Protein 1IUG (pdb70)

Sequence (694 aa):
DWLLTPGPVRLHPKALEALARPQLHHRTEAAREVFLKARGLLREAFRTEGEVLILTGSGTLAMEALVKNLFAPGERVLVPVYGKFSERFYEIALEAGLVVERLDYPYGDTPRPEDVAKEGYAGLLLVHSETSTGALADLPALARAFKEKNPEGLVGADMVTSLLVGEVALEAMGVDAAASGSQGLMCPPGLGFVALSPRALERLKPRGYYLDLARELKAQKEGESAWTPAINLVLAVAAVLEEVLPRLEEHLALKAWQNALLYGVGEEGGLRPVPKRFSPAVAAFYLPEGVPYARVKEAFAQRGAVIAGGQGPLKGKVFRLSLMGAYDRYEALGVAGMFREVLEEILDWLLTPGPVRLHPKALEALARPQLHHRTEAAREVFLKARGLLREAFRTEGEVLILTGSGTLAMEALVKNLFAPGERVLVPVYGKFSERFYEIALEAGLVVERLDYPYGDTPRPEDVAKEGYAGLLLVHSETSTGALADLPALARAFKEKNPEGLVGADMVTSLLVGEVALEAMGVDAAASGSQGLMCPPGLGFVALSPRALERLKPRGYYLDLARELKAQKEGESAWTPAINLVLAVAAVLEEVLPRLEEHLALKAWQNALLYGVGEEGGLRPVPKRFSPAVAAFYLPEGVPYARVKEAFAQRGAVIAGGQGPLKGKVFRLSLMGAYDRYEALGVAGMFREVLEEIL

Solvent-accessible surface area: 24380 Å² total

Organism: Thermus thermophilus (NCBI:txid274)

B-factor: mean 36.06, std 11.05, range [16.43, 89.65]

InterPro domains:
  IPR000192 Aminotransferase class V domain [PF00266] (22-210)
  IPR015421 Pyridoxal phosphate-dependent transferase, major domain [G3DSA:3.40.640.10] (13-249)
  IPR015422 Pyridoxal phosphate-dependent transferase, small domain [G3DSA:3.90.1150.10] (4-330)
  IPR015424 Pyridoxal phosphate-dependent transferase [SSF53383] (3-347)
  IPR024169 Serine-pyruvate aminotransferase/2-aminoethylphosphonate-pyruvate transaminase [PIRSF000524] (3-347)

Structure (mmCIF, N/CA/C/O backbone):
data_1IUG
#
_entry.id   1IUG
#
_cell.length_a   92.849
_cell.length_b   135.330
_cell.length_c   133.500
_cell.angle_alpha   90.00
_cell.angle_beta   90.00
_cell.angle_gamma   90.00
#
_symmetry.space_group_name_H-M   'C 2 2 21'
#
loop_
_entity.id
_entity.type
_entity.pdbx_description
1 polymer 'putative aspartate aminotransferase'
2 non-polymer 'PHOSPHATE ION'
3 water water
#
loop_
_atom_site.group_PDB
_atom_site.id
_atom_site.type_symbol
_atom_site.label_atom_id
_atom_site.label_alt_id
_atom_site.label_comp_id
_atom_site.label_asym_id
_atom_site.label_entity_id
_atom_site.label_seq_id
_atom_site.pdbx_PDB_ins_code
_atom_site.Cartn_x
_atom_site.Cartn_y
_atom_site.Cartn_z
_atom_site.occupancy
_atom_site.B_iso_or_equiv
_atom_site.auth_seq_id
_atom_site.auth_comp_id
_atom_site.auth_asym_id
_atom_site.auth_atom_id
_atom_site.pdbx_PDB_model_num
ATOM 1 N N . ASP A 1 2 ? 14.506 66.395 50.470 1.00 39.94 2 ASP A N 1
ATOM 2 C CA . ASP A 1 2 ? 15.807 65.781 50.718 1.00 40.97 2 ASP A CA 1
ATOM 3 C C . ASP A 1 2 ? 16.856 66.153 49.679 1.00 38.47 2 ASP A C 1
ATOM 4 O O . ASP A 1 2 ? 18.006 66.413 50.021 1.00 38.63 2 ASP A O 1
ATOM 9 N N . TRP A 1 3 ? 16.471 66.127 48.409 1.00 35.46 3 TRP A N 1
ATOM 10 C CA . TRP A 1 3 ? 17.395 66.460 47.335 1.00 33.46 3 TRP A CA 1
ATOM 11 C C . TRP A 1 3 ? 17.246 67.915 46.911 1.00 33.60 3 TRP A C 1
ATOM 12 O O . TRP A 1 3 ? 16.394 68.250 46.086 1.00 33.26 3 TRP A O 1
ATOM 23 N N . LEU A 1 4 ? 18.049 68.785 47.514 1.00 32.31 4 LEU A N 1
ATOM 24 C CA . LEU A 1 4 ? 18.021 70.198 47.172 1.00 31.50 4 LEU A CA 1
ATOM 25 C C . LEU A 1 4 ? 18.899 70.382 45.939 1.00 29.09 4 LEU A C 1
ATOM 26 O O . LEU A 1 4 ? 20.113 70.187 45.994 1.00 28.06 4 LEU A O 1
ATOM 31 N N . LEU A 1 5 ? 18.277 70.736 44.821 1.00 27.46 5 LEU A N 1
ATOM 32 C CA . LEU A 1 5 ? 19.007 70.912 43.569 1.00 27.38 5 LEU A CA 1
ATOM 33 C C . LEU A 1 5 ? 18.953 72.339 43.033 1.00 27.02 5 LEU A C 1
ATOM 34 O O . LEU A 1 5 ? 19.101 72.565 41.833 1.00 29.29 5 LEU A O 1
ATOM 39 N N . THR A 1 6 ? 18.751 73.297 43.930 1.00 27.29 6 THR A N 1
ATOM 40 C CA . THR A 1 6 ? 18.679 74.708 43.562 1.00 28.17 6 THR A CA 1
ATOM 41 C C . THR A 1 6 ? 20.051 75.361 43.685 1.00 27.80 6 THR A C 1
ATOM 42 O O . THR A 1 6 ? 20.858 74.978 44.531 1.00 26.96 6 THR A O 1
ATOM 46 N N . PRO A 1 7 ? 20.335 76.354 42.830 1.00 27.92 7 PRO A N 1
ATOM 47 C CA . PRO A 1 7 ? 21.621 77.058 42.852 1.00 28.02 7 PRO A CA 1
ATOM 48 C C . PRO A 1 7 ? 21.705 78.085 43.985 1.00 27.91 7 PRO A C 1
ATOM 49 O O . PRO A 1 7 ? 22.122 79.225 43.772 1.00 27.35 7 PRO A O 1
ATOM 53 N N . GLY A 1 8 ? 21.324 77.661 45.189 1.00 27.13 8 GLY A N 1
ATOM 54 C CA . GLY A 1 8 ? 21.353 78.547 46.339 1.00 26.30 8 GLY A CA 1
ATOM 55 C C . GLY A 1 8 ? 19.973 78.843 46.902 1.00 27.29 8 GLY A C 1
ATOM 56 O O . GLY A 1 8 ? 19.104 79.334 46.172 1.00 27.77 8 GLY A O 1
ATOM 57 N N . PRO A 1 9 ? 19.708 78.479 48.174 1.00 27.42 9 PRO A N 1
ATOM 58 C CA . PRO A 1 9 ? 20.633 77.802 49.091 1.00 26.04 9 PRO A CA 1
ATOM 59 C C . PRO A 1 9 ? 20.965 76.395 48.601 1.00 26.57 9 PRO A C 1
ATOM 60 O O . PRO A 1 9 ? 20.302 75.860 47.703 1.00 25.29 9 PRO A O 1
ATOM 64 N N . VAL A 1 10 ? 21.987 75.795 49.196 1.00 26.90 10 VAL A N 1
ATOM 65 C CA . VAL A 1 10 ? 22.409 74.460 48.801 1.00 26.05 10 VAL A CA 1
ATOM 66 C C . VAL A 1 10 ? 22.452 73.457 49.944 1.00 26.88 10 VAL A C 1
ATOM 67 O O . VAL A 1 10 ? 22.246 73.794 51.111 1.00 25.04 10 VAL A O 1
ATOM 71 N N . ARG A 1 11 ? 22.726 72.216 49.557 1.00 26.92 11 ARG A N 1
ATOM 72 C CA . ARG A 1 11 ? 22.875 71.071 50.444 1.00 28.67 11 ARG A CA 1
ATOM 73 C C . ARG A 1 11 ? 24.109 71.401 51.285 1.00 26.69 11 ARG A C 1
ATOM 74 O O . ARG A 1 11 ? 25.186 71.658 50.742 1.00 24.28 11 ARG A O 1
ATOM 82 N N . LEU A 1 12 ? 23.940 71.415 52.602 1.00 25.96 12 LEU A N 1
ATOM 83 C CA . LEU A 1 12 ? 25.026 71.763 53.510 1.00 27.50 12 LEU A CA 1
ATOM 84 C C . LEU A 1 12 ? 26.144 70.746 53.692 1.00 28.43 12 LEU A C 1
ATOM 85 O O . LEU A 1 12 ? 25.920 69.537 53.737 1.00 28.15 12 LEU A O 1
ATOM 90 N N . HIS A 1 13 ? 27.360 71.265 53.792 1.00 30.38 13 HIS A N 1
ATOM 91 C CA . HIS A 1 13 ? 28.534 70.437 54.010 1.00 34.04 13 HIS A CA 1
ATOM 92 C C . HIS A 1 13 ? 28.463 69.954 55.464 1.00 34.08 13 HIS A C 1
ATOM 93 O O . HIS A 1 13 ? 28.061 70.709 56.352 1.00 34.19 13 HIS A O 1
ATOM 100 N N . PRO A 1 14 ? 28.804 68.677 55.713 1.00 33.78 14 PRO A N 1
ATOM 101 C CA . PRO A 1 14 ? 28.784 68.082 57.055 1.00 34.45 14 PRO A CA 1
ATOM 102 C C . PRO A 1 14 ? 29.517 68.909 58.125 1.00 33.81 14 PRO A C 1
ATOM 103 O O . PRO A 1 14 ? 29.054 69.003 59.263 1.00 33.76 14 PRO A O 1
ATOM 107 N N . LYS A 1 15 ? 30.639 69.521 57.752 1.00 34.56 15 LYS A N 1
ATOM 108 C CA . LYS A 1 15 ? 31.413 70.352 58.677 1.00 36.11 15 LYS A CA 1
ATOM 109 C C . LYS A 1 15 ? 30.631 71.593 59.125 1.00 35.57 15 LYS A C 1
ATOM 110 O O . LYS A 1 15 ? 30.849 72.111 60.221 1.00 33.78 15 LYS A O 1
ATOM 116 N N . ALA A 1 16 ? 29.725 72.064 58.271 1.00 34.97 16 ALA A N 1
ATOM 117 C CA . ALA A 1 16 ? 28.913 73.241 58.576 1.00 35.73 16 ALA A CA 1
ATOM 118 C C . ALA A 1 16 ? 27.901 72.943 59.682 1.00 35.69 16 ALA A C 1
ATOM 119 O O . ALA A 1 16 ? 27.708 73.754 60.589 1.00 34.11 16 ALA A O 1
ATOM 121 N N . LEU A 1 17 ? 27.273 71.770 59.611 1.00 37.56 17 LEU A N 1
ATOM 122 C CA . LEU A 1 17 ? 26.290 71.354 60.609 1.00 39.48 17 LEU A CA 1
ATOM 123 C C . LEU A 1 17 ? 26.940 71.150 61.977 1.00 39.96 17 LEU A C 1
ATOM 124 O O . LEU A 1 17 ? 26.320 71.409 63.006 1.00 38.87 17 LEU A O 1
ATOM 129 N N . GLU A 1 18 ? 28.191 70.693 61.984 1.00 41.32 18 GLU A N 1
ATOM 130 C CA . GLU A 1 18 ? 28.920 70.493 63.236 1.00 44.07 18 GLU A CA 1
ATOM 131 C C . GLU A 1 18 ? 29.172 71.844 63.892 1.00 42.90 18 GLU A C 1
ATOM 132 O O . GLU A 1 18 ? 28.968 72.014 65.097 1.00 43.34 18 GLU A O 1
ATOM 138 N N . ALA A 1 19 ? 29.625 72.795 63.080 1.00 40.68 19 ALA A N 1
ATOM 139 C CA . ALA A 1 19 ? 29.930 74.144 63.539 1.00 40.44 19 ALA A CA 1
ATOM 140 C C . ALA A 1 19 ? 28.711 74.837 64.138 1.00 39.38 19 ALA A C 1
ATOM 141 O O . ALA A 1 19 ? 28.819 75.515 65.156 1.00 39.59 19 ALA A O 1
ATOM 143 N N . LEU A 1 20 ? 27.551 74.642 63.515 1.00 38.96 20 LEU A N 1
ATOM 144 C CA . LEU A 1 20 ? 26.314 75.252 63.983 1.00 39.76 20 LEU A CA 1
ATOM 145 C C . LEU A 1 20 ? 25.800 74.655 65.295 1.00 40.98 20 LEU A C 1
ATOM 146 O O . LEU A 1 20 ? 24.984 75.273 65.982 1.00 40.51 20 LEU A O 1
ATOM 151 N N . ALA A 1 21 ? 26.275 73.459 65.637 1.00 41.35 21 ALA A N 1
ATOM 152 C CA . ALA A 1 21 ? 25.867 72.788 66.872 1.00 43.38 21 ALA A CA 1
ATOM 153 C C . ALA A 1 21 ? 26.689 73.250 68.081 1.00 43.38 21 ALA A C 1
ATOM 154 O O . ALA A 1 21 ? 26.331 72.974 69.229 1.00 43.47 21 ALA A O 1
ATOM 156 N N . ARG A 1 22 ? 27.786 73.955 67.818 1.00 44.58 22 ARG A N 1
ATOM 157 C CA . ARG A 1 22 ? 28.660 74.456 68.877 1.00 45.09 22 ARG A CA 1
ATOM 158 C C . ARG A 1 22 ? 27.967 75.529 69.710 1.00 44.32 22 ARG A C 1
ATOM 159 O O . ARG A 1 22 ? 27.148 76.295 69.193 1.00 43.06 22 ARG A O 1
ATOM 167 N N . PRO A 1 23 ? 28.268 75.580 71.024 1.00 42.97 23 PRO A N 1
ATOM 168 C CA . PRO A 1 23 ? 27.663 76.578 71.914 1.00 41.35 23 PRO A CA 1
ATOM 169 C C . PRO A 1 23 ? 28.050 77.985 71.456 1.00 39.37 23 PRO A C 1
ATOM 170 O O . PRO A 1 23 ? 29.100 78.179 70.843 1.00 38.73 23 PRO A O 1
ATOM 174 N N . GLN A 1 24 ? 27.189 78.955 71.746 1.00 38.38 24 GLN A N 1
ATOM 175 C CA . GLN A 1 24 ? 27.411 80.344 71.355 1.00 38.54 24 GLN A CA 1
ATOM 176 C C . GLN A 1 24 ? 28.696 80.964 71.915 1.00 39.90 24 GLN A C 1
ATOM 177 O O . GLN A 1 24 ? 28.978 80.871 73.114 1.00 39.11 24 GLN A O 1
ATOM 183 N N . LEU A 1 25 ? 29.465 81.596 71.030 1.00 41.11 25 LEU A N 1
ATOM 184 C CA . LEU A 1 25 ? 30.707 82.267 71.407 1.00 43.20 25 LEU A CA 1
ATOM 185 C C . LEU A 1 25 ? 30.505 83.777 71.376 1.00 43.01 25 LEU A C 1
ATOM 186 O O . LEU A 1 25 ? 29.748 84.292 70.549 1.00 42.25 25 LEU A O 1
ATOM 191 N N . HIS A 1 26 ? 31.164 84.486 72.289 1.00 43.30 26 HIS A N 1
ATOM 192 C CA . HIS A 1 26 ? 31.071 85.940 72.307 1.00 43.51 26 HIS A CA 1
ATOM 193 C C . HIS A 1 26 ? 32.094 86.422 71.283 1.00 43.64 26 HIS A C 1
ATOM 194 O O . HIS A 1 26 ? 33.243 85.979 71.294 1.00 42.80 26 HIS A O 1
ATOM 201 N N . HIS A 1 27 ? 31.669 87.318 70.397 1.00 44.17 27 HIS A N 1
ATOM 202 C CA . HIS A 1 27 ? 32.522 87.840 69.329 1.00 43.82 27 HIS A CA 1
ATOM 203 C C . HIS A 1 27 ? 33.765 88.636 69.744 1.00 44.24 27 HIS A C 1
ATOM 204 O O . HIS A 1 27 ? 34.629 88.907 68.907 1.00 42.75 27 HIS A O 1
ATOM 211 N N . ARG A 1 28 ? 33.853 89.017 71.018 1.00 45.24 28 ARG A N 1
ATOM 212 C CA . ARG A 1 28 ? 35.003 89.776 71.513 1.00 47.75 28 ARG A CA 1
ATOM 213 C C . ARG A 1 28 ? 36.016 88.925 72.284 1.00 47.40 28 ARG A C 1
ATOM 214 O O . ARG A 1 28 ? 37.045 89.432 72.738 1.00 47.48 28 ARG A O 1
ATOM 222 N N . THR A 1 29 ? 35.722 87.640 72.450 1.00 46.99 29 THR A N 1
ATOM 223 C CA . THR A 1 29 ? 36.638 86.751 73.153 1.00 46.55 29 THR A CA 1
ATOM 224 C C . THR A 1 29 ? 37.805 86.450 72.207 1.00 45.83 29 THR A C 1
ATOM 225 O O . THR A 1 29 ? 37.654 86.545 70.988 1.00 45.09 29 THR A O 1
ATOM 229 N N . GLU A 1 30 ? 38.969 86.120 72.763 1.00 44.67 30 GLU A N 1
ATOM 230 C CA . GLU A 1 30 ? 40.147 85.827 71.947 1.00 44.64 30 GLU A CA 1
ATOM 231 C C . GLU A 1 30 ? 39.929 84.655 70.985 1.00 42.87 30 GLU A C 1
ATOM 232 O O . GLU A 1 30 ? 40.505 84.623 69.895 1.00 41.75 30 GLU A O 1
ATOM 238 N N . ALA A 1 31 ? 39.081 83.712 71.386 1.00 40.75 31 ALA A N 1
ATOM 239 C CA . ALA A 1 31 ? 38.767 82.547 70.565 1.00 39.05 31 ALA A CA 1
ATOM 240 C C . ALA A 1 31 ? 38.039 82.973 69.293 1.00 38.70 31 ALA A C 1
ATOM 241 O O . ALA A 1 31 ? 38.315 82.456 68.206 1.00 37.10 31 ALA A O 1
ATOM 243 N N . ALA A 1 32 ? 37.118 83.925 69.442 1.00 37.90 32 ALA A N 1
ATOM 244 C CA . ALA A 1 32 ? 36.333 84.440 68.323 1.00 37.87 32 ALA A CA 1
ATOM 245 C C . ALA A 1 32 ? 37.201 85.231 67.355 1.00 37.44 32 ALA A C 1
ATOM 246 O O . ALA A 1 32 ? 37.068 85.079 66.140 1.00 36.87 32 ALA A O 1
ATOM 248 N N . ARG A 1 33 ? 38.082 86.069 67.906 1.00 38.32 33 ARG A N 1
ATOM 249 C CA . ARG A 1 33 ? 39.004 86.897 67.121 1.00 39.51 33 ARG A CA 1
ATOM 250 C C . ARG A 1 33 ? 39.794 86.010 66.171 1.00 37.51 33 ARG A C 1
ATOM 251 O O . ARG A 1 33 ? 39.857 86.268 64.969 1.00 37.53 33 ARG A O 1
ATOM 259 N N . GLU A 1 34 ? 40.423 84.984 66.740 1.00 36.46 34 GLU A N 1
ATOM 260 C CA . GLU A 1 34 ? 41.247 84.054 65.979 1.00 36.89 34 GLU A CA 1
ATOM 261 C C . GLU A 1 34 ? 40.487 83.326 64.888 1.00 34.25 34 GLU A C 1
ATOM 262 O O . GLU A 1 34 ? 41.000 83.179 63.784 1.00 34.93 34 GLU A O 1
ATOM 268 N N . VAL A 1 35 ? 39.258 82.906 65.182 1.00 32.75 35 VAL A N 1
ATOM 269 C CA . VAL A 1 35 ? 38.435 82.224 64.183 1.00 30.43 35 VAL A CA 1
ATOM 270 C C . VAL A 1 35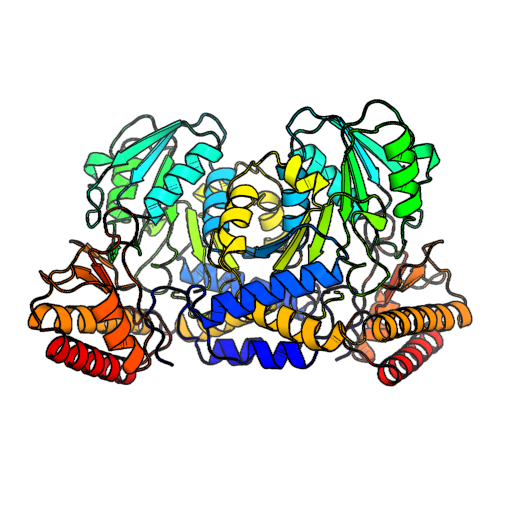 ? 38.107 83.209 63.064 1.00 27.96 35 VAL A C 1
ATOM 271 O O . VAL A 1 35 ? 38.197 82.873 61.886 1.00 28.24 35 VAL A O 1
ATOM 275 N N . PHE A 1 36 ? 37.769 84.438 63.446 1.00 28.11 36 PHE A N 1
ATOM 276 C CA . PHE A 1 36 ? 37.437 85.481 62.481 1.00 27.59 36 PHE A CA 1
ATOM 277 C C . PHE A 1 36 ? 38.647 85.759 61.591 1.00 26.24 36 PHE A C 1
ATOM 278 O O . PHE A 1 36 ? 38.528 85.780 60.369 1.00 26.62 36 PHE A O 1
ATOM 286 N N . LEU A 1 37 ? 39.807 85.958 62.211 1.00 26.28 37 LEU A N 1
ATOM 287 C CA . LEU A 1 37 ? 41.048 86.200 61.473 1.00 27.76 37 LEU A CA 1
ATOM 288 C C . LEU A 1 37 ? 41.386 85.001 60.591 1.00 27.85 37 LEU A C 1
ATOM 289 O O . LEU A 1 37 ? 41.902 85.158 59.485 1.00 29.15 37 LEU A O 1
ATOM 294 N N . LYS A 1 38 ? 41.090 83.807 61.095 1.00 27.95 38 LYS A N 1
ATOM 295 C CA . LYS A 1 38 ? 41.330 82.566 60.369 1.00 29.58 38 LYS A CA 1
ATOM 296 C C . LYS A 1 38 ? 40.489 82.592 59.088 1.00 27.71 38 LYS A C 1
ATOM 297 O O . LYS A 1 38 ? 40.990 82.336 57.996 1.00 27.05 38 LYS A O 1
ATOM 303 N N . ALA A 1 39 ? 39.207 82.918 59.229 1.00 27.09 39 ALA A N 1
ATOM 304 C CA . ALA A 1 39 ? 38.304 82.982 58.081 1.00 25.06 39 ALA A CA 1
ATOM 305 C C . ALA A 1 39 ? 38.773 84.037 57.083 1.00 23.04 39 ALA A C 1
ATOM 306 O O . ALA A 1 39 ? 38.776 83.787 55.882 1.00 23.46 39 ALA A O 1
ATOM 308 N N . ARG A 1 40 ? 39.176 85.203 57.597 1.00 22.73 40 ARG A N 1
ATOM 309 C CA . ARG A 1 40 ? 39.683 86.320 56.786 1.00 25.35 40 ARG A CA 1
ATOM 310 C C . ARG A 1 40 ? 40.785 85.765 55.864 1.00 25.56 40 ARG A C 1
ATOM 311 O O . ARG A 1 40 ? 40.741 85.928 54.641 1.00 25.34 40 ARG A O 1
ATOM 319 N N . GLY A 1 41 ? 41.766 85.108 56.487 1.00 24.45 41 GLY A N 1
ATOM 320 C CA . GLY A 1 41 ? 42.899 84.535 55.782 1.00 23.63 41 GLY A CA 1
ATOM 321 C C . GLY A 1 41 ? 42.569 83.468 54.761 1.00 24.46 41 GLY A C 1
ATOM 322 O O . GLY A 1 41 ? 43.185 83.420 53.695 1.00 24.97 41 GLY A O 1
ATOM 323 N N . LEU A 1 42 ? 41.614 82.603 55.084 1.00 23.79 42 LEU A N 1
ATOM 324 C CA . LEU A 1 42 ? 41.212 81.544 54.166 1.00 25.24 42 LEU A CA 1
ATOM 325 C C . LEU A 1 42 ? 40.467 82.097 52.940 1.00 24.25 42 LEU A C 1
ATOM 326 O O . LEU A 1 42 ? 40.677 81.638 51.819 1.00 23.10 42 LEU A O 1
ATOM 331 N N . LEU A 1 43 ? 39.610 83.088 53.157 1.00 23.50 43 LEU A N 1
ATOM 332 C CA . LEU A 1 43 ? 38.857 83.707 52.065 1.00 24.88 43 LEU A CA 1
ATOM 333 C C . LEU A 1 43 ? 39.829 84.449 51.156 1.00 26.71 43 LEU A C 1
ATOM 334 O O . LEU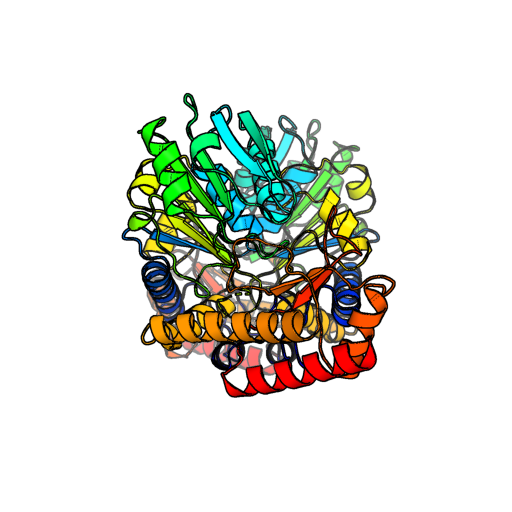 A 1 43 ? 39.602 84.601 49.956 1.00 26.07 43 LEU A O 1
ATOM 339 N N . ARG A 1 44 ? 40.920 84.895 51.768 1.00 29.76 44 ARG A N 1
ATOM 340 C CA . ARG A 1 44 ? 42.014 85.607 51.121 1.00 31.91 44 ARG A CA 1
ATOM 341 C C . ARG A 1 44 ? 42.623 84.675 50.073 1.00 31.97 44 ARG A C 1
ATOM 342 O O . ARG A 1 44 ? 42.823 85.064 48.922 1.00 32.16 44 ARG A O 1
ATOM 350 N N . GLU A 1 45 ? 42.889 83.436 50.481 1.00 31.29 45 GLU A N 1
ATOM 351 C CA . GLU A 1 45 ? 43.446 82.417 49.595 1.00 31.36 45 GLU A CA 1
ATOM 352 C C . GLU A 1 45 ? 42.418 82.008 48.546 1.00 29.03 45 GLU A C 1
ATOM 353 O O . GLU A 1 45 ? 42.753 81.820 47.384 1.00 28.38 45 GLU A O 1
ATOM 359 N N . ALA A 1 46 ? 41.173 81.837 48.979 1.00 28.19 46 ALA A N 1
ATOM 360 C CA . ALA A 1 46 ? 40.087 81.441 48.090 1.00 28.45 46 ALA A CA 1
ATOM 361 C C . ALA A 1 46 ? 39.892 82.433 46.947 1.00 28.19 46 ALA A C 1
ATOM 362 O O . ALA A 1 46 ? 39.652 82.029 45.811 1.00 29.03 46 ALA A O 1
ATOM 364 N N . PHE A 1 47 ? 40.011 83.724 47.248 1.00 27.10 47 PHE A N 1
ATOM 365 C CA . PHE A 1 47 ? 39.847 84.772 46.243 1.00 28.18 47 PHE A CA 1
ATOM 366 C C . PHE A 1 47 ? 41.096 85.020 45.392 1.00 30.03 47 PHE A C 1
ATOM 367 O O . PHE A 1 47 ? 41.016 85.687 44.356 1.00 28.69 47 PHE A O 1
ATOM 375 N N . ARG A 1 48 ? 42.244 84.507 45.839 1.00 30.52 48 ARG A N 1
ATOM 376 C CA . ARG A 1 48 ? 43.505 84.677 45.114 1.00 32.04 48 ARG A CA 1
ATOM 377 C C . ARG A 1 48 ? 43.834 86.163 45.043 1.00 30.40 48 ARG A C 1
ATOM 378 O O . ARG A 1 48 ? 43.851 86.753 43.963 1.00 29.36 48 ARG A O 1
ATOM 386 N N . THR A 1 49 ? 44.040 86.777 46.200 1.00 28.55 49 THR A N 1
ATOM 387 C CA . THR A 1 49 ? 44.361 88.194 46.244 1.00 27.83 49 THR A CA 1
ATOM 388 C C . THR A 1 49 ? 45.385 88.503 47.322 1.00 27.23 49 THR A C 1
ATOM 389 O O . THR A 1 49 ? 45.547 87.752 48.277 1.00 26.50 49 THR A O 1
ATOM 393 N N . GLU A 1 50 ? 46.109 89.595 47.125 1.00 28.33 50 GLU A N 1
ATOM 394 C CA . GLU A 1 50 ? 47.102 90.040 48.087 1.00 31.34 50 GLU A CA 1
ATOM 395 C C . GLU A 1 50 ? 46.412 91.097 48.948 1.00 29.49 50 GLU A C 1
ATOM 396 O O . GLU A 1 50 ? 46.994 91.622 49.895 1.00 28.79 50 GLU A O 1
ATOM 402 N N . GLY A 1 51 ? 45.155 91.386 48.606 1.00 27.88 51 GLY A N 1
ATOM 403 C CA . GLY A 1 51 ? 44.372 92.376 49.323 1.00 28.04 51 GLY A CA 1
ATOM 404 C C . GLY A 1 51 ? 43.670 91.869 50.567 1.00 27.52 51 GLY A C 1
ATOM 405 O O . GLY A 1 51 ? 44.166 90.979 51.254 1.00 28.28 51 GLY A O 1
ATOM 406 N N . GLU A 1 52 ? 42.499 92.434 50.851 1.00 28.45 52 GLU A N 1
ATOM 407 C CA . GLU A 1 52 ? 41.727 92.062 52.034 1.00 27.87 52 GLU A CA 1
ATOM 408 C C . GLU A 1 52 ? 40.316 91.612 51.689 1.00 26.44 52 GLU A C 1
ATOM 409 O O . GLU A 1 52 ? 39.722 92.072 50.717 1.00 27.74 52 GLU A O 1
ATOM 415 N N . VAL A 1 53 ? 39.790 90.698 52.491 1.00 25.11 53 VAL A N 1
ATOM 416 C CA . VAL A 1 53 ? 38.432 90.215 52.301 1.00 25.31 53 VAL A CA 1
ATOM 417 C C . VAL A 1 53 ? 37.653 90.591 53.556 1.00 25.26 53 VAL A C 1
ATOM 418 O O . VAL A 1 53 ? 38.091 90.317 54.677 1.00 25.49 53 VAL A O 1
ATOM 422 N N . LEU A 1 54 ? 36.542 91.293 53.364 1.00 23.07 54 LEU A N 1
ATOM 423 C CA . LEU A 1 54 ? 35.703 91.711 54.480 1.00 22.87 54 LEU A CA 1
ATOM 424 C C . LEU A 1 54 ? 34.465 90.820 54.598 1.00 23.56 54 LEU A C 1
ATOM 425 O O . LEU A 1 54 ? 33.837 90.476 53.593 1.00 23.07 54 LEU A O 1
ATOM 430 N N . ILE A 1 55 ? 34.158 90.415 55.828 1.00 21.96 55 ILE A N 1
ATOM 431 C CA . ILE A 1 55 ? 33.002 89.576 56.115 1.00 21.90 55 ILE A CA 1
ATOM 432 C C . ILE A 1 55 ? 31.851 90.458 56.594 1.00 23.82 55 ILE A C 1
ATOM 433 O O . ILE A 1 55 ? 31.968 91.154 57.607 1.00 23.95 55 ILE A O 1
ATOM 438 N N . LEU A 1 56 ? 30.747 90.434 55.853 1.00 23.73 56 LEU A N 1
ATOM 439 C CA . LEU A 1 56 ? 29.571 91.235 56.191 1.00 23.17 56 LEU A CA 1
ATOM 440 C C . LEU A 1 56 ? 28.404 90.338 56.566 1.00 22.76 56 LEU A C 1
ATOM 441 O O . LEU A 1 56 ? 28.201 89.280 55.967 1.00 22.91 56 LEU A O 1
ATOM 446 N N . THR A 1 57 ? 27.641 90.761 57.564 1.00 22.96 57 THR A N 1
ATOM 447 C CA . THR A 1 57 ? 26.487 89.996 58.001 1.00 22.15 57 THR A CA 1
ATOM 448 C C . THR A 1 57 ? 25.282 90.454 57.187 1.00 22.96 57 THR A C 1
ATOM 449 O O . THR A 1 57 ? 24.763 91.554 57.377 1.00 23.41 57 THR A O 1
ATOM 453 N N . GLY A 1 58 ? 24.902 89.618 56.230 1.00 23.57 58 GLY A N 1
ATOM 454 C CA . GLY A 1 58 ? 23.786 89.909 55.346 1.00 24.53 58 GLY A CA 1
ATOM 455 C C . GLY A 1 58 ? 23.898 89.013 54.124 1.00 24.47 58 GLY A C 1
ATOM 456 O O . GLY A 1 58 ? 24.813 88.195 54.049 1.00 25.41 58 GLY A O 1
ATOM 457 N N . SER A 1 59 ? 22.988 89.154 53.163 1.00 24.42 59 SER A N 1
ATOM 458 C CA . SER A 1 59 ? 23.037 88.318 51.968 1.00 23.84 59 SER A CA 1
ATOM 459 C C . SER A 1 59 ? 24.057 88.825 50.948 1.00 24.96 59 SER A C 1
ATOM 460 O O . SER A 1 59 ? 24.697 89.860 51.151 1.00 23.00 59 SER A O 1
ATOM 463 N N . GLY A 1 60 ? 24.203 88.075 49.856 1.00 25.25 60 GLY A N 1
ATOM 464 C CA . GLY A 1 60 ? 25.138 88.443 48.809 1.00 26.90 60 GLY A CA 1
ATOM 465 C C . GLY A 1 60 ? 24.874 89.815 48.216 1.00 26.25 60 GLY A C 1
ATOM 466 O O . GLY A 1 60 ? 25.816 90.547 47.909 1.00 25.72 60 GLY A O 1
ATOM 467 N N . THR A 1 61 ? 23.596 90.168 48.077 1.00 25.68 61 THR A N 1
ATOM 468 C CA . THR A 1 61 ? 23.199 91.462 47.525 1.00 25.35 61 THR A CA 1
ATOM 469 C C . THR A 1 61 ? 23.808 92.614 48.328 1.00 25.99 61 THR A C 1
ATOM 470 O O . THR A 1 61 ? 24.242 93.619 47.752 1.00 27.02 61 THR A O 1
ATOM 474 N N . LEU A 1 62 ? 23.873 92.445 49.649 1.00 25.40 62 LEU A N 1
ATOM 475 C CA . LEU A 1 62 ? 24.445 93.460 50.530 1.00 24.48 62 LEU A CA 1
ATOM 476 C C . LEU A 1 62 ? 25.907 93.718 50.171 1.00 22.05 62 LEU A C 1
ATOM 477 O O . LEU A 1 62 ? 26.360 94.863 50.165 1.00 21.76 62 LEU A O 1
ATOM 482 N N . ALA A 1 63 ? 26.638 92.643 49.888 1.00 21.60 63 ALA A N 1
ATOM 483 C CA . ALA A 1 63 ? 28.050 92.733 49.515 1.00 21.46 63 ALA A CA 1
ATOM 484 C C . ALA A 1 63 ? 28.216 93.465 48.180 1.00 21.06 63 ALA A C 1
ATOM 485 O O . ALA A 1 63 ? 29.185 94.200 47.987 1.00 21.87 63 ALA A O 1
ATOM 487 N N . MET A 1 64 ? 27.269 93.254 47.264 1.00 21.16 64 MET A N 1
ATOM 488 C CA . MET A 1 64 ? 27.295 93.906 45.953 1.00 23.04 64 MET A CA 1
ATOM 489 C C . MET A 1 64 ? 27.113 95.412 46.109 1.00 23.13 64 MET A C 1
ATOM 490 O O . MET A 1 64 ? 27.829 96.195 45.489 1.00 23.57 64 MET A O 1
ATOM 495 N N . GLU A 1 65 ? 26.167 95.802 46.961 1.00 23.68 65 GLU A N 1
ATOM 496 C CA . GLU A 1 65 ? 25.887 97.208 47.229 1.00 24.03 65 GLU A CA 1
ATOM 497 C C . GLU A 1 65 ? 27.062 97.895 47.913 1.00 24.33 65 GLU A C 1
ATOM 498 O O . GLU A 1 65 ? 27.392 99.033 47.584 1.00 25.15 65 GLU A O 1
ATOM 504 N N . ALA A 1 66 ? 27.685 97.205 48.866 1.00 23.00 66 ALA A N 1
ATOM 505 C CA . ALA A 1 66 ? 28.821 97.761 49.596 1.00 23.58 66 ALA A CA 1
ATOM 506 C C . ALA A 1 66 ? 30.017 97.986 48.678 1.00 24.64 66 ALA A C 1
ATOM 507 O O . ALA A 1 66 ? 30.757 98.958 48.840 1.00 25.18 66 ALA A O 1
ATOM 509 N N . LEU A 1 67 ? 30.208 97.070 47.732 1.00 25.47 67 LEU A N 1
ATOM 510 C CA . LEU A 1 67 ? 31.304 97.158 46.774 1.00 25.46 67 LEU A CA 1
ATOM 511 C C . LEU A 1 67 ? 31.136 98.415 45.928 1.00 26.15 67 LEU A C 1
ATOM 512 O O . LEU A 1 67 ? 32.065 99.213 45.803 1.00 26.30 67 LEU A O 1
ATOM 517 N N . VAL A 1 68 ? 29.939 98.580 45.364 1.00 27.37 68 VAL A N 1
ATOM 518 C CA . VAL A 1 68 ? 29.614 99.717 44.506 1.00 29.26 68 VAL A CA 1
ATOM 519 C C . VAL A 1 68 ? 29.697 101.063 45.227 1.00 29.43 68 VAL A C 1
ATOM 520 O O . VAL A 1 68 ? 30.327 101.999 44.731 1.00 28.22 68 VAL A O 1
ATOM 524 N N . LYS A 1 69 ? 29.069 101.138 46.400 1.00 29.17 69 LYS A N 1
ATOM 525 C CA . LYS A 1 69 ? 29.040 102.348 47.226 1.00 29.41 69 LYS A CA 1
ATOM 526 C C . LYS A 1 69 ? 30.421 102.824 47.674 1.00 28.71 69 LYS A C 1
ATOM 527 O O . LYS A 1 69 ? 30.690 104.021 47.712 1.00 27.98 69 LYS A O 1
ATOM 533 N N . ASN A 1 70 ? 31.273 101.884 48.061 1.00 26.77 70 ASN A N 1
ATOM 534 C CA . ASN A 1 70 ? 32.594 102.224 48.564 1.00 27.56 70 ASN A CA 1
ATOM 535 C C . ASN A 1 70 ? 33.721 102.412 47.557 1.00 27.93 70 ASN A C 1
ATOM 536 O O . ASN A 1 70 ? 34.839 102.743 47.947 1.00 26.54 70 ASN A O 1
ATOM 541 N N . LEU A 1 71 ? 33.437 102.198 46.276 1.00 29.11 71 LEU A N 1
ATOM 542 C CA . LEU A 1 71 ? 34.454 102.359 45.237 1.00 31.66 71 LEU A CA 1
ATOM 543 C C . LEU A 1 71 ? 34.089 103.416 44.208 1.00 32.19 71 LEU A C 1
ATOM 544 O O . LEU A 1 71 ? 34.939 103.854 43.439 1.00 33.35 71 LEU A O 1
ATOM 549 N N . PHE A 1 72 ? 32.823 103.817 44.194 1.00 33.41 72 PHE A N 1
ATOM 550 C CA . PHE A 1 72 ? 32.348 104.817 43.252 1.00 33.98 72 PHE A CA 1
ATOM 551 C C . PHE A 1 72 ? 31.560 105.910 43.971 1.00 36.43 72 PHE A C 1
ATOM 552 O O . PHE A 1 72 ? 30.695 105.626 44.807 1.00 36.77 72 PHE A O 1
ATOM 560 N N . ALA A 1 73 ? 31.905 107.161 43.677 1.00 36.47 73 ALA A N 1
ATOM 561 C CA . ALA A 1 73 ? 31.229 108.307 44.273 1.00 37.36 73 ALA A CA 1
ATOM 562 C C . ALA A 1 73 ? 30.085 108.732 43.355 1.00 37.55 73 ALA A C 1
ATOM 563 O O . ALA A 1 73 ? 30.089 108.412 42.162 1.00 37.21 73 ALA A O 1
ATOM 565 N N . PRO A 1 74 ? 29.076 109.435 43.903 1.00 37.91 74 PRO A N 1
ATOM 566 C CA . PRO A 1 74 ? 27.925 109.895 43.117 1.00 38.70 74 PRO A CA 1
ATOM 567 C C . PRO A 1 74 ? 28.341 110.730 41.907 1.00 38.29 74 PRO A C 1
ATOM 568 O O . PRO A 1 74 ? 29.226 111.578 42.005 1.00 37.94 74 PRO A O 1
ATOM 572 N N . GLY A 1 75 ? 27.708 110.465 40.768 1.00 38.30 75 GLY A N 1
ATOM 573 C CA . GLY A 1 75 ? 28.024 111.196 39.554 1.00 40.53 75 GLY A CA 1
ATOM 574 C C . GLY A 1 75 ? 29.014 110.515 38.623 1.00 41.08 75 GLY A C 1
ATOM 575 O O . GLY A 1 75 ? 29.114 110.891 37.453 1.00 42.01 75 GLY A O 1
ATOM 576 N N . GLU A 1 76 ? 29.738 109.515 39.122 1.00 41.67 76 GLU A N 1
ATOM 577 C CA . GLU A 1 76 ? 30.720 108.800 38.305 1.00 40.91 76 GLU A CA 1
ATOM 578 C C . GLU A 1 76 ? 30.111 107.912 37.219 1.00 40.92 76 GLU A C 1
ATOM 579 O O . GLU A 1 76 ? 29.032 107.342 37.387 1.00 40.95 76 GLU A O 1
ATOM 585 N N . ARG A 1 77 ? 30.833 107.822 36.105 1.00 41.11 77 ARG A N 1
ATOM 586 C CA . ARG A 1 77 ? 30.461 107.048 34.917 1.00 42.12 77 ARG A CA 1
ATOM 587 C C . ARG A 1 77 ? 30.801 105.557 35.053 1.00 39.97 77 ARG A C 1
ATOM 588 O O . ARG A 1 77 ? 31.968 105.197 35.225 1.00 38.63 77 ARG A O 1
ATOM 596 N N . VAL A 1 78 ? 29.796 104.692 34.959 1.00 37.07 78 VAL A N 1
ATOM 597 C CA . VAL A 1 78 ? 30.041 103.252 35.043 1.00 36.63 78 VAL A CA 1
ATOM 598 C C . VAL A 1 78 ? 29.316 102.483 33.948 1.00 35.52 78 VAL A C 1
ATOM 599 O O . VAL A 1 78 ? 28.188 102.806 33.573 1.00 35.28 78 VAL A O 1
ATOM 603 N N . LEU A 1 79 ? 29.991 101.465 33.434 1.00 33.94 79 LEU A N 1
ATOM 604 C CA . LEU A 1 79 ? 29.445 100.628 32.382 1.00 34.06 79 LEU A CA 1
ATOM 605 C C . LEU A 1 79 ? 28.955 99.317 33.000 1.00 33.11 79 LEU A C 1
ATOM 606 O O . LEU A 1 79 ? 29.713 98.619 33.675 1.00 33.55 79 LEU A O 1
ATOM 611 N N . VAL A 1 80 ? 27.678 99.006 32.787 1.00 31.55 80 VAL A N 1
ATOM 612 C CA . VAL A 1 80 ? 27.076 97.793 33.331 1.00 30.28 80 VAL A CA 1
ATOM 613 C C . VAL A 1 80 ? 26.349 96.954 32.281 1.00 30.77 80 VAL A C 1
ATOM 614 O O . VAL A 1 80 ? 25.252 97.309 31.838 1.00 29.84 80 VAL A O 1
ATOM 618 N N . PRO A 1 81 ? 26.974 95.851 31.835 1.00 29.12 81 PRO A N 1
ATOM 619 C CA . PRO A 1 81 ? 26.362 94.968 30.841 1.00 28.29 81 PRO A CA 1
ATOM 620 C C . PRO A 1 81 ? 25.270 94.162 31.538 1.00 28.64 81 PRO A C 1
ATOM 621 O O . PRO A 1 81 ? 25.449 93.723 32.677 1.00 27.83 81 PRO A O 1
ATOM 625 N N . VAL A 1 82 ? 24.137 93.983 30.869 1.00 28.05 82 VAL A N 1
ATOM 626 C CA . VAL A 1 82 ? 23.038 93.225 31.442 1.00 27.22 82 VAL A CA 1
ATOM 627 C C . VAL A 1 82 ? 22.695 92.038 30.550 1.00 27.93 82 VAL A C 1
ATOM 628 O O . VAL A 1 82 ? 22.387 92.197 29.369 1.00 27.84 82 VAL A O 1
ATOM 632 N N . TYR A 1 83 ? 22.781 90.844 31.129 1.00 27.05 83 TYR A N 1
ATOM 633 C CA . TYR A 1 83 ? 22.513 89.605 30.414 1.00 26.42 83 TYR A CA 1
ATOM 634 C C . TYR A 1 83 ? 21.862 88.563 31.318 1.00 26.75 83 TYR A C 1
ATOM 635 O O . TYR A 1 83 ? 21.892 87.364 31.031 1.00 27.27 83 TYR A O 1
ATOM 644 N N . GLY A 1 84 ? 21.256 89.033 32.402 1.00 26.80 84 GLY A N 1
ATOM 645 C CA . GLY A 1 84 ? 20.604 88.128 33.320 1.00 27.41 84 GLY A CA 1
ATOM 646 C C . GLY A 1 84 ? 20.037 88.841 34.522 1.00 27.81 84 GLY A C 1
ATOM 647 O O . GLY A 1 84 ? 20.175 90.055 34.661 1.00 27.93 84 GLY A O 1
ATOM 648 N N . LYS A 1 85 ? 19.421 88.060 35.401 1.00 28.50 85 LYS A N 1
ATOM 649 C CA . LYS A 1 85 ? 18.799 88.545 36.630 1.00 29.65 85 LYS A CA 1
ATOM 650 C C . LYS A 1 85 ? 19.790 89.309 37.514 1.00 29.08 85 LYS A C 1
ATOM 651 O O . LYS A 1 85 ? 19.507 90.432 37.947 1.00 27.37 85 LYS A O 1
ATOM 657 N N . PHE A 1 86 ? 20.959 88.718 37.752 1.00 25.05 86 PHE A N 1
ATOM 658 C CA . PHE A 1 86 ? 21.946 89.341 38.623 1.00 25.47 86 PHE A CA 1
ATOM 659 C C . PHE A 1 86 ? 22.738 90.513 38.059 1.00 24.45 86 PHE A C 1
ATOM 660 O O . PHE A 1 86 ? 23.119 91.409 38.809 1.00 23.95 86 PHE A O 1
ATOM 668 N N . SER A 1 87 ? 23.004 90.516 36.755 1.00 23.82 87 SER A N 1
ATOM 669 C CA . SER A 1 87 ? 23.696 91.661 36.160 1.00 24.80 87 SER A CA 1
ATOM 670 C C . SER A 1 87 ? 22.661 92.795 36.147 1.00 27.15 87 SER A C 1
ATOM 671 O O . SER A 1 87 ? 22.998 93.970 36.304 1.00 24.37 87 SER A O 1
ATOM 674 N N . GLU A 1 88 ? 21.452 92.344 35.862 1.00 29.23 88 GLU A N 1
ATOM 675 C CA . GLU A 1 88 ? 20.378 93.257 35.886 1.00 33.29 88 GLU A CA 1
ATOM 676 C C . GLU A 1 88 ? 20.572 93.871 37.224 1.00 34.17 88 GLU A C 1
ATOM 677 O O . GLU A 1 88 ? 20.712 95.068 37.396 1.00 34.12 88 GLU A O 1
ATOM 683 N N . ARG A 1 89 ? 20.580 93.010 38.210 1.00 34.28 89 ARG A N 1
ATOM 684 C CA . ARG A 1 89 ? 20.721 93.379 39.611 1.00 34.34 89 ARG A CA 1
ATOM 685 C C . ARG A 1 89 ? 21.777 94.444 39.916 1.00 32.46 89 ARG A C 1
ATOM 686 O O . ARG A 1 89 ? 21.546 95.384 40.687 1.00 31.11 89 ARG A O 1
ATOM 694 N N . PHE A 1 90 ? 22.943 94.304 39.347 1.00 31.11 90 PHE A N 1
ATOM 695 C CA . PHE A 1 90 ? 24.005 95.247 39.530 1.00 29.82 90 PHE A CA 1
ATOM 696 C C . PHE A 1 90 ? 23.673 96.673 39.020 1.00 29.91 90 PHE A C 1
ATOM 697 O O . PHE A 1 90 ? 24.085 97.690 39.608 1.00 29.53 90 PHE A O 1
ATOM 705 N N . TYR A 1 91 ? 22.952 96.708 37.894 1.00 29.73 91 TYR A N 1
ATOM 706 C CA . TYR A 1 91 ? 22.505 97.924 37.247 1.00 31.45 91 TYR A CA 1
ATOM 707 C C . TYR A 1 91 ? 21.642 98.772 38.191 1.00 31.02 91 TYR A C 1
ATOM 708 O O . TYR A 1 91 ? 21.880 99.970 38.352 1.00 31.63 91 TYR A O 1
ATOM 717 N N . GLU A 1 92 ? 20.655 98.133 38.820 1.00 30.55 92 GLU A N 1
ATOM 718 C CA . GLU A 1 92 ? 19.758 98.810 39.758 1.00 32.31 92 GLU A CA 1
ATOM 719 C C . GLU A 1 92 ? 20.528 99.357 40.957 1.00 30.82 92 GLU A C 1
ATOM 720 O O . GLU A 1 92 ? 20.263 100.464 41.418 1.00 32.83 92 GLU A O 1
ATOM 726 N N . ILE A 1 93 ? 21.485 98.581 41.457 1.00 30.35 93 ILE A N 1
ATOM 727 C CA . ILE A 1 93 ? 22.312 99.009 42.587 1.00 28.97 93 ILE A CA 1
ATOM 728 C C . ILE A 1 93 ? 23.111 100.261 42.210 1.00 28.76 93 ILE A C 1
ATOM 729 O O . ILE A 1 93 ? 23.246 101.187 43.014 1.00 29.19 93 ILE A O 1
ATOM 734 N N . ALA A 1 94 ? 23.630 100.280 40.984 1.00 28.45 94 ALA A N 1
ATOM 735 C CA . ALA A 1 94 ? 24.412 101.411 40.485 1.00 28.84 94 ALA A CA 1
ATOM 736 C C . ALA A 1 94 ? 23.546 102.667 40.394 1.00 29.71 94 ALA A C 1
ATOM 737 O O . ALA A 1 94 ? 23.996 103.764 40.729 1.00 28.63 94 ALA A O 1
ATOM 739 N N . LEU A 1 95 ? 22.303 102.497 39.943 1.00 30.70 95 LEU A N 1
ATOM 740 C CA . LEU A 1 95 ? 21.368 103.611 39.843 1.00 33.48 95 LEU A CA 1
ATOM 741 C C . LEU A 1 95 ? 21.092 104.203 41.223 1.00 32.94 95 LEU A C 1
ATOM 742 O O . LEU A 1 95 ? 21.280 105.404 41.434 1.00 31.04 95 LEU A O 1
ATOM 747 N N . GLU A 1 96 ? 20.694 103.349 42.169 1.00 31.71 96 GLU A N 1
ATOM 748 C CA . GLU A 1 96 ? 20.386 103.797 43.527 1.00 31.20 96 GLU A CA 1
ATOM 749 C C . GLU A 1 96 ? 21.601 104.440 44.203 1.00 30.91 96 GLU A C 1
ATOM 750 O O . GLU A 1 96 ? 21.455 105.326 45.044 1.00 30.46 96 GLU A O 1
ATOM 756 N N . ALA A 1 97 ? 22.799 104.008 43.816 1.00 31.37 97 ALA A N 1
ATOM 757 C CA . ALA A 1 97 ? 24.028 104.562 44.378 1.00 31.60 97 ALA A CA 1
ATOM 758 C C . ALA A 1 97 ? 24.351 105.945 43.787 1.00 32.02 97 ALA A C 1
ATOM 759 O O . ALA A 1 97 ? 25.381 106.544 44.104 1.00 30.92 97 ALA A O 1
ATOM 761 N N . GLY A 1 98 ? 23.472 106.432 42.913 1.00 33.34 98 GLY A N 1
ATOM 762 C CA . GLY A 1 98 ? 23.656 107.738 42.299 1.00 35.39 98 GLY A CA 1
ATOM 763 C C . GLY A 1 98 ? 24.744 107.821 41.242 1.00 36.53 98 GLY A C 1
ATOM 764 O O . GLY A 1 98 ? 25.477 108.812 41.176 1.00 37.16 98 GLY A O 1
ATOM 765 N N . LEU A 1 99 ? 24.836 106.795 40.400 1.00 35.70 99 LEU A N 1
ATOM 766 C CA . LEU A 1 99 ? 25.843 106.759 39.343 1.00 36.13 99 LEU A CA 1
ATOM 767 C C . LEU A 1 99 ? 25.211 106.900 37.961 1.00 35.14 99 LEU A C 1
ATOM 768 O O . LEU A 1 99 ? 24.035 106.571 37.769 1.00 34.33 99 LEU A O 1
ATOM 773 N N . VAL A 1 100 ? 25.994 107.398 37.005 1.00 34.31 100 VAL A N 1
ATOM 774 C CA . VAL A 1 100 ? 25.529 107.537 35.628 1.00 34.22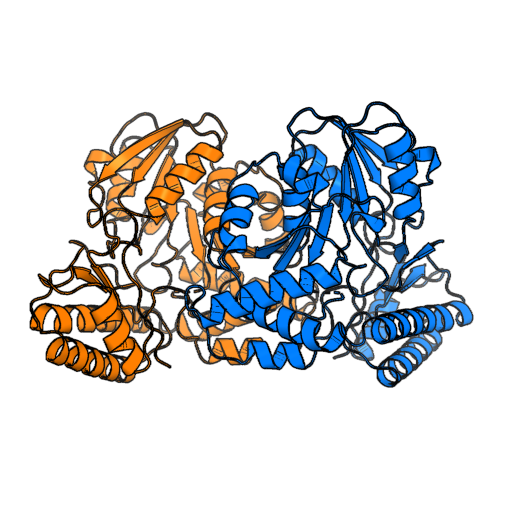 100 VAL A CA 1
ATOM 775 C C . VAL A 1 100 ? 25.835 106.181 34.997 1.00 34.03 100 VAL A C 1
ATOM 776 O O . VAL A 1 100 ? 26.999 105.816 34.807 1.00 33.94 100 VAL A O 1
ATOM 780 N N . VAL A 1 101 ? 24.781 105.446 34.655 1.00 33.31 101 VAL A N 1
ATOM 781 C CA . VAL A 1 101 ? 24.941 104.102 34.129 1.00 33.29 101 VAL A CA 1
ATOM 782 C C . VAL A 1 101 ? 24.609 103.808 32.667 1.00 34.28 101 VAL A C 1
ATOM 783 O O . VAL A 1 101 ? 23.482 104.043 32.209 1.00 34.45 101 VAL A O 1
ATOM 787 N N . GLU A 1 102 ? 25.599 103.274 31.949 1.00 32.86 102 GLU A N 1
ATOM 788 C CA . GLU A 1 102 ? 25.401 102.858 30.565 1.00 34.00 102 GLU A CA 1
ATOM 789 C C . GLU A 1 102 ? 25.031 101.387 30.668 1.00 34.26 102 GLU A C 1
ATOM 790 O O . GLU A 1 102 ? 25.812 100.566 31.141 1.00 33.59 102 GLU A O 1
ATOM 796 N N . ARG A 1 103 ? 23.833 101.075 30.206 1.00 35.56 103 ARG A N 1
ATOM 797 C CA . ARG A 1 103 ? 23.277 99.739 30.266 1.00 37.78 103 ARG A CA 1
ATOM 798 C C . ARG A 1 103 ? 23.267 99.092 28.875 1.00 39.47 103 ARG A C 1
ATOM 799 O O . ARG A 1 103 ? 22.573 99.556 27.969 1.00 39.82 103 ARG A O 1
ATOM 807 N N . LEU A 1 104 ? 24.085 98.055 28.701 1.00 38.66 104 LEU A N 1
ATOM 808 C CA . LEU A 1 104 ? 24.162 97.331 27.433 1.00 39.07 104 LEU A CA 1
ATOM 809 C C . LEU A 1 104 ? 23.449 95.983 27.553 1.00 39.35 104 LEU A C 1
ATOM 810 O O . LEU A 1 104 ? 23.936 95.068 28.224 1.00 39.09 104 LEU A O 1
ATOM 815 N N . ASP A 1 105 ? 22.303 95.861 26.887 1.00 38.35 105 ASP A N 1
ATOM 816 C CA . ASP A 1 105 ? 21.505 94.638 26.935 1.00 39.33 105 ASP A CA 1
ATOM 817 C C . ASP A 1 105 ? 21.933 93.500 26.023 1.00 38.55 105 ASP A C 1
ATOM 818 O O . ASP A 1 105 ? 22.257 93.704 24.854 1.00 38.95 105 ASP A O 1
ATOM 823 N N . TYR A 1 106 ? 21.901 92.292 26.575 1.00 36.22 106 TYR A N 1
ATOM 824 C CA . TYR A 1 106 ? 22.234 91.081 25.844 1.00 35.46 106 TYR A CA 1
ATOM 825 C C . TYR A 1 106 ? 21.119 90.084 26.089 1.00 34.82 106 TYR A C 1
ATOM 826 O O . TYR A 1 106 ? 20.467 90.117 27.133 1.00 36.05 106 TYR A O 1
ATOM 835 N N . PRO A 1 107 ? 20.842 89.219 25.104 1.00 34.42 107 PRO A N 1
ATOM 836 C CA . PRO A 1 107 ? 19.785 88.220 25.283 1.00 34.97 107 PRO A CA 1
ATOM 837 C C . PRO A 1 107 ? 20.176 87.298 26.441 1.00 36.06 107 PRO A C 1
ATOM 838 O O . PRO A 1 107 ? 21.351 86.943 26.582 1.00 36.08 107 PRO A O 1
ATOM 842 N N . TYR A 1 108 ? 19.214 86.957 27.294 1.00 35.86 108 TYR A N 1
ATOM 843 C CA . TYR A 1 108 ? 19.486 86.065 28.416 1.00 36.56 108 TYR A CA 1
ATOM 844 C C . TYR A 1 108 ? 20.105 84.778 27.877 1.00 35.14 108 TYR A C 1
ATOM 845 O O . TYR A 1 108 ? 19.547 84.132 26.990 1.00 35.02 108 TYR A O 1
ATOM 854 N N . GLY A 1 109 ? 21.292 84.449 28.379 1.00 34.83 109 GLY A N 1
ATOM 855 C CA . GLY A 1 109 ? 21.995 83.260 27.931 1.00 34.24 109 GLY A CA 1
ATOM 856 C C . GLY A 1 109 ? 23.310 83.645 27.279 1.00 35.10 109 GLY A C 1
ATOM 857 O O . GLY A 1 109 ? 24.217 82.820 27.144 1.00 33.22 109 GLY A O 1
ATOM 858 N N . ASP A 1 110 ? 23.405 84.909 26.870 1.00 35.64 110 ASP A N 1
ATOM 859 C CA . ASP A 1 110 ? 24.605 85.446 26.230 1.00 37.96 110 ASP A CA 1
ATOM 860 C C . ASP A 1 110 ? 25.506 86.160 27.233 1.00 35.30 110 ASP A C 1
ATOM 861 O O . ASP A 1 110 ? 25.113 86.410 28.372 1.00 34.19 110 ASP A O 1
ATOM 866 N N . THR A 1 111 ? 26.725 86.461 26.799 1.00 33.79 111 THR A N 1
ATOM 867 C CA . THR A 1 111 ? 27.702 87.165 27.625 1.00 35.15 111 THR A CA 1
ATOM 868 C C . THR A 1 111 ? 28.343 88.271 26.790 1.00 35.56 111 THR A C 1
ATOM 869 O O . THR A 1 111 ? 28.370 88.196 25.560 1.00 36.64 111 THR A O 1
ATOM 873 N N . PRO A 1 112 ? 28.859 89.317 27.451 1.00 36.00 112 PRO A N 1
ATOM 874 C CA . PRO A 1 112 ? 29.503 90.453 26.784 1.00 36.63 112 PRO A CA 1
ATOM 875 C C . PRO A 1 112 ? 30.765 90.078 26.012 1.00 36.36 112 PRO A C 1
ATOM 876 O O . PRO A 1 112 ? 31.483 89.155 26.392 1.00 35.10 112 PRO A O 1
ATOM 880 N N . ARG A 1 113 ? 31.012 90.794 24.919 1.00 37.93 113 ARG A N 1
ATOM 881 C CA . ARG A 1 113 ? 32.207 90.590 24.098 1.00 39.49 113 ARG A CA 1
ATOM 882 C C . ARG A 1 113 ? 33.220 91.622 24.600 1.00 37.53 113 ARG A C 1
ATOM 883 O O . ARG A 1 113 ? 32.841 92.731 24.983 1.00 34.09 113 ARG A O 1
ATOM 891 N N . PRO A 1 114 ? 34.517 91.272 24.618 1.00 37.38 114 PRO A N 1
ATOM 892 C CA . PRO A 1 114 ? 35.558 92.204 25.077 1.00 37.92 114 PRO A CA 1
ATOM 893 C C . PRO A 1 114 ? 35.546 93.522 24.289 1.00 39.09 114 PRO A C 1
ATOM 894 O O . PRO A 1 114 ? 35.877 94.585 24.822 1.00 37.50 114 PRO A O 1
ATOM 898 N N . GLU A 1 115 ? 35.132 93.443 23.027 1.00 40.86 115 GLU A N 1
ATOM 899 C CA . GLU A 1 115 ? 35.070 94.611 22.154 1.00 41.88 115 GLU A CA 1
ATOM 900 C C . GLU A 1 115 ? 33.932 95.554 22.541 1.00 40.17 115 GLU A C 1
ATOM 901 O O . GLU A 1 115 ? 33.985 96.750 22.253 1.00 40.95 115 GLU A O 1
ATOM 907 N N . ASP A 1 116 ? 32.910 95.017 23.200 1.00 37.60 116 ASP A N 1
ATOM 908 C CA . ASP A 1 116 ? 31.766 95.824 23.610 1.00 36.39 116 ASP A CA 1
ATOM 909 C C . ASP A 1 116 ? 32.054 96.735 24.797 1.00 35.14 116 ASP A C 1
ATOM 910 O O . ASP A 1 116 ? 31.427 97.786 24.942 1.00 33.82 116 ASP A O 1
ATOM 915 N N . VAL A 1 117 ? 32.989 96.327 25.652 1.00 34.06 117 VAL A N 1
ATOM 916 C CA . VAL A 1 117 ? 33.337 97.118 26.826 1.00 34.98 117 VAL A CA 1
ATOM 917 C C . VAL A 1 117 ? 34.598 97.955 26.641 1.00 35.62 117 VAL A C 1
ATOM 918 O O . VAL A 1 117 ? 35.017 98.669 27.556 1.00 34.60 117 VAL A O 1
ATOM 922 N N . ALA A 1 118 ? 35.206 97.866 25.460 1.00 37.31 118 ALA A N 1
ATOM 923 C CA . ALA A 1 118 ? 36.410 98.638 25.167 1.00 39.28 118 ALA A CA 1
ATOM 924 C C . ALA A 1 118 ? 36.002 100.074 24.815 1.00 40.23 118 ALA A C 1
ATOM 925 O O . ALA A 1 118 ? 36.158 100.518 23.679 1.00 41.38 118 ALA A O 1
ATOM 927 N N . LYS A 1 119 ? 35.445 100.770 25.804 1.00 41.63 119 LYS A N 1
ATOM 928 C CA . LYS A 1 119 ? 34.974 102.148 25.675 1.00 42.54 119 LYS A CA 1
ATOM 929 C C . LYS A 1 119 ? 35.798 103.057 26.579 1.00 42.75 119 LYS A C 1
ATOM 930 O O . LYS A 1 119 ? 35.991 102.748 27.752 1.00 42.46 119 LYS A O 1
ATOM 936 N N . GLU A 1 120 ? 36.222 104.207 26.069 1.00 43.30 120 GLU A N 1
ATOM 937 C CA . GLU A 1 120 ? 36.975 105.149 26.892 1.00 45.35 120 GLU A CA 1
ATOM 938 C C . GLU A 1 120 ? 35.989 106.124 27.540 1.00 43.31 120 GLU A C 1
ATOM 939 O O . GLU A 1 120 ? 34.924 106.395 26.981 1.00 43.65 120 GLU A O 1
ATOM 945 N N . GLY A 1 121 ? 36.323 106.604 28.734 1.00 41.73 121 GLY A N 1
ATOM 946 C CA . GLY A 1 121 ? 35.461 107.554 29.421 1.00 41.07 121 GLY A CA 1
ATOM 947 C C . GLY A 1 121 ? 34.687 107.057 30.634 1.00 40.17 121 GLY A C 1
ATOM 948 O O . GLY A 1 121 ? 33.865 107.793 31.186 1.00 39.52 121 GLY A O 1
ATOM 949 N N . TYR A 1 122 ? 34.947 105.825 31.066 1.00 39.22 122 TYR A N 1
ATOM 950 C CA . TYR A 1 122 ? 34.240 105.271 32.218 1.00 37.00 122 TYR A CA 1
ATOM 951 C C . TYR A 1 122 ? 35.152 105.042 33.411 1.00 34.88 122 TYR A C 1
ATOM 952 O O . TYR A 1 122 ? 36.306 104.632 33.266 1.00 35.79 122 TYR A O 1
ATOM 961 N N . ALA A 1 123 ? 34.628 105.345 34.592 1.00 33.55 123 ALA A N 1
ATOM 962 C CA . ALA A 1 123 ? 35.365 105.171 35.836 1.00 32.86 123 ALA A CA 1
ATOM 963 C C . ALA A 1 123 ? 35.370 103.701 36.269 1.00 32.05 123 ALA A C 1
ATOM 964 O O . ALA A 1 123 ? 36.275 103.260 36.977 1.00 30.69 123 ALA A O 1
ATOM 966 N N . GLY A 1 124 ? 34.366 102.945 35.828 1.00 31.67 124 GLY A N 1
ATOM 967 C CA . GLY A 1 124 ? 34.291 101.546 36.202 1.00 31.13 124 GLY A CA 1
ATOM 968 C C . GLY A 1 124 ? 33.427 100.643 35.340 1.00 30.58 124 GLY A C 1
ATOM 969 O O . GLY A 1 124 ? 32.633 101.102 34.520 1.00 30.01 124 GLY A O 1
ATOM 970 N N . LEU A 1 125 ? 33.632 99.340 35.524 1.00 30.51 125 LEU A N 1
ATOM 971 C CA . LEU A 1 125 ? 32.901 98.285 34.827 1.00 29.01 125 LEU A CA 1
ATOM 972 C C . LEU A 1 125 ? 32.449 97.277 35.887 1.00 28.99 125 LEU A C 1
ATOM 973 O O . LEU A 1 125 ? 33.226 96.900 36.777 1.00 28.34 125 LEU A O 1
ATOM 978 N N . LEU A 1 126 ? 31.178 96.893 35.832 1.00 27.01 126 LEU A N 1
ATOM 979 C CA . LEU A 1 126 ? 30.641 95.927 36.783 1.00 27.14 126 LEU A CA 1
ATOM 980 C C . LEU A 1 126 ? 30.244 94.692 36.005 1.00 26.01 126 LEU A C 1
ATOM 981 O O . LEU A 1 126 ? 29.479 94.774 35.041 1.00 27.42 126 LEU A O 1
ATOM 986 N N . LEU A 1 127 ? 30.774 93.547 36.415 1.00 25.90 127 LEU A N 1
ATOM 987 C CA . LEU A 1 127 ? 30.494 92.294 35.728 1.00 26.44 127 LEU A CA 1
ATOM 988 C C . LEU A 1 127 ? 30.043 91.177 36.654 1.00 25.34 127 LEU A C 1
ATOM 989 O O . LEU A 1 127 ? 30.438 91.120 37.815 1.00 23.58 127 LEU A O 1
ATOM 994 N N . VAL A 1 128 ? 29.203 90.296 36.123 1.00 25.73 128 VAL A N 1
ATOM 995 C CA . VAL A 1 128 ? 28.734 89.133 36.861 1.00 25.71 128 VAL A CA 1
ATOM 996 C C . VAL A 1 128 ? 29.483 87.953 36.239 1.00 25.39 128 VAL A C 1
ATOM 997 O O . VAL A 1 128 ? 29.306 87.643 35.057 1.00 25.61 128 VAL A O 1
ATOM 1001 N N . HIS A 1 129 ? 30.369 87.350 37.025 1.00 23.83 129 HIS A N 1
ATOM 1002 C CA . HIS A 1 129 ? 31.185 86.229 36.571 1.00 24.14 129 HIS A CA 1
ATOM 1003 C C . HIS A 1 129 ? 30.323 85.038 36.148 1.00 23.85 129 HIS A C 1
ATOM 1004 O O . HIS A 1 129 ? 30.405 84.567 35.011 1.00 23.65 129 HIS A O 1
ATOM 1011 N N . SER A 1 130 ? 29.495 84.563 37.070 1.00 22.81 130 SER A N 1
ATOM 1012 C CA . SER A 1 130 ? 28.600 83.450 36.804 1.00 23.05 130 SER A CA 1
ATOM 1013 C C . SER A 1 130 ? 27.163 83.951 36.960 1.00 23.50 130 SER A C 1
ATOM 1014 O O . SER A 1 130 ? 26.714 84.242 38.072 1.00 24.21 130 SER A O 1
ATOM 1017 N N . GLU A 1 131 ? 26.482 84.133 35.830 1.00 24.77 131 GLU A N 1
ATOM 1018 C CA . GLU A 1 131 ? 25.100 84.607 35.820 1.00 25.42 131 GLU A CA 1
ATOM 1019 C C . GLU A 1 131 ? 24.209 83.402 36.103 1.00 26.21 131 GLU A C 1
ATOM 1020 O O . GLU A 1 131 ? 23.765 82.697 35.191 1.00 26.96 131 GLU A O 1
ATOM 1026 N N . THR A 1 132 ? 23.965 83.171 37.388 1.00 25.42 132 THR A N 1
ATOM 1027 C CA . THR A 1 132 ? 23.174 82.038 37.857 1.00 23.81 132 THR A CA 1
ATOM 1028 C C . THR A 1 132 ? 21.792 81.867 37.223 1.00 24.43 132 THR A C 1
ATOM 1029 O O . THR A 1 132 ? 21.322 80.735 37.044 1.00 24.79 132 THR A O 1
ATOM 1033 N N . SER A 1 133 ? 21.156 82.982 36.873 1.00 23.38 133 SER A N 1
ATOM 1034 C CA . SER A 1 133 ? 19.829 82.953 36.267 1.00 25.18 133 SER A CA 1
ATOM 1035 C C . SER A 1 133 ? 19.818 82.307 34.885 1.00 26.45 133 SER A C 1
ATOM 1036 O O . SER A 1 133 ? 18.814 81.721 34.476 1.00 28.06 133 SER A O 1
ATOM 1039 N N . THR A 1 134 ? 20.941 82.381 34.177 1.00 27.19 134 THR A N 1
ATOM 1040 C CA . THR A 1 134 ? 21.013 81.803 32.838 1.00 27.91 134 THR A CA 1
ATOM 1041 C C . THR A 1 134 ? 21.992 80.638 32.720 1.00 30.17 134 THR A C 1
ATOM 1042 O O . THR A 1 134 ? 21.882 79.819 31.802 1.00 31.39 134 THR A O 1
ATOM 1046 N N . GLY A 1 135 ? 22.930 80.559 33.661 1.00 30.97 135 GLY A N 1
ATOM 1047 C CA . GLY A 1 135 ? 23.935 79.508 33.640 1.00 29.40 135 GLY A CA 1
ATOM 1048 C C . GLY A 1 135 ? 25.127 79.922 32.798 1.00 29.53 135 GLY A C 1
ATOM 1049 O O . GLY A 1 135 ? 25.982 79.099 32.462 1.00 29.02 135 GLY A O 1
ATOM 1050 N N . ALA A 1 136 ? 25.194 81.213 32.478 1.00 28.38 136 ALA A N 1
ATOM 1051 C CA . ALA A 1 136 ? 26.268 81.758 31.658 1.00 28.84 136 ALA A CA 1
ATOM 1052 C C . ALA A 1 136 ? 27.513 82.154 32.444 1.00 29.08 136 ALA A C 1
ATOM 1053 O O . ALA A 1 136 ? 27.426 82.669 33.560 1.00 29.06 136 ALA A O 1
ATOM 1055 N N . LEU A 1 137 ? 28.671 81.926 31.831 1.00 28.63 137 LEU A N 1
ATOM 1056 C CA . LEU A 1 137 ? 29.953 82.262 32.432 1.00 28.49 137 LEU A CA 1
ATOM 1057 C C . LEU A 1 137 ? 30.639 83.311 31.565 1.00 29.76 137 LEU A C 1
ATOM 1058 O O . LEU A 1 137 ? 30.955 83.054 30.404 1.00 30.32 137 LEU A O 1
ATOM 1063 N N . ALA A 1 138 ? 30.860 84.496 32.122 1.00 28.98 138 ALA A N 1
ATOM 1064 C CA . ALA A 1 138 ? 31.518 85.568 31.385 1.00 30.67 138 ALA A CA 1
ATOM 1065 C C . ALA A 1 138 ? 33.032 85.374 31.388 1.00 31.18 138 ALA A C 1
ATOM 1066 O O . ALA A 1 138 ? 33.590 84.809 32.332 1.00 31.80 138 ALA A O 1
ATOM 1068 N N . ASP A 1 139 ? 33.687 85.831 30.322 1.00 32.46 139 ASP A N 1
ATOM 1069 C CA . ASP A 1 139 ? 35.142 85.736 30.195 1.00 31.45 139 ASP A CA 1
ATOM 1070 C C . ASP A 1 139 ? 35.739 86.936 30.921 1.00 30.53 139 ASP A C 1
ATOM 1071 O O . ASP A 1 139 ? 36.169 87.908 30.302 1.00 28.95 139 ASP A O 1
ATOM 1076 N N . LEU A 1 140 ? 35.778 86.835 32.245 1.00 29.80 140 LEU A N 1
ATOM 1077 C CA . LEU A 1 140 ? 36.269 87.891 33.116 1.00 31.05 140 LEU A CA 1
ATOM 1078 C C . LEU A 1 140 ? 37.624 88.521 32.782 1.00 31.00 140 LEU A C 1
ATOM 1079 O O . LEU A 1 140 ? 37.713 89.741 32.649 1.00 31.48 140 LEU A O 1
ATOM 1084 N N . PRO A 1 141 ? 38.690 87.708 32.633 1.00 31.75 141 PRO A N 1
ATOM 1085 C CA . PRO A 1 141 ? 40.013 88.264 32.321 1.00 31.86 141 PRO A CA 1
ATOM 1086 C C . PRO A 1 141 ? 40.042 89.070 31.028 1.00 32.29 141 PRO A C 1
ATOM 1087 O O . PRO A 1 141 ? 40.624 90.152 30.982 1.00 31.69 141 PRO A O 1
ATOM 1091 N N . ALA A 1 142 ? 39.403 88.537 29.989 1.00 32.11 142 ALA A N 1
ATOM 1092 C CA . ALA A 1 142 ? 39.353 89.190 28.683 1.00 32.15 142 ALA A CA 1
ATOM 1093 C C . ALA A 1 142 ? 38.539 90.478 28.711 1.00 32.04 142 ALA A C 1
ATOM 1094 O O . ALA A 1 142 ? 38.905 91.464 28.066 1.00 31.57 142 ALA A O 1
ATOM 1096 N N . LEU A 1 143 ? 37.436 90.470 29.455 1.00 31.89 143 LEU A N 1
ATOM 1097 C CA . LEU A 1 143 ? 36.593 91.656 29.562 1.00 30.61 143 LEU A CA 1
ATOM 1098 C C . LEU A 1 143 ? 37.310 92.739 30.350 1.00 30.03 143 LEU A C 1
ATOM 1099 O O . LEU A 1 143 ? 37.317 93.903 29.955 1.00 30.21 143 LEU A O 1
ATOM 1104 N N . ALA A 1 144 ? 37.953 92.332 31.440 1.00 31.73 144 ALA A N 1
ATOM 1105 C CA . ALA A 1 144 ? 38.681 93.246 32.314 1.00 31.47 144 ALA A CA 1
ATOM 1106 C C . ALA A 1 144 ? 39.828 93.999 31.640 1.00 33.21 144 ALA A C 1
ATOM 1107 O O . ALA A 1 144 ? 39.943 95.217 31.809 1.00 33.01 144 ALA A O 1
ATOM 1109 N N . ARG A 1 145 ? 40.680 93.305 30.884 1.00 33.58 145 ARG A N 1
ATOM 1110 C CA . ARG A 1 145 ? 41.784 94.023 30.257 1.00 37.37 145 ARG A CA 1
ATOM 1111 C C . ARG A 1 145 ? 41.417 94.831 29.016 1.00 35.27 145 ARG A C 1
ATOM 1112 O O . ARG A 1 145 ? 42.095 95.802 28.691 1.00 35.92 145 ARG A O 1
ATOM 1120 N N . ALA A 1 146 ? 40.306 94.477 28.372 1.00 34.38 146 ALA A N 1
ATOM 1121 C CA . ALA A 1 146 ? 39.836 95.221 27.205 1.00 32.08 146 ALA A CA 1
ATOM 1122 C C . ALA A 1 146 ? 39.361 96.585 27.717 1.00 32.50 146 ALA A C 1
ATOM 1123 O O . ALA A 1 146 ? 39.626 97.622 27.104 1.00 31.84 146 ALA A O 1
ATOM 1125 N N . PHE A 1 147 ? 38.699 96.571 28.874 1.00 30.37 147 PHE A N 1
ATOM 1126 C CA . PHE A 1 147 ? 38.201 97.788 29.510 1.00 30.35 147 PHE A CA 1
ATOM 1127 C C . PHE A 1 147 ? 39.368 98.619 30.061 1.00 30.98 147 PHE A C 1
ATOM 1128 O O . PHE A 1 147 ? 39.373 99.843 29.949 1.00 29.83 147 PHE A O 1
ATOM 1136 N N . LYS A 1 148 ? 40.341 97.940 30.666 1.00 32.98 148 LYS A N 1
ATOM 1137 C CA . LYS A 1 148 ? 41.525 98.583 31.240 1.00 36.42 148 LYS A CA 1
ATOM 1138 C C . LYS A 1 148 ? 42.392 99.287 30.185 1.00 37.19 148 LYS A C 1
ATOM 1139 O O . LYS A 1 148 ? 43.052 100.284 30.485 1.00 36.23 148 LYS A O 1
ATOM 1145 N N . GLU A 1 149 ? 42.431 98.733 28.974 1.00 39.22 149 GLU A N 1
ATOM 1146 C CA . GLU A 1 149 ? 43.219 99.316 27.886 1.00 43.05 149 GLU A CA 1
ATOM 1147 C C . GLU A 1 149 ? 42.739 100.714 27.540 1.00 41.71 149 GLU A C 1
ATOM 1148 O O . GLU A 1 149 ? 43.541 101.601 27.254 1.00 42.93 149 GLU A O 1
ATOM 1154 N N . LYS A 1 150 ? 41.423 100.893 27.561 1.00 40.88 150 LYS A N 1
ATOM 1155 C CA . LYS A 1 150 ? 40.805 102.172 27.250 1.00 39.99 150 LYS A CA 1
ATOM 1156 C C . LYS A 1 150 ? 40.568 103.026 28.495 1.00 39.61 150 LYS A C 1
ATOM 1157 O O . LYS A 1 150 ? 40.345 104.235 28.394 1.00 40.08 150 LYS A O 1
ATOM 1163 N N . ASN A 1 151 ? 40.616 102.395 29.667 1.00 38.53 151 ASN A N 1
ATOM 1164 C CA . ASN A 1 151 ? 40.414 103.097 30.935 1.00 38.02 151 ASN A CA 1
ATOM 1165 C C . ASN A 1 151 ? 41.467 102.650 31.951 1.00 39.32 151 ASN A C 1
ATOM 1166 O O . ASN A 1 151 ? 41.165 101.922 32.900 1.00 39.62 151 ASN A O 1
ATOM 1171 N N . PRO A 1 152 ? 42.720 103.104 31.773 1.00 40.27 152 PRO A N 1
ATOM 1172 C CA . PRO A 1 152 ? 43.862 102.782 32.638 1.00 40.00 152 PRO A CA 1
ATOM 1173 C C . PRO A 1 152 ? 43.627 103.059 34.121 1.00 38.72 152 PRO A C 1
ATOM 1174 O O . PRO A 1 152 ? 44.203 102.396 34.979 1.00 37.55 152 PRO A O 1
ATOM 1178 N N . GLU A 1 153 ? 42.795 104.051 34.413 1.00 39.49 153 GLU A N 1
ATOM 1179 C CA . GLU A 1 153 ? 42.494 104.415 35.791 1.00 40.32 153 GLU A CA 1
ATOM 1180 C C . GLU A 1 153 ? 41.157 103.855 36.282 1.00 38.19 153 GLU A C 1
ATOM 1181 O O . GLU A 1 153 ? 40.732 104.140 37.403 1.00 37.28 153 GLU A O 1
ATOM 1187 N N . GLY A 1 154 ? 40.517 103.034 35.453 1.00 35.34 154 GLY A N 1
ATOM 1188 C CA . GLY A 1 154 ? 39.232 102.460 35.814 1.00 33.67 154 GLY A CA 1
ATOM 1189 C C . GLY A 1 154 ? 39.279 101.282 36.771 1.00 32.24 154 GLY A C 1
ATOM 1190 O O . GLY A 1 154 ? 40.327 100.662 36.976 1.00 31.62 154 GLY A O 1
ATOM 1191 N N . LEU A 1 155 ? 38.127 100.979 37.361 1.00 31.03 155 LEU A N 1
ATOM 1192 C CA . LEU A 1 155 ? 38.006 99.868 38.303 1.00 30.90 155 LEU A CA 1
ATOM 1193 C C . LEU A 1 155 ? 37.034 98.826 37.774 1.00 29.01 155 LEU A C 1
ATOM 1194 O O . LEU A 1 155 ? 36.018 99.167 37.166 1.00 29.29 155 LEU A O 1
ATOM 1199 N N . VAL A 1 156 ? 37.362 97.556 37.991 1.00 27.47 156 VAL A N 1
ATOM 1200 C CA . VAL A 1 156 ? 36.508 96.454 37.557 1.00 26.55 156 VAL A CA 1
ATOM 1201 C C . VAL A 1 156 ? 35.994 95.691 38.781 1.00 27.29 156 VAL A C 1
ATOM 1202 O O . VAL A 1 156 ? 36.772 95.061 39.503 1.00 28.64 156 VAL A O 1
ATOM 1206 N N . GLY A 1 157 ? 34.694 95.815 39.040 1.00 26.71 157 GLY A N 1
ATOM 1207 C CA . GLY A 1 157 ? 34.070 95.130 40.160 1.00 25.55 157 GLY A CA 1
ATOM 1208 C C . GLY A 1 157 ? 33.351 93.896 39.644 1.00 27.06 157 GLY A C 1
ATOM 1209 O O . GLY A 1 157 ? 32.727 93.947 38.581 1.00 25.34 157 GLY A O 1
ATOM 1210 N N . ALA A 1 158 ? 33.419 92.790 40.383 1.00 25.01 158 ALA A N 1
ATOM 1211 C CA . ALA A 1 158 ? 32.771 91.566 39.925 1.00 25.47 158 ALA A CA 1
ATOM 1212 C C . ALA A 1 158 ? 31.909 90.827 40.942 1.00 25.16 158 ALA A C 1
ATOM 1213 O O . ALA A 1 158 ? 32.183 90.832 42.142 1.00 25.96 158 ALA A O 1
ATOM 1215 N N . ASP A 1 159 ? 30.845 90.217 40.433 1.00 24.63 159 ASP A N 1
ATOM 1216 C CA . ASP A 1 159 ? 29.934 89.416 41.235 1.00 23.43 159 ASP A CA 1
ATOM 1217 C C . ASP A 1 159 ? 30.450 87.994 41.035 1.00 22.64 159 ASP A C 1
ATOM 1218 O O . ASP A 1 159 ? 30.331 87.439 39.944 1.00 21.37 159 ASP A O 1
ATOM 1223 N N . MET A 1 160 ? 31.061 87.434 42.076 1.00 22.47 160 MET A N 1
ATOM 1224 C CA . MET A 1 160 ? 31.593 86.075 42.026 1.00 22.63 160 MET A CA 1
ATOM 1225 C C . MET A 1 160 ? 30.830 85.179 43.004 1.00 23.31 160 MET A C 1
ATOM 1226 O O . MET A 1 160 ? 31.385 84.214 43.544 1.00 22.21 160 MET A O 1
ATOM 1231 N N . VAL A 1 161 ? 29.550 85.491 43.212 1.00 22.57 161 VAL A N 1
ATOM 1232 C CA . VAL A 1 161 ? 28.720 84.730 44.138 1.00 22.25 161 VAL A CA 1
ATOM 1233 C C . VAL A 1 161 ? 28.617 83.255 43.792 1.00 22.89 161 VAL A C 1
ATOM 1234 O O . VAL A 1 161 ? 28.654 82.418 44.697 1.00 24.21 161 VAL A O 1
ATOM 1238 N N . THR A 1 162 ? 28.477 82.927 42.505 1.00 23.04 162 THR A N 1
ATOM 1239 C CA . THR A 1 162 ? 28.409 81.519 42.105 1.00 22.25 162 THR A CA 1
ATOM 1240 C C . THR A 1 162 ? 29.629 81.031 41.325 1.00 22.27 162 THR A C 1
ATOM 1241 O O . THR A 1 162 ? 29.535 80.081 40.548 1.00 23.23 162 THR A O 1
ATOM 1245 N N . SER A 1 163 ? 30.758 81.718 41.489 1.00 22.78 163 SER A N 1
ATOM 1246 C CA . SER A 1 163 ? 32.000 81.300 40.845 1.00 23.46 163 SER A CA 1
ATOM 1247 C C . SER A 1 163 ? 33.028 80.935 41.925 1.00 24.01 163 SER A C 1
ATOM 1248 O O . SER A 1 163 ? 33.866 80.055 41.717 1.00 25.55 163 SER A O 1
ATOM 1251 N N . LEU A 1 164 ? 32.925 81.572 43.092 1.00 22.01 164 LEU A N 1
ATOM 1252 C CA . LEU A 1 164 ? 33.839 81.292 44.200 1.00 23.35 164 LEU A CA 1
ATOM 1253 C C . LEU A 1 164 ? 33.655 79.852 44.680 1.00 23.20 164 LEU A C 1
ATOM 1254 O O . LEU A 1 164 ? 32.560 79.471 45.089 1.00 22.03 164 LEU A O 1
ATOM 1259 N N . LEU A 1 165 ? 34.732 79.067 44.614 1.00 23.79 165 LEU A N 1
ATOM 1260 C CA . LEU A 1 165 ? 34.741 77.656 45.029 1.00 25.51 165 LEU A CA 1
ATOM 1261 C C . LEU A 1 165 ? 33.925 76.741 44.110 1.00 26.82 165 LEU A C 1
ATOM 1262 O O . LEU A 1 165 ? 33.633 75.592 44.447 1.00 27.18 165 LEU A O 1
ATOM 1267 N N . VAL A 1 166 ? 33.565 77.264 42.946 1.00 26.06 166 VAL A N 1
ATOM 1268 C CA . VAL A 1 166 ? 32.800 76.513 41.962 1.00 27.42 166 VAL A CA 1
ATOM 1269 C C . VAL A 1 166 ? 33.673 76.407 40.715 1.00 27.42 166 VAL A C 1
ATOM 1270 O O . VAL A 1 166 ? 33.789 75.344 40.116 1.00 29.53 166 VAL A O 1
ATOM 1274 N N . GLY A 1 167 ? 34.315 77.519 40.374 1.00 28.04 167 GLY A N 1
ATOM 1275 C CA . GLY A 1 167 ? 35.203 77.584 39.230 1.00 29.31 167 GLY A CA 1
ATOM 1276 C C . GLY A 1 167 ? 36.439 78.382 39.609 1.00 30.15 167 GLY A C 1
ATOM 1277 O O . GLY A 1 167 ? 36.561 78.848 40.746 1.00 28.21 167 GLY A O 1
ATOM 1278 N N . GLU A 1 168 ? 37.367 78.524 38.669 1.00 31.80 168 GLU A N 1
ATOM 1279 C CA . GLU A 1 168 ? 38.597 79.274 38.902 1.00 34.10 168 GLU A CA 1
ATOM 1280 C C . GLU A 1 168 ? 38.315 80.761 39.039 1.00 34.11 168 GLU A C 1
ATOM 1281 O O . GLU A 1 168 ? 37.583 81.340 38.231 1.00 34.29 168 GLU A O 1
ATOM 1287 N N . VAL A 1 169 ? 38.893 81.369 40.071 1.00 31.69 169 VAL A N 1
ATOM 1288 C CA . VAL A 1 169 ? 38.729 82.797 40.322 1.00 31.37 169 VAL A CA 1
ATOM 1289 C C . VAL A 1 169 ? 40.027 83.415 40.845 1.00 31.87 169 VAL A C 1
ATOM 1290 O O . VAL A 1 169 ? 40.894 82.722 41.384 1.00 32.03 169 VAL A O 1
ATOM 1294 N N . ALA A 1 170 ? 40.149 84.723 40.663 1.00 31.75 170 ALA A N 1
ATOM 1295 C CA . ALA A 1 170 ? 41.298 85.493 41.128 1.00 31.63 170 ALA A CA 1
ATOM 1296 C C . ALA A 1 170 ? 40.915 86.955 41.012 1.00 30.99 170 ALA A C 1
ATOM 1297 O O . ALA A 1 170 ? 39.981 87.299 40.288 1.00 31.35 170 ALA A O 1
ATOM 1299 N N . LEU A 1 171 ? 41.588 87.813 41.767 1.00 31.01 171 LEU A N 1
ATOM 1300 C CA . LEU A 1 171 ? 41.301 89.236 41.691 1.00 30.14 171 LEU A CA 1
ATOM 1301 C C . LEU A 1 171 ? 42.258 89.930 40.725 1.00 30.39 171 LEU A C 1
ATOM 1302 O O . LEU A 1 171 ? 42.020 89.930 39.515 1.00 28.69 171 LEU A O 1
ATOM 1307 N N . GLU A 1 172 ? 43.355 90.477 41.246 1.00 31.00 172 GLU A N 1
ATOM 1308 C CA . GLU A 1 172 ? 44.325 91.184 40.412 1.00 32.26 172 GLU A CA 1
ATOM 1309 C C . GLU A 1 172 ? 44.886 90.359 39.254 1.00 32.40 172 GLU A C 1
ATOM 1310 O O . GLU A 1 172 ? 45.132 90.897 38.176 1.00 32.53 172 GLU A O 1
ATOM 1316 N N . ALA A 1 173 ? 45.036 89.052 39.454 1.00 32.22 173 ALA A N 1
ATOM 1317 C CA . ALA A 1 173 ? 45.556 88.178 38.406 1.00 31.76 173 ALA A CA 1
ATOM 1318 C C . ALA A 1 173 ? 44.607 88.097 37.208 1.00 32.22 173 ALA A C 1
ATOM 1319 O O . ALA A 1 173 ? 45.029 87.768 36.105 1.00 33.39 173 ALA A O 1
ATOM 1321 N N . MET A 1 174 ? 43.325 88.380 37.431 1.00 31.45 174 MET A N 1
ATOM 1322 C CA . MET A 1 174 ? 42.338 88.362 36.352 1.00 31.44 174 MET A CA 1
ATOM 1323 C C . MET A 1 174 ? 41.950 89.782 35.939 1.00 30.53 174 MET A C 1
ATOM 1324 O O . MET A 1 174 ? 41.046 89.973 35.126 1.00 30.86 174 MET A O 1
ATOM 1329 N N . GLY A 1 175 ? 42.643 90.772 36.499 1.00 29.89 175 GLY A N 1
ATOM 1330 C CA . GLY A 1 175 ? 42.353 92.162 36.185 1.00 29.33 175 GLY A CA 1
ATOM 1331 C C . GLY A 1 175 ? 41.178 92.728 36.970 1.00 28.57 175 GLY A C 1
ATOM 1332 O O . GLY A 1 175 ? 40.723 93.840 36.706 1.00 27.66 175 GLY A O 1
ATOM 1333 N N . VAL A 1 176 ? 40.681 91.959 37.933 1.00 27.32 176 VAL A N 1
ATOM 1334 C CA . VAL A 1 176 ? 39.552 92.391 38.752 1.00 28.10 176 VAL A CA 1
ATOM 1335 C C . VAL A 1 176 ? 40.035 93.103 40.012 1.00 27.35 176 VAL A C 1
ATOM 1336 O O . VAL A 1 176 ? 40.896 92.597 40.729 1.00 28.26 176 VAL A O 1
ATOM 1340 N N . ASP A 1 177 ? 39.486 94.285 40.270 1.00 25.64 177 ASP A N 1
ATOM 1341 C CA . ASP A 1 177 ? 39.878 95.066 41.440 1.00 26.10 177 ASP A CA 1
ATOM 1342 C C . ASP A 1 177 ? 39.108 94.717 42.706 1.00 25.09 177 ASP A C 1
ATOM 1343 O O . ASP A 1 177 ? 39.659 94.757 43.804 1.00 24.35 177 ASP A O 1
ATOM 1348 N N . ALA A 1 178 ? 37.839 94.359 42.549 1.00 25.40 178 ALA A N 1
ATOM 1349 C CA . ALA A 1 178 ? 37.005 94.010 43.694 1.00 26.31 178 ALA A CA 1
ATOM 1350 C C . ALA A 1 178 ? 35.958 92.980 43.305 1.00 25.20 178 ALA A C 1
ATOM 1351 O O . ALA A 1 178 ? 35.508 92.933 42.158 1.00 26.32 178 ALA A O 1
ATOM 1353 N N . ALA A 1 179 ? 35.558 92.167 44.274 1.00 24.37 179 ALA A N 1
ATOM 1354 C CA . ALA A 1 179 ? 34.574 91.129 44.023 1.00 24.23 179 ALA A CA 1
ATOM 1355 C C . ALA A 1 179 ? 33.667 90.901 45.227 1.00 24.30 179 ALA A C 1
ATOM 1356 O O . ALA A 1 179 ? 34.030 91.207 46.363 1.00 24.92 179 ALA A O 1
ATOM 1358 N N . ALA A 1 180 ? 32.477 90.376 44.961 1.00 22.66 180 ALA A N 1
ATOM 1359 C CA . ALA A 1 180 ? 31.516 90.081 46.012 1.00 23.44 180 ALA A CA 1
ATOM 1360 C C . ALA A 1 180 ? 31.048 88.635 45.877 1.00 22.85 180 ALA A C 1
ATOM 1361 O O . ALA A 1 180 ? 30.952 88.098 44.773 1.00 23.07 180 ALA A O 1
ATOM 1363 N N . SER A 1 181 ? 30.809 88.001 47.017 1.00 22.45 181 SER A N 1
ATOM 1364 C CA . SER A 1 181 ? 30.328 86.634 47.055 1.00 22.24 181 SER A CA 1
ATOM 1365 C C . SER A 1 181 ? 29.470 86.467 48.302 1.00 21.34 181 SER A C 1
ATOM 1366 O O . SER A 1 181 ? 29.337 87.399 49.097 1.00 23.01 181 SER A O 1
ATOM 1369 N N . GLY A 1 182 ? 28.878 85.286 48.452 1.00 22.43 182 GLY A N 1
ATOM 1370 C CA . GLY A 1 182 ? 28.030 85.002 49.595 1.00 21.17 182 GLY A CA 1
ATOM 1371 C C . GLY A 1 182 ? 28.315 83.626 50.166 1.00 22.32 182 GLY A C 1
ATOM 1372 O O . GLY A 1 182 ? 29.115 82.867 49.617 1.00 22.21 182 GLY A O 1
ATOM 1373 N N . SER A 1 183 ? 27.620 83.281 51.243 1.00 21.13 183 SER A N 1
ATOM 1374 C CA . SER A 1 183 ? 27.834 82.005 51.905 1.00 22.26 183 SER A CA 1
ATOM 1375 C C . SER A 1 183 ? 26.998 80.802 51.459 1.00 23.51 183 SER A C 1
ATOM 1376 O O . SER A 1 183 ? 27.427 79.662 51.654 1.00 22.69 183 SER A O 1
ATOM 1379 N N . GLN A 1 184 ? 25.856 81.034 50.812 1.00 22.85 184 GLN A N 1
ATOM 1380 C CA . GLN A 1 184 ? 24.982 79.923 50.438 1.00 23.65 184 GLN A CA 1
ATOM 1381 C C . GLN A 1 184 ? 25.067 79.271 49.052 1.00 25.17 184 GLN A C 1
ATOM 1382 O O . GLN A 1 184 ? 24.179 78.498 48.682 1.00 24.92 184 GLN A O 1
ATOM 1412 N N . GLY A 1 186 ? 28.538 78.199 46.373 1.00 25.68 186 GLY A N 1
ATOM 1413 C CA . GLY A 1 186 ? 29.673 77.287 46.394 1.00 26.10 186 GLY A CA 1
ATOM 1414 C C . GLY A 1 186 ? 30.304 76.933 47.731 1.00 27.24 186 GLY A C 1
ATOM 1415 O O . GLY A 1 186 ? 30.922 75.874 47.846 1.00 27.79 186 GLY A O 1
ATOM 1416 N N . LEU A 1 187 ? 30.162 77.798 48.736 1.00 28.30 187 LEU A N 1
ATOM 1417 C CA . LEU A 1 187 ? 30.734 77.540 50.059 1.00 27.66 187 LEU A CA 1
ATOM 1418 C C . LEU A 1 187 ? 30.004 76.456 50.853 1.00 25.88 187 LEU A C 1
ATOM 1419 O O . LEU A 1 187 ? 30.526 75.954 51.848 1.00 24.82 187 LEU A O 1
ATOM 1424 N N . MET A 1 188 ? 28.798 76.104 50.414 1.00 24.82 188 MET A N 1
ATOM 1425 C CA . MET A 1 188 ? 27.997 75.066 51.071 1.00 24.01 188 MET A CA 1
ATOM 1426 C C . MET A 1 188 ? 27.656 75.395 52.529 1.00 23.71 188 MET A C 1
ATOM 1427 O O . MET A 1 188 ? 27.629 74.514 53.401 1.00 25.02 188 MET A O 1
ATOM 1432 N N . CYS A 1 189 ? 27.400 76.675 52.781 1.00 22.49 189 CYS A N 1
ATOM 1433 C CA . CYS A 1 189 ? 27.044 77.162 54.110 1.00 23.38 189 CYS A CA 1
ATOM 1434 C C . CYS A 1 189 ? 25.667 77.806 54.058 1.00 22.99 189 CYS A C 1
ATOM 1435 O O . CYS A 1 189 ? 25.137 78.058 52.981 1.00 23.80 189 CYS A O 1
ATOM 1438 N N . PRO A 1 190 ? 25.051 78.044 55.227 1.00 24.30 190 PRO A N 1
ATOM 1439 C CA . PRO A 1 190 ? 23.724 78.667 55.265 1.00 23.65 190 PRO A CA 1
ATOM 1440 C C . PRO A 1 190 ? 23.801 80.128 54.801 1.00 24.36 190 PRO A C 1
ATOM 1441 O O . PRO A 1 190 ? 24.889 80.710 54.737 1.00 23.64 190 PRO A O 1
ATOM 1445 N N . PRO A 1 191 ? 22.651 80.714 54.412 1.00 23.39 191 PRO A N 1
ATOM 1446 C CA . PRO A 1 191 ? 22.585 82.111 53.963 1.00 21.49 191 PRO A CA 1
ATOM 1447 C C . PRO A 1 191 ? 22.843 82.978 55.194 1.00 20.57 191 PRO A C 1
ATOM 1448 O O . PRO A 1 191 ? 22.555 82.550 56.313 1.00 18.68 191 PRO A O 1
ATOM 1452 N N . GLY A 1 192 ? 23.384 84.178 55.005 1.00 19.85 192 GLY A N 1
ATOM 1453 C CA . GLY A 1 192 ? 23.632 85.037 56.148 1.00 19.70 192 GLY A CA 1
ATOM 1454 C C . GLY A 1 192 ? 24.916 85.847 56.111 1.00 21.48 192 GLY A C 1
ATOM 1455 O O . GLY A 1 192 ? 25.074 86.784 56.891 1.00 21.16 192 GLY A O 1
ATOM 1456 N N . LEU A 1 193 ? 25.846 85.470 55.239 1.00 21.41 193 LEU A N 1
ATOM 1457 C CA . LEU A 1 193 ? 27.106 86.195 55.109 1.00 21.92 193 LEU A CA 1
ATOM 1458 C C . LEU A 1 193 ? 27.360 86.629 53.671 1.00 22.55 193 LEU A C 1
ATOM 1459 O O . LEU A 1 193 ? 26.957 85.954 52.722 1.00 23.32 193 LEU A O 1
ATOM 1464 N N . GLY A 1 194 ? 27.993 87.790 53.534 1.00 22.56 194 GLY A N 1
ATOM 1465 C CA . GLY A 1 194 ? 28.359 88.325 52.235 1.00 21.40 194 GLY A CA 1
ATOM 1466 C C . GLY A 1 194 ? 29.826 88.703 52.354 1.00 22.21 194 GLY A C 1
ATOM 1467 O O . GLY A 1 194 ? 30.284 89.050 53.449 1.00 24.07 194 GLY A O 1
ATOM 1468 N N . PHE A 1 195 ? 30.582 88.593 51.266 1.00 20.83 195 PHE A N 1
ATOM 1469 C CA . PHE A 1 195 ? 32.002 88.935 51.308 1.00 21.25 195 PHE A CA 1
ATOM 1470 C C . PHE A 1 195 ? 32.405 89.942 50.234 1.00 21.15 195 PHE A C 1
ATOM 1471 O O . PHE A 1 195 ? 31.974 89.857 49.084 1.00 21.27 195 PHE A O 1
ATOM 1479 N N . VAL A 1 196 ? 33.222 90.906 50.633 1.00 21.08 196 VAL A N 1
ATOM 1480 C CA . VAL A 1 196 ? 33.734 91.912 49.717 1.00 22.69 196 VAL A CA 1
ATOM 1481 C C . VAL A 1 196 ? 35.250 91.765 49.722 1.00 22.78 196 VAL A C 1
ATOM 1482 O O . VAL A 1 196 ? 35.907 91.966 50.752 1.00 20.32 196 VAL A O 1
ATOM 1486 N N . ALA A 1 197 ? 35.781 91.316 48.590 1.00 23.44 197 ALA A N 1
ATOM 1487 C CA . ALA A 1 197 ? 37.216 91.139 48.430 1.00 24.82 197 ALA A CA 1
ATOM 1488 C C . ALA A 1 197 ? 37.749 92.360 47.693 1.00 24.35 197 ALA A C 1
ATOM 1489 O O . ALA A 1 197 ? 37.231 92.731 46.642 1.00 24.07 197 ALA A O 1
ATOM 1491 N N . LEU A 1 198 ? 38.774 92.983 48.267 1.00 24.95 198 LEU A N 1
ATOM 1492 C CA . LEU A 1 198 ? 39.390 94.173 47.696 1.00 25.93 198 LEU A CA 1
ATOM 1493 C C . LEU A 1 198 ? 40.878 93.960 47.434 1.00 26.40 198 LEU A C 1
ATOM 1494 O O . LEU A 1 198 ? 41.635 93.611 48.342 1.00 26.46 198 LEU A O 1
ATOM 1499 N N . SER A 1 199 ? 41.289 94.181 46.190 1.00 27.30 199 SER A N 1
ATOM 1500 C CA . SER A 1 199 ? 42.690 94.047 45.800 1.00 28.60 199 SER A CA 1
ATOM 1501 C C . SER A 1 199 ? 43.462 95.246 46.364 1.00 29.24 199 SER A C 1
ATOM 1502 O O . SER A 1 199 ? 42.855 96.233 46.807 1.00 26.96 199 SER A O 1
ATOM 1505 N N . PRO A 1 200 ? 44.808 95.171 46.376 1.00 30.17 200 PRO A N 1
ATOM 1506 C CA . PRO A 1 200 ? 45.619 96.283 46.895 1.00 32.12 200 PRO A CA 1
ATOM 1507 C C . PRO A 1 200 ? 45.282 97.581 46.162 1.00 32.28 200 PRO A C 1
ATOM 1508 O O . PRO A 1 200 ? 45.176 98.645 46.768 1.00 33.42 200 PRO A O 1
ATOM 1512 N N . ARG A 1 201 ? 45.055 97.450 44.859 1.00 34.01 201 ARG A N 1
ATOM 1513 C CA . ARG A 1 201 ? 44.698 98.550 43.968 1.00 34.41 201 ARG A CA 1
ATOM 1514 C C . ARG A 1 201 ? 43.426 99.229 44.503 1.00 34.56 201 ARG A C 1
ATOM 1515 O O . ARG A 1 201 ? 43.393 100.445 44.710 1.00 31.73 201 ARG A O 1
ATOM 1523 N N . ALA A 1 202 ? 42.402 98.421 44.774 1.00 34.64 202 ALA A N 1
ATOM 1524 C CA . ALA A 1 202 ? 41.119 98.911 45.275 1.00 34.44 202 ALA A CA 1
ATOM 1525 C C . ALA A 1 202 ? 41.193 99.527 46.674 1.00 34.49 202 ALA A C 1
ATOM 1526 O O . ALA A 1 202 ? 40.469 100.475 46.977 1.00 33.05 202 ALA A O 1
ATOM 1528 N N . LEU A 1 203 ? 42.073 98.991 47.515 1.00 35.34 203 LEU A N 1
ATOM 1529 C CA . LEU A 1 203 ? 42.239 99.485 48.879 1.00 36.32 203 LEU A CA 1
ATOM 1530 C C . LEU A 1 203 ? 42.681 100.947 48.932 1.00 38.65 203 LEU A C 1
ATOM 1531 O O . LEU A 1 203 ? 42.252 101.697 49.810 1.00 39.41 203 LEU A O 1
ATOM 1536 N N . GLU A 1 204 ? 43.516 101.353 47.979 1.00 40.70 204 GLU A N 1
ATOM 1537 C CA . GLU A 1 204 ? 44.014 102.729 47.913 1.00 42.51 204 GLU A CA 1
ATOM 1538 C C . GLU A 1 204 ? 42.984 103.674 47.300 1.00 41.94 204 GLU A C 1
ATOM 1539 O O . GLU A 1 204 ? 43.057 104.885 47.483 1.00 42.05 204 GLU A O 1
ATOM 1545 N N . ARG A 1 205 ? 42.029 103.100 46.575 1.00 42.66 205 ARG A N 1
ATOM 1546 C CA . ARG A 1 205 ? 40.974 103.845 45.888 1.00 43.49 205 ARG A CA 1
ATOM 1547 C C . ARG A 1 205 ? 39.676 103.933 46.703 1.00 41.78 205 ARG A C 1
ATOM 1548 O O . ARG A 1 205 ? 38.676 104.464 46.224 1.00 40.07 205 ARG A O 1
ATOM 1556 N N . LEU A 1 206 ? 39.703 103.435 47.936 1.00 40.49 206 LEU A N 1
ATOM 1557 C CA . LEU A 1 206 ? 38.516 103.417 48.791 1.00 40.31 206 LEU A CA 1
ATOM 1558 C C . LEU A 1 206 ? 37.794 104.755 49.017 1.00 39.84 206 LEU A C 1
ATOM 1559 O O . LEU A 1 206 ? 38.390 105.729 49.477 1.00 39.51 206 LEU A O 1
ATOM 1564 N N . LYS A 1 207 ? 36.505 104.777 48.677 1.00 39.54 207 LYS A N 1
ATOM 1565 C CA . LYS A 1 207 ? 35.640 105.950 48.836 1.00 40.44 207 LYS A CA 1
ATOM 1566 C C . LYS A 1 207 ? 34.584 105.593 49.894 1.00 39.91 207 LYS A C 1
ATOM 1567 O O . LYS A 1 207 ? 33.418 105.373 49.561 1.00 36.92 207 LYS A O 1
ATOM 1573 N N . PRO A 1 208 ? 34.971 105.564 51.184 1.00 40.48 208 PRO A N 1
ATOM 1574 C CA . PRO A 1 208 ? 34.067 105.230 52.294 1.00 41.26 208 PRO A CA 1
ATOM 1575 C C . PRO A 1 208 ? 32.743 105.987 52.253 1.00 41.51 208 PRO A C 1
ATOM 1576 O O . PRO A 1 208 ? 32.724 107.220 52.207 1.00 41.70 208 PRO A O 1
ATOM 1580 N N . ARG A 1 209 ? 31.639 105.248 52.290 1.00 42.04 209 ARG A N 1
ATOM 1581 C CA . ARG A 1 209 ? 30.325 105.871 52.249 1.00 41.94 209 ARG A CA 1
ATOM 1582 C C . ARG A 1 209 ? 29.186 104.937 52.693 1.00 40.86 209 ARG A C 1
ATOM 1583 O O . ARG A 1 209 ? 29.256 103.717 52.512 1.00 41.53 209 ARG A O 1
ATOM 1591 N N . GLY A 1 210 ? 28.204 105.513 53.389 1.00 38.01 210 GLY A N 1
ATOM 1592 C CA . GLY A 1 210 ? 27.084 104.749 53.921 1.00 33.15 210 GLY A CA 1
ATOM 1593 C C . GLY A 1 210 ? 27.290 104.606 55.426 1.00 31.79 210 GLY A C 1
ATOM 1594 O O . GLY A 1 210 ? 28.161 105.272 55.985 1.00 30.66 210 GLY A O 1
ATOM 1595 N N . TYR A 1 211 ? 26.483 103.791 56.105 1.00 30.65 211 TYR A N 1
ATOM 1596 C CA . TYR A 1 211 ? 26.680 103.605 57.546 1.00 29.62 211 TYR A CA 1
ATOM 1597 C C . TYR A 1 211 ? 26.989 102.153 57.924 1.00 26.99 211 TYR A C 1
ATOM 1598 O O . TYR A 1 211 ? 28.121 101.833 58.273 1.00 24.72 211 TYR A O 1
ATOM 1607 N N . TYR A 1 212 ? 25.983 101.285 57.861 1.00 27.07 212 TYR A N 1
ATOM 1608 C CA . TYR A 1 212 ? 26.162 99.871 58.188 1.00 26.56 212 TYR A CA 1
ATOM 1609 C C . TYR A 1 212 ? 27.173 99.226 57.251 1.00 27.12 212 TYR A C 1
ATOM 1610 O O . TYR A 1 212 ? 27.945 98.365 57.673 1.00 26.94 212 TYR A O 1
ATOM 1619 N N . LEU A 1 213 ? 27.180 99.664 55.992 1.00 25.76 213 LEU A N 1
ATOM 1620 C CA . LEU A 1 213 ? 28.089 99.100 55.004 1.00 26.22 213 LEU A CA 1
ATOM 1621 C C . LEU A 1 213 ? 29.312 99.951 54.625 1.00 26.46 213 LEU A C 1
ATOM 1622 O O . LEU A 1 213 ? 29.861 99.839 53.525 1.00 26.25 213 LEU A O 1
ATOM 1627 N N . ASP A 1 214 ? 29.738 100.795 55.559 1.00 26.45 214 ASP A N 1
ATOM 1628 C CA . ASP A 1 214 ? 30.925 101.635 55.394 1.00 27.42 214 ASP A CA 1
ATOM 1629 C C . ASP A 1 214 ? 32.097 100.645 55.523 1.00 26.81 214 ASP A C 1
ATOM 1630 O O . ASP A 1 214 ? 32.324 100.079 56.592 1.00 25.62 214 ASP A O 1
ATOM 1635 N N . LEU A 1 215 ? 32.817 100.422 54.429 1.00 26.95 215 LEU A N 1
ATOM 1636 C CA . LEU A 1 215 ? 33.937 99.487 54.434 1.00 28.27 215 LEU A CA 1
ATOM 1637 C C . LEU A 1 215 ? 35.183 99.983 55.161 1.00 28.67 215 LEU A C 1
ATOM 1638 O O . LEU A 1 215 ? 35.997 99.176 55.610 1.00 29.45 215 LEU A O 1
ATOM 1643 N N . ALA A 1 216 ? 35.311 101.300 55.313 1.00 30.31 216 ALA A N 1
ATOM 1644 C CA . ALA A 1 216 ? 36.455 101.880 56.015 1.00 29.58 216 ALA A CA 1
ATOM 1645 C C . ALA A 1 216 ? 36.498 101.439 57.473 1.00 29.16 216 ALA A C 1
ATOM 1646 O O . ALA A 1 216 ? 37.554 101.011 57.951 1.00 28.01 216 ALA A O 1
ATOM 1648 N N . ARG A 1 217 ? 35.395 101.550 58.214 1.00 31.28 217 ARG A N 1
ATOM 1649 C CA . ARG A 1 217 ? 35.525 101.073 59.581 1.00 33.79 217 ARG A CA 1
ATOM 1650 C C . ARG A 1 217 ? 35.395 99.577 59.818 1.00 31.53 217 ARG A C 1
ATOM 1651 O O . ARG A 1 217 ? 35.791 99.078 60.865 1.00 32.92 217 ARG A O 1
ATOM 1659 N N . GLU A 1 218 ? 34.951 98.854 58.794 1.00 30.41 218 GLU A N 1
ATOM 1660 C CA . GLU A 1 218 ? 34.892 97.399 58.878 1.00 30.63 218 GLU A CA 1
ATOM 1661 C C . GLU A 1 218 ? 36.344 96.948 58.686 1.00 29.20 218 GLU A C 1
ATOM 1662 O O . GLU A 1 218 ? 36.837 96.107 59.428 1.00 29.27 218 GLU A O 1
ATOM 1668 N N . LEU A 1 219 ? 37.033 97.560 57.717 1.00 29.97 219 LEU A N 1
ATOM 1669 C CA . LEU A 1 219 ? 38.439 97.243 57.423 1.00 31.25 219 LEU A CA 1
ATOM 1670 C C . LEU A 1 219 ? 39.280 97.498 58.666 1.00 30.73 219 LEU A C 1
ATOM 1671 O O . LEU A 1 219 ? 40.059 96.646 59.086 1.00 30.73 219 LEU A O 1
ATOM 1676 N N . LYS A 1 220 ? 39.082 98.670 59.256 1.00 30.60 220 LYS A N 1
ATOM 1677 C CA . LYS A 1 220 ? 39.772 99.099 60.470 1.00 33.02 220 LYS A CA 1
ATOM 1678 C C . LYS A 1 220 ? 39.609 98.023 61.553 1.00 32.13 220 LYS A C 1
ATOM 1679 O O . LYS A 1 220 ? 40.590 97.591 62.163 1.00 31.64 220 LYS A O 1
ATOM 1685 N N . ALA A 1 221 ? 38.373 97.568 61.751 1.00 29.93 221 ALA A N 1
ATOM 1686 C CA . ALA A 1 221 ? 38.063 96.551 62.753 1.00 27.91 221 ALA A CA 1
ATOM 1687 C C . ALA A 1 221 ? 38.449 95.117 62.376 1.00 27.36 221 ALA A C 1
ATOM 1688 O O . ALA A 1 221 ? 39.000 94.385 63.201 1.00 24.70 221 ALA A O 1
ATOM 1690 N N . GLN A 1 222 ? 38.151 94.714 61.143 1.00 25.90 222 GLN A N 1
ATOM 1691 C CA . GLN A 1 222 ? 38.445 93.352 60.698 1.00 28.48 222 GLN A CA 1
ATOM 1692 C C . GLN A 1 222 ? 39.926 93.028 60.584 1.00 29.02 222 GLN A C 1
ATOM 1693 O O . GLN A 1 222 ? 40.319 91.865 60.656 1.00 27.00 222 GLN A O 1
ATOM 1699 N N . LYS A 1 223 ? 40.742 94.070 60.467 1.00 32.15 223 LYS A N 1
ATOM 1700 C CA . LYS A 1 223 ? 42.194 93.931 60.407 1.00 34.79 223 LYS A CA 1
ATOM 1701 C C . LYS A 1 223 ? 42.658 93.266 61.709 1.00 35.64 223 LYS A C 1
ATOM 1702 O O . LYS A 1 223 ? 43.583 92.453 61.713 1.00 35.76 223 LYS A O 1
ATOM 1708 N N . GLU A 1 224 ? 41.990 93.615 62.808 1.00 36.78 224 GLU A N 1
ATOM 1709 C CA . GLU A 1 224 ? 42.325 93.090 64.127 1.00 39.05 224 GLU A CA 1
ATOM 1710 C C . GLU A 1 224 ? 41.475 91.893 64.566 1.00 36.68 224 GLU A C 1
ATOM 1711 O O . GLU A 1 224 ? 41.540 91.473 65.719 1.00 37.39 224 GLU A O 1
ATOM 1717 N N . GLY A 1 225 ? 40.679 91.343 63.655 1.00 34.67 225 GLY A N 1
ATOM 1718 C CA . GLY A 1 225 ? 39.855 90.198 64.002 1.00 32.76 225 GLY A CA 1
ATOM 1719 C C . GLY A 1 225 ? 38.518 90.563 64.616 1.00 33.27 225 GLY A C 1
ATOM 1720 O O . GLY A 1 225 ? 37.849 89.714 65.208 1.00 31.23 225 GLY A O 1
ATOM 1721 N N . GLU A 1 226 ? 38.139 91.833 64.492 1.00 34.07 226 GLU A N 1
ATOM 1722 C CA . GLU A 1 226 ? 36.866 92.318 65.017 1.00 36.10 226 GLU A CA 1
ATOM 1723 C C . GLU A 1 226 ? 35.990 92.637 63.815 1.00 34.92 226 GLU A C 1
ATOM 1724 O O . GLU A 1 226 ? 36.325 92.309 62.679 1.00 36.81 226 GLU A O 1
ATOM 1730 N N . SER A 1 227 ? 34.872 93.297 64.082 1.00 32.68 227 SER A N 1
ATOM 1731 C CA . SER A 1 227 ? 33.938 93.726 63.049 1.00 30.79 227 SER A CA 1
ATOM 1732 C C . SER A 1 227 ? 33.264 94.971 63.614 1.00 28.99 227 SER A C 1
ATOM 1733 O O . SER A 1 227 ? 33.315 95.212 64.825 1.00 27.89 227 SER A O 1
ATOM 1736 N N . ALA A 1 228 ? 32.699 95.793 62.737 1.00 27.01 228 ALA A N 1
ATOM 1737 C CA . ALA A 1 228 ? 32.046 97.023 63.169 1.00 25.59 228 ALA A CA 1
ATOM 1738 C C . ALA A 1 228 ? 30.915 96.741 64.154 1.00 24.90 228 ALA A C 1
ATOM 1739 O O . ALA A 1 228 ? 30.831 97.378 65.201 1.00 26.33 228 ALA A O 1
ATOM 1741 N N . TRP A 1 229 ? 30.072 95.764 63.829 1.00 23.52 229 TRP A N 1
ATOM 1742 C CA . TRP A 1 229 ? 28.934 95.396 64.677 1.00 23.88 229 TRP A CA 1
ATOM 1743 C C . TRP A 1 229 ? 29.056 93.915 65.035 1.00 24.99 229 TRP A C 1
ATOM 1744 O O . TRP A 1 229 ? 30.082 93.295 64.756 1.00 27.31 229 TRP A O 1
ATOM 1755 N N . THR A 1 230 ? 28.028 93.344 65.656 1.00 23.83 230 THR A N 1
ATOM 1756 C CA . THR A 1 230 ? 28.078 91.931 66.007 1.00 23.80 230 THR A CA 1
ATOM 1757 C C . THR A 1 230 ? 27.975 91.115 64.727 1.00 23.85 230 THR A C 1
ATOM 1758 O O . THR A 1 230 ? 27.058 91.308 63.926 1.00 23.07 230 THR A O 1
ATOM 1762 N N . PRO A 1 231 ? 28.962 90.243 64.479 1.00 24.68 231 PRO A N 1
ATOM 1763 C CA . PRO A 1 231 ? 28.942 89.418 63.269 1.00 24.35 231 PRO A CA 1
ATOM 1764 C C . PRO A 1 231 ? 28.224 88.096 63.525 1.00 24.38 231 PRO A C 1
ATOM 1765 O O . PRO A 1 231 ? 28.094 87.667 64.677 1.00 24.38 231 PRO A O 1
ATOM 1769 N N . ALA A 1 232 ? 27.747 87.460 62.459 1.00 24.05 232 ALA A N 1
ATOM 1770 C CA . ALA A 1 232 ? 27.092 86.160 62.590 1.00 24.30 232 ALA A CA 1
ATOM 1771 C C . ALA A 1 232 ? 28.247 85.162 62.762 1.00 25.13 232 ALA A C 1
ATOM 1772 O O . ALA A 1 232 ? 28.578 84.394 61.853 1.00 25.76 232 ALA A O 1
ATOM 1774 N N . ILE A 1 233 ? 28.866 85.216 63.941 1.00 25.76 233 ILE A N 1
ATOM 1775 C CA . ILE A 1 233 ? 30.017 84.395 64.306 1.00 27.29 233 ILE A CA 1
ATOM 1776 C C . ILE A 1 233 ? 29.838 82.888 64.120 1.00 27.93 233 ILE A C 1
ATOM 1777 O O . ILE A 1 233 ? 30.800 82.182 63.813 1.00 27.91 233 ILE A O 1
ATOM 1782 N N . ASN A 1 234 ? 28.607 82.405 64.279 1.00 28.99 234 ASN A N 1
ATOM 1783 C CA . ASN A 1 234 ? 28.295 80.982 64.116 1.00 29.54 234 ASN A CA 1
ATOM 1784 C C . ASN A 1 234 ? 28.525 80.568 62.660 1.00 28.46 234 ASN A C 1
ATOM 1785 O O . ASN A 1 234 ? 29.076 79.500 62.384 1.00 26.53 234 ASN A O 1
ATOM 1790 N N . LEU A 1 235 ? 28.068 81.413 61.738 1.00 28.07 235 LEU A N 1
ATOM 1791 C CA . LEU A 1 235 ? 28.226 81.167 60.309 1.00 26.90 235 LEU A CA 1
ATOM 1792 C C . LEU A 1 235 ? 29.694 81.303 59.904 1.00 25.09 235 LEU A C 1
ATOM 1793 O O . LEU A 1 235 ? 30.170 80.579 59.036 1.00 27.77 235 LEU A O 1
ATOM 1798 N N . VAL A 1 236 ? 30.404 82.240 60.530 1.00 24.54 236 VAL A N 1
ATOM 1799 C CA . VAL A 1 236 ? 31.819 82.451 60.249 1.00 24.36 236 VAL A CA 1
ATOM 1800 C C . VAL A 1 236 ? 32.587 81.168 60.570 1.00 26.22 236 VAL A C 1
ATOM 1801 O O . VAL A 1 236 ? 33.488 80.776 59.823 1.00 26.00 236 VAL A O 1
ATOM 1805 N N . LEU A 1 237 ? 32.196 80.501 61.657 1.00 27.63 237 LEU A N 1
ATOM 1806 C CA . LEU A 1 237 ? 32.815 79.239 62.069 1.00 29.46 237 LEU A CA 1
ATOM 1807 C C . LEU A 1 237 ? 32.619 78.193 60.981 1.00 27.77 237 LEU A C 1
ATOM 1808 O O . LEU A 1 237 ? 33.547 77.451 60.645 1.00 27.02 237 LEU A O 1
ATOM 1813 N N . ALA A 1 238 ? 31.396 78.136 60.454 1.00 24.88 238 ALA A N 1
ATOM 1814 C CA . ALA A 1 238 ? 31.040 77.201 59.390 1.00 25.96 238 ALA A CA 1
ATOM 1815 C C . ALA A 1 238 ? 31.865 77.467 58.122 1.00 25.14 238 ALA A C 1
ATOM 1816 O O . ALA A 1 238 ? 32.335 76.535 57.471 1.00 25.45 238 ALA A O 1
ATOM 1818 N N . VAL A 1 239 ? 32.039 78.743 57.785 1.00 25.13 239 VAL A N 1
ATOM 1819 C CA . VAL A 1 239 ? 32.821 79.132 56.613 1.00 24.79 239 VAL A CA 1
ATOM 1820 C C . VAL A 1 239 ? 34.280 78.696 56.779 1.00 25.26 239 VAL A C 1
ATOM 1821 O O . VAL A 1 239 ? 34.872 78.129 55.860 1.00 24.91 239 VAL A O 1
ATOM 1825 N N . ALA A 1 240 ? 34.842 78.945 57.960 1.00 24.97 240 ALA A N 1
ATOM 1826 C CA . ALA A 1 240 ? 36.226 78.580 58.256 1.00 25.99 240 ALA A CA 1
ATOM 1827 C C . ALA A 1 240 ? 36.443 77.063 58.161 1.00 27.13 240 ALA A C 1
ATOM 1828 O O . ALA A 1 240 ? 37.392 76.605 57.522 1.00 25.95 240 ALA A O 1
ATOM 1830 N N . ALA A 1 241 ? 35.540 76.299 58.774 1.00 27.91 241 ALA A N 1
ATOM 1831 C CA . ALA A 1 241 ? 35.602 74.835 58.764 1.00 29.29 241 ALA A CA 1
ATOM 1832 C C . ALA A 1 241 ? 35.577 74.242 57.352 1.00 29.65 241 ALA A C 1
ATOM 1833 O O . ALA A 1 241 ? 36.332 73.318 57.050 1.00 31.56 241 ALA A O 1
ATOM 1835 N N . VAL A 1 242 ? 34.701 74.763 56.494 1.00 29.02 242 VAL A N 1
ATOM 1836 C CA . VAL A 1 242 ? 34.602 74.277 55.119 1.00 28.15 242 VAL A CA 1
ATOM 1837 C C . VAL A 1 242 ? 35.848 74.634 54.310 1.00 27.54 242 VAL A C 1
ATOM 1838 O O . VAL A 1 242 ? 36.403 73.783 53.611 1.00 26.20 242 VAL A O 1
ATOM 1842 N N . LEU A 1 243 ? 36.286 75.886 54.407 1.00 26.73 243 LEU A N 1
ATOM 1843 C CA . LEU A 1 243 ? 37.469 76.328 53.675 1.00 30.13 243 LEU A CA 1
ATOM 1844 C C . LEU A 1 243 ? 38.717 75.553 54.082 1.00 32.14 243 LEU A C 1
ATOM 1845 O O . LEU A 1 243 ? 39.570 75.272 53.244 1.00 32.40 243 LEU A O 1
ATOM 1850 N N . GLU A 1 244 ? 38.815 75.197 55.360 1.00 34.68 244 GLU A N 1
ATOM 1851 C CA . GLU A 1 244 ? 39.959 74.433 55.853 1.00 38.92 244 GLU A CA 1
ATOM 1852 C C . GLU A 1 244 ? 40.062 73.065 55.188 1.00 38.08 244 GLU A C 1
ATOM 1853 O O . GLU A 1 244 ? 41.160 72.565 54.963 1.00 37.70 244 GLU A O 1
ATOM 1859 N N . GLU A 1 245 ? 38.915 72.470 54.870 1.00 38.99 245 GLU A N 1
ATOM 1860 C CA . GLU A 1 245 ? 38.888 71.160 54.234 1.00 39.09 245 GLU A CA 1
ATOM 1861 C C . GLU A 1 245 ? 39.004 71.211 52.709 1.00 37.45 245 GLU A C 1
ATOM 1862 O O . GLU A 1 245 ? 39.693 70.386 52.108 1.00 36.60 245 GLU A O 1
ATOM 1868 N N . VAL A 1 246 ? 38.347 72.188 52.091 1.00 34.89 246 VAL A N 1
ATOM 1869 C CA . VAL A 1 246 ? 38.351 72.314 50.636 1.00 33.52 246 VAL A CA 1
ATOM 1870 C C . VAL A 1 246 ? 39.601 72.922 50.001 1.00 33.20 246 VAL A C 1
ATOM 1871 O O . VAL A 1 246 ? 40.087 72.413 48.993 1.00 31.49 246 VAL A O 1
ATOM 1875 N N . LEU A 1 247 ? 40.117 73.999 50.586 1.00 33.15 247 LEU A N 1
ATOM 1876 C CA . LEU A 1 247 ? 41.292 74.681 50.045 1.00 33.29 247 LEU A CA 1
ATOM 1877 C C . LEU A 1 247 ? 42.526 73.825 49.717 1.00 35.01 247 LEU A C 1
ATOM 1878 O O . LEU A 1 247 ? 43.176 74.046 48.689 1.00 33.48 247 LEU A O 1
ATOM 1883 N N . PRO A 1 248 ? 42.877 72.850 50.581 1.00 35.62 248 PRO A N 1
ATOM 1884 C CA . PRO A 1 248 ? 44.051 72.019 50.280 1.00 36.42 248 PRO A CA 1
ATOM 1885 C C . PRO A 1 248 ? 43.826 71.124 49.061 1.00 37.02 248 PRO A C 1
ATOM 1886 O O . PRO A 1 248 ? 44.781 70.712 48.402 1.00 37.39 248 PRO A O 1
ATOM 1890 N N . ARG A 1 249 ? 42.559 70.840 48.768 1.00 37.50 249 ARG A N 1
ATOM 1891 C CA . ARG A 1 249 ? 42.174 69.998 47.634 1.00 38.29 249 ARG A CA 1
ATOM 1892 C C . ARG A 1 249 ? 41.320 70.797 46.648 1.00 36.52 249 ARG A C 1
ATOM 1893 O O . ARG A 1 249 ? 40.442 70.237 45.992 1.00 35.98 249 ARG A O 1
ATOM 1901 N N . LEU A 1 250 ? 41.588 72.096 46.535 1.00 35.81 250 LEU A N 1
ATOM 1902 C CA . LEU A 1 250 ? 40.815 72.973 45.653 1.00 37.60 250 LEU A CA 1
ATOM 1903 C C . LEU A 1 250 ? 40.643 72.477 44.219 1.00 38.29 250 LEU A C 1
ATOM 1904 O O . LEU A 1 250 ? 39.515 72.395 43.725 1.00 36.62 250 LEU A O 1
ATOM 1909 N N . GLU A 1 251 ? 41.756 72.123 43.575 1.00 39.69 251 GLU A N 1
ATOM 1910 C CA . GLU A 1 251 ? 41.753 71.642 42.193 1.00 40.38 251 GLU A CA 1
ATOM 1911 C C . GLU A 1 251 ? 40.843 70.435 41.999 1.00 38.64 251 GLU A C 1
ATOM 1912 O O . GLU A 1 251 ? 40.139 70.332 40.993 1.00 37.81 251 GLU A O 1
ATOM 1918 N N . GLU A 1 252 ? 40.863 69.526 42.968 1.00 36.95 252 GLU A N 1
ATOM 1919 C CA . GLU A 1 252 ? 40.030 68.334 42.915 1.00 36.81 252 GLU A CA 1
ATOM 1920 C C . GLU A 1 252 ? 38.564 68.714 43.097 1.00 33.85 252 GLU A C 1
ATOM 1921 O O . GLU A 1 252 ? 37.689 68.156 42.436 1.00 31.40 252 GLU A O 1
ATOM 1927 N N . HIS A 1 253 ? 38.308 69.673 43.989 1.00 31.90 253 HIS A N 1
ATOM 1928 C CA . HIS A 1 253 ? 36.948 70.140 44.260 1.00 28.40 253 HIS A CA 1
ATOM 1929 C C . HIS A 1 253 ? 36.355 70.796 43.020 1.00 26.17 253 HIS A C 1
ATOM 1930 O O . HIS A 1 253 ? 35.192 70.570 42.677 1.00 24.84 253 HIS A O 1
ATOM 1937 N N . LEU A 1 254 ? 37.165 71.611 42.353 1.00 25.75 254 LEU A N 1
ATOM 1938 C CA . LEU A 1 254 ? 36.731 72.304 41.145 1.00 26.51 254 LEU A CA 1
ATOM 1939 C C . LEU A 1 254 ? 36.444 71.322 40.008 1.00 25.08 254 LEU A C 1
ATOM 1940 O O . LEU A 1 254 ? 35.431 71.450 39.318 1.00 26.58 254 LEU A O 1
ATOM 1945 N N . ALA A 1 255 ? 37.310 70.323 39.847 1.00 24.80 255 ALA A N 1
ATOM 1946 C CA . ALA A 1 255 ? 37.140 69.317 38.802 1.00 25.29 255 ALA A CA 1
ATOM 1947 C C . ALA A 1 255 ? 35.869 68.501 39.046 1.00 25.52 255 ALA A C 1
ATOM 1948 O O . ALA A 1 255 ? 35.163 68.145 38.105 1.00 27.71 255 ALA A O 1
ATOM 1950 N N . LEU A 1 256 ? 35.580 68.206 40.310 1.00 25.21 256 LEU A N 1
ATOM 1951 C CA . LEU A 1 256 ? 34.376 67.454 40.651 1.00 26.37 256 LEU A CA 1
ATOM 1952 C C . LEU A 1 256 ? 33.133 68.265 40.289 1.00 25.64 256 LEU A C 1
ATOM 1953 O O . LEU A 1 256 ? 32.219 67.757 39.643 1.00 24.45 256 LEU A O 1
ATOM 1958 N N . LYS A 1 257 ? 33.111 69.533 40.691 1.00 25.59 257 LYS A N 1
ATOM 1959 C CA . LYS A 1 257 ? 31.969 70.384 40.403 1.00 26.59 257 LYS A CA 1
ATOM 1960 C C . LYS A 1 257 ? 31.734 70.564 38.898 1.00 26.33 257 LYS A C 1
ATOM 1961 O O . LYS A 1 257 ? 30.586 70.552 38.439 1.00 23.00 257 LYS A O 1
ATOM 1967 N N . ALA A 1 258 ? 32.821 70.635 38.131 1.00 25.29 258 ALA A N 1
ATOM 1968 C CA . ALA A 1 258 ? 32.731 70.774 36.678 1.00 27.16 258 ALA A CA 1
ATOM 1969 C C . ALA A 1 258 ? 32.186 69.485 36.067 1.00 27.22 258 ALA A C 1
ATOM 1970 O O . ALA A 1 258 ? 31.368 69.519 35.142 1.00 27.71 258 ALA A O 1
ATOM 1972 N N . TRP A 1 259 ? 32.637 68.351 36.598 1.00 27.06 259 TRP A N 1
ATOM 1973 C CA . TRP A 1 259 ? 32.191 67.046 36.120 1.00 27.68 259 TRP A CA 1
ATOM 1974 C C . TRP A 1 259 ? 30.712 66.810 36.443 1.00 26.24 259 TRP A C 1
ATOM 1975 O O . TRP A 1 259 ? 29.960 66.312 35.606 1.00 26.14 259 TRP A O 1
ATOM 1986 N N . GLN A 1 260 ? 30.302 67.187 37.653 1.00 26.05 260 GLN A N 1
ATOM 1987 C CA . GLN A 1 260 ? 28.918 67.027 38.103 1.00 27.25 260 GLN A CA 1
ATOM 1988 C C . GLN A 1 260 ? 27.920 67.827 37.270 1.00 27.14 260 GLN A C 1
ATOM 1989 O O . GLN A 1 260 ? 26.830 67.342 36.968 1.00 26.17 260 GLN A O 1
ATOM 1995 N N . ASN A 1 261 ? 28.291 69.054 36.911 1.00 27.19 261 ASN A N 1
ATOM 1996 C CA . ASN A 1 261 ? 27.420 69.912 36.123 1.00 27.70 261 ASN A CA 1
ATOM 1997 C C . ASN A 1 261 ? 27.338 69.422 34.681 1.00 29.00 261 ASN A C 1
ATOM 1998 O O . ASN A 1 261 ? 26.265 69.445 34.072 1.00 28.82 261 ASN A O 1
ATOM 2003 N N . ALA A 1 262 ? 28.475 68.972 34.148 1.00 29.61 262 ALA A N 1
ATOM 2004 C CA . ALA A 1 262 ? 28.542 68.456 32.784 1.00 31.15 262 ALA A CA 1
ATOM 2005 C C . ALA A 1 262 ? 27.698 67.185 32.695 1.00 32.31 262 ALA A C 1
ATOM 2006 O O . ALA A 1 262 ? 27.145 66.862 31.642 1.00 33.22 262 ALA A O 1
ATOM 2008 N N . LEU A 1 263 ? 27.606 66.477 33.818 1.00 33.62 263 LEU A N 1
ATOM 2009 C CA . LEU A 1 263 ? 26.819 65.252 33.909 1.00 33.37 263 LEU A CA 1
ATOM 2010 C C . LEU A 1 263 ? 25.341 65.585 33.694 1.00 32.73 263 LEU A C 1
ATOM 2011 O O . LEU A 1 263 ? 24.627 64.849 33.011 1.00 33.12 263 LEU A O 1
ATOM 2016 N N . LEU A 1 264 ? 24.896 66.706 34.263 1.00 31.45 264 LEU A N 1
ATOM 2017 C CA . LEU A 1 264 ? 23.507 67.147 34.132 1.00 31.09 264 LEU A CA 1
ATOM 2018 C C . LEU A 1 264 ? 23.181 67.581 32.704 1.00 30.98 264 LEU A C 1
ATOM 2019 O O . LEU A 1 264 ? 22.108 67.267 32.187 1.00 31.91 264 LEU A O 1
ATOM 2024 N N . TYR A 1 265 ? 24.098 68.314 32.077 1.00 30.20 265 TYR A N 1
ATOM 2025 C CA . TYR A 1 265 ? 23.902 68.758 30.700 1.00 30.76 265 TYR A CA 1
ATOM 2026 C C . TYR A 1 265 ? 23.914 67.568 29.751 1.00 31.63 265 TYR A C 1
ATOM 2027 O O . TYR A 1 265 ? 23.191 67.558 28.757 1.00 32.17 265 TYR A O 1
ATOM 2036 N N . GLY A 1 266 ? 24.718 66.557 30.079 1.00 32.28 266 GLY A N 1
ATOM 2037 C CA . GLY A 1 266 ? 24.793 65.366 29.249 1.00 33.16 266 GLY A CA 1
ATOM 2038 C C . GLY A 1 266 ? 23.454 64.649 29.194 1.00 34.43 266 GLY A C 1
ATOM 2039 O O . GLY A 1 266 ? 22.982 64.282 28.121 1.00 34.69 266 GLY A O 1
ATOM 2040 N N . VAL A 1 267 ? 22.829 64.482 30.356 1.00 34.97 267 VAL A N 1
ATOM 2041 C CA . VAL A 1 267 ? 21.533 63.814 30.462 1.00 35.27 267 VAL A CA 1
ATOM 2042 C C . VAL A 1 267 ? 20.428 64.592 29.749 1.00 36.55 267 VAL A C 1
ATOM 2043 O O . VAL A 1 267 ? 19.605 64.005 29.044 1.00 35.99 267 VAL A O 1
ATOM 2047 N N . GLY A 1 268 ? 20.412 65.909 29.940 1.00 37.39 268 GLY A N 1
ATOM 2048 C CA . GLY A 1 268 ? 19.403 66.744 29.311 1.00 40.42 268 GLY A CA 1
ATOM 2049 C C . GLY A 1 268 ? 19.502 66.770 27.796 1.00 43.75 268 GLY A C 1
ATOM 2050 O O . GLY A 1 268 ? 18.488 66.679 27.102 1.00 42.72 268 GLY A O 1
ATOM 2051 N N . GLU A 1 269 ? 20.725 66.884 27.283 1.00 45.71 269 GLU A N 1
ATOM 2052 C CA . GLU A 1 269 ? 20.961 66.925 25.845 1.00 49.47 269 GLU A CA 1
ATOM 2053 C C . GLU A 1 269 ? 20.581 65.626 25.138 1.00 50.74 269 GLU A C 1
ATOM 2054 O O . GLU A 1 269 ? 20.013 65.662 24.048 1.00 50.52 269 GLU A O 1
ATOM 2060 N N . GLU A 1 270 ? 20.885 64.484 25.754 1.00 52.03 270 GLU A N 1
ATOM 2061 C CA . GLU A 1 270 ? 20.528 63.200 25.157 1.00 53.53 270 GLU A CA 1
ATOM 2062 C C . GLU A 1 270 ? 19.003 63.042 25.185 1.00 52.28 270 GLU A C 1
ATOM 2063 O O . GLU A 1 270 ? 18.432 62.300 24.386 1.00 53.80 270 GLU A O 1
ATOM 2069 N N . GLY A 1 271 ? 18.357 63.757 26.104 1.00 49.90 271 GLY A N 1
ATOM 2070 C CA . GLY A 1 271 ? 16.909 63.714 26.217 1.00 48.20 271 GLY A CA 1
ATOM 2071 C C . GLY A 1 271 ? 16.231 64.709 25.289 1.00 47.65 271 GLY A C 1
ATOM 2072 O O . GLY A 1 271 ? 15.009 64.862 25.319 1.00 48.48 271 GLY A O 1
ATOM 2073 N N . GLY A 1 272 ? 17.030 65.414 24.490 1.00 46.71 272 GLY A N 1
ATOM 2074 C CA . GLY A 1 272 ? 16.494 66.379 23.547 1.00 45.59 272 GLY A CA 1
ATOM 2075 C C . GLY A 1 272 ? 16.280 67.802 24.035 1.00 44.77 272 GLY A C 1
ATOM 2076 O O . GLY A 1 272 ? 15.634 68.591 23.344 1.00 44.20 272 GLY A O 1
ATOM 2077 N N . LEU A 1 273 ? 16.812 68.142 25.207 1.00 43.60 273 LEU A N 1
ATOM 2078 C CA . LEU A 1 273 ? 16.657 69.492 25.745 1.00 42.49 273 LEU A CA 1
ATOM 2079 C C . LEU A 1 273 ? 17.728 70.419 25.194 1.00 42.40 273 LEU A C 1
ATOM 2080 O O . LEU A 1 273 ? 18.832 69.984 24.869 1.00 42.15 273 LEU A O 1
ATOM 2085 N N . ARG A 1 274 ? 17.400 71.703 25.111 1.00 42.59 274 ARG A N 1
ATOM 2086 C CA . ARG A 1 274 ? 18.325 72.703 24.599 1.00 43.40 274 ARG A CA 1
ATOM 2087 C C . ARG A 1 274 ? 18.881 73.587 25.712 1.00 41.22 274 ARG A C 1
ATOM 2088 O O . ARG A 1 274 ? 18.122 74.164 26.491 1.00 39.77 274 ARG A O 1
ATOM 2096 N N . PRO A 1 275 ? 20.221 73.665 25.826 1.00 39.89 275 PRO A N 1
ATOM 2097 C CA . PRO A 1 275 ? 20.901 74.482 26.840 1.00 38.94 275 PRO A CA 1
ATOM 2098 C C . PRO A 1 275 ? 20.623 75.967 26.613 1.00 37.59 275 PRO A C 1
ATOM 2099 O O . PRO A 1 275 ? 20.458 76.408 25.476 1.00 38.70 275 PRO A O 1
ATOM 2103 N N . VAL A 1 276 ? 20.577 76.734 27.697 1.00 36.00 276 VAL A N 1
ATOM 2104 C CA . VAL A 1 276 ? 20.320 78.168 27.610 1.00 35.05 276 VAL A CA 1
ATOM 2105 C C . VAL A 1 276 ? 21.557 79.010 27.273 1.00 35.27 276 VAL A C 1
ATOM 2106 O O . VAL A 1 276 ? 21.509 79.840 26.367 1.00 35.84 276 VAL A O 1
ATOM 2110 N N . PRO A 1 277 ? 22.682 78.798 27.983 1.00 36.71 277 PRO A N 1
ATOM 2111 C CA . PRO A 1 277 ? 23.897 79.577 27.711 1.00 37.72 277 PRO A CA 1
ATOM 2112 C C . PRO A 1 277 ? 24.822 79.023 26.621 1.00 38.67 277 PRO A C 1
ATOM 2113 O O . PRO A 1 277 ? 24.690 77.874 26.202 1.00 38.50 277 PRO A O 1
ATOM 2117 N N . LYS A 1 278 ? 25.745 79.869 26.162 1.00 40.81 278 LYS A N 1
ATOM 2118 C CA . LYS A 1 278 ? 26.741 79.500 25.151 1.00 43.60 278 LYS A CA 1
ATOM 2119 C C . LYS A 1 278 ? 27.997 79.102 25.925 1.00 43.78 278 LYS A C 1
ATOM 2120 O O . LYS A 1 278 ? 28.696 78.158 25.566 1.00 44.36 278 LYS A O 1
ATOM 2126 N N . ARG A 1 279 ? 28.288 79.884 26.962 1.00 42.86 279 ARG A N 1
ATOM 2127 C CA . ARG A 1 279 ? 29.422 79.671 27.853 1.00 43.76 279 ARG A CA 1
ATOM 2128 C C . ARG A 1 279 ? 28.840 79.045 29.110 1.00 42.04 279 ARG A C 1
ATOM 2129 O O . ARG A 1 279 ? 27.958 79.622 29.749 1.00 41.44 279 ARG A O 1
ATOM 2137 N N . PHE A 1 280 ? 29.356 77.883 29.483 1.00 40.17 280 PHE A N 1
ATOM 2138 C CA . PHE A 1 280 ? 28.831 77.171 30.635 1.00 40.03 280 PHE A CA 1
ATOM 2139 C C . PHE A 1 280 ? 29.522 77.385 31.972 1.00 38.21 280 PHE A C 1
ATOM 2140 O O . PHE A 1 280 ? 30.735 77.219 32.098 1.00 39.13 280 PHE A O 1
ATOM 2148 N N . SER A 1 281 ? 28.726 77.780 32.960 1.00 35.33 281 SER A N 1
ATOM 2149 C CA . SER A 1 281 ? 29.200 77.975 34.322 1.00 32.39 281 SER A CA 1
ATOM 2150 C C . SER A 1 281 ? 28.968 76.645 35.033 1.00 30.48 281 SER A C 1
ATOM 2151 O O . SER A 1 281 ? 27.935 76.005 34.835 1.00 31.04 281 SER A O 1
ATOM 2154 N N . PRO A 1 282 ? 29.928 76.206 35.861 1.00 28.16 282 PRO A N 1
ATOM 2155 C CA . PRO A 1 282 ? 29.793 74.940 36.588 1.00 27.22 282 PRO A CA 1
ATOM 2156 C C . PRO A 1 282 ? 28.796 75.018 37.754 1.00 26.35 282 PRO A C 1
ATOM 2157 O O . PRO A 1 282 ? 28.528 74.016 38.409 1.00 26.55 282 PRO A O 1
ATOM 2161 N N . ALA A 1 283 ? 28.251 76.206 38.003 1.00 25.54 283 ALA A N 1
ATOM 2162 C CA . ALA A 1 283 ? 27.321 76.421 39.113 1.00 24.67 283 ALA A CA 1
ATOM 2163 C C . ALA A 1 283 ? 25.895 75.924 38.918 1.00 25.13 283 ALA A C 1
ATOM 2164 O O . ALA A 1 283 ? 25.203 75.632 39.895 1.00 24.54 283 ALA A O 1
ATOM 2166 N N . VAL A 1 284 ? 25.450 75.828 37.671 1.00 25.38 284 VAL A N 1
ATOM 2167 C CA . VAL A 1 284 ? 24.079 75.407 37.402 1.00 26.06 284 VAL A CA 1
ATOM 2168 C C . VAL A 1 284 ? 23.900 74.960 35.955 1.00 28.27 284 VAL A C 1
ATOM 2169 O O . VAL A 1 284 ? 24.679 75.342 35.080 1.00 29.02 284 VAL A O 1
ATOM 2173 N N . ALA A 1 285 ? 22.919 74.088 35.728 1.00 30.10 285 ALA A N 1
ATOM 2174 C CA . ALA A 1 285 ? 22.590 73.598 34.390 1.00 29.95 285 ALA A CA 1
ATOM 2175 C C . ALA A 1 285 ? 21.203 74.140 34.044 1.00 32.05 285 ALA A C 1
ATOM 2176 O O . ALA A 1 285 ? 20.212 73.811 34.706 1.00 32.96 285 ALA A O 1
ATOM 2178 N N . ALA A 1 286 ? 21.145 75.009 33.038 1.00 33.07 286 ALA A N 1
ATOM 2179 C CA . ALA A 1 286 ? 19.886 75.615 32.618 1.00 33.41 286 ALA A CA 1
ATOM 2180 C C . ALA A 1 286 ? 19.385 75.025 31.305 1.00 34.22 286 ALA A C 1
ATOM 2181 O O . ALA A 1 286 ? 20.143 74.900 30.342 1.00 33.63 286 ALA A O 1
ATOM 2183 N N . PHE A 1 287 ? 18.100 74.675 31.275 1.00 33.80 287 PHE A N 1
ATOM 2184 C CA . PHE A 1 287 ? 17.487 74.083 30.089 1.00 33.09 287 PHE A CA 1
ATOM 2185 C C . PHE A 1 287 ? 16.212 74.782 29.648 1.00 33.76 287 PHE A C 1
ATOM 2186 O O . PHE A 1 287 ? 15.443 75.278 30.474 1.00 32.07 287 PHE A O 1
ATOM 2194 N N . TYR A 1 288 ? 15.988 74.805 28.337 1.00 35.12 288 TYR A N 1
ATOM 2195 C CA . TYR A 1 288 ? 14.763 75.374 27.786 1.00 37.09 288 TYR A CA 1
ATOM 2196 C C . TYR A 1 288 ? 13.724 74.260 27.892 1.00 37.26 288 TYR A C 1
ATOM 2197 O O . TYR A 1 288 ? 14.027 73.095 27.613 1.00 35.02 288 TYR A O 1
ATOM 2206 N N . LEU A 1 289 ? 12.526 74.605 28.351 1.00 39.11 289 LEU A N 1
ATOM 2207 C CA . LEU A 1 289 ? 11.446 73.633 28.474 1.00 42.87 289 LEU A CA 1
ATOM 2208 C C . LEU A 1 289 ? 11.028 73.136 27.093 1.00 45.63 289 LEU A C 1
ATOM 2209 O O . LEU A 1 289 ? 11.002 73.905 26.131 1.00 44.79 289 LEU A O 1
ATOM 2214 N N . PRO A 1 290 ? 10.742 71.828 26.968 1.00 49.55 290 PRO A N 1
ATOM 2215 C CA . PRO A 1 290 ? 10.325 71.268 25.679 1.00 52.02 290 PRO A CA 1
ATOM 2216 C C . PRO A 1 290 ? 9.000 71.898 25.258 1.00 54.56 290 PRO A C 1
ATOM 2217 O O . PRO A 1 290 ? 8.246 72.405 26.096 1.00 55.22 290 PRO A O 1
ATOM 2221 N N . GLU A 1 291 ? 8.723 71.870 23.960 1.00 56.76 291 GLU A N 1
ATOM 2222 C CA . GLU A 1 291 ? 7.494 72.444 23.426 1.00 58.58 291 GLU A CA 1
ATOM 2223 C C . GLU A 1 291 ? 6.248 71.760 23.997 1.00 57.63 291 GLU A C 1
ATOM 2224 O O . GLU A 1 291 ? 6.136 70.533 23.968 1.00 57.82 291 GLU A O 1
ATOM 2230 N N . GLY A 1 292 ? 5.335 72.560 24.544 1.00 56.74 292 GLY A N 1
ATOM 2231 C CA . GLY A 1 292 ? 4.104 72.016 25.093 1.00 56.76 292 GLY A CA 1
ATOM 2232 C C . GLY A 1 292 ? 4.067 71.698 26.578 1.00 56.58 292 GLY A C 1
ATOM 2233 O O . GLY A 1 292 ? 3.005 71.791 27.197 1.00 57.60 292 GLY A O 1
ATOM 2234 N N . VAL A 1 293 ? 5.200 71.304 27.155 1.00 55.33 293 VAL A N 1
ATOM 2235 C CA . VAL A 1 293 ? 5.251 70.972 28.579 1.00 53.98 293 VAL A CA 1
ATOM 2236 C C . VAL A 1 293 ? 5.538 72.181 29.475 1.00 52.71 293 VAL A C 1
ATOM 2237 O O . VAL A 1 293 ? 6.564 72.850 29.333 1.00 52.73 293 VAL A O 1
ATOM 2241 N N . PRO A 1 294 ? 4.609 72.485 30.400 1.00 51.58 294 PRO A N 1
ATOM 2242 C CA . PRO A 1 294 ? 4.708 73.604 31.346 1.00 50.15 294 PRO A CA 1
ATOM 2243 C C . PRO A 1 294 ? 5.756 73.349 32.429 1.00 48.77 294 PRO A C 1
ATOM 2244 O O . PRO A 1 294 ? 6.075 72.196 32.740 1.00 47.28 294 PRO A O 1
ATOM 2248 N N . TYR A 1 295 ? 6.266 74.429 33.017 1.00 47.12 295 TYR A N 1
ATOM 2249 C CA . TYR A 1 295 ? 7.266 74.323 34.074 1.00 46.76 295 TYR A CA 1
ATOM 2250 C C . TYR A 1 295 ? 6.721 73.529 35.260 1.00 45.85 295 TYR A C 1
ATOM 2251 O O . TYR A 1 295 ? 7.427 72.703 35.837 1.00 44.63 295 TYR A O 1
ATOM 2260 N N . ALA A 1 296 ? 5.454 73.769 35.591 1.00 46.37 296 ALA A N 1
ATOM 2261 C CA . ALA A 1 296 ? 4.788 73.095 36.702 1.00 47.28 296 ALA A CA 1
ATOM 2262 C C . ALA A 1 296 ? 4.850 71.572 36.600 1.00 47.83 296 ALA A C 1
ATOM 2263 O O . ALA A 1 296 ? 4.920 70.880 37.615 1.00 48.62 296 ALA A O 1
ATOM 2265 N N . ARG A 1 297 ? 4.846 71.057 35.374 1.00 48.56 297 ARG A N 1
ATOM 2266 C CA . ARG A 1 297 ? 4.903 69.616 35.142 1.00 49.52 297 ARG A CA 1
ATOM 2267 C C . ARG A 1 297 ? 6.281 69.069 35.533 1.00 47.66 297 ARG A C 1
ATOM 2268 O O . ARG A 1 297 ? 6.379 68.020 36.163 1.00 46.82 297 ARG A O 1
ATOM 2276 N N . VAL A 1 298 ? 7.337 69.790 35.163 1.00 47.01 298 VAL A N 1
ATOM 2277 C CA . VAL A 1 298 ? 8.710 69.386 35.476 1.00 46.36 298 VAL A CA 1
ATOM 2278 C C . VAL A 1 298 ? 8.967 69.578 36.972 1.00 45.00 298 VAL A C 1
ATOM 2279 O O . VAL A 1 298 ? 9.616 68.756 37.618 1.00 43.64 298 VAL A O 1
ATOM 2283 N N . LYS A 1 299 ? 8.431 70.673 37.501 1.00 45.05 299 LYS A N 1
ATOM 2284 C CA . LYS A 1 299 ? 8.545 71.042 38.908 1.00 44.66 299 LYS A CA 1
ATOM 2285 C C . LYS A 1 299 ? 7.939 69.923 39.765 1.00 44.36 299 LYS A C 1
ATOM 2286 O O . LYS A 1 299 ? 8.558 69.464 40.728 1.00 43.66 299 LYS A O 1
ATOM 2292 N N . GLU A 1 300 ? 6.754 69.454 39.380 1.00 43.74 300 GLU A N 1
ATOM 2293 C CA . GLU A 1 300 ? 6.073 68.391 40.117 1.00 44.26 300 GLU A CA 1
ATOM 2294 C C . GLU A 1 300 ? 6.689 67.012 39.912 1.00 41.93 300 GLU A C 1
ATOM 2295 O O . GLU A 1 300 ? 6.650 66.174 40.814 1.00 41.79 300 GLU A O 1
ATOM 2301 N N . ALA A 1 301 ? 7.265 66.778 38.735 1.00 38.87 301 ALA A N 1
ATOM 2302 C CA . ALA A 1 301 ? 7.901 65.497 38.440 1.00 36.47 301 ALA A CA 1
ATOM 2303 C C . ALA A 1 301 ? 9.104 65.294 39.361 1.00 35.98 301 ALA A C 1
ATOM 2304 O O . ALA A 1 301 ? 9.333 64.194 39.865 1.00 36.10 301 ALA A O 1
ATOM 2306 N N . PHE A 1 302 ? 9.876 66.355 39.573 1.00 35.20 302 PHE A N 1
ATOM 2307 C CA . PHE A 1 302 ? 11.032 66.282 40.458 1.00 34.92 302 PHE A CA 1
ATOM 2308 C C . PHE A 1 302 ? 10.575 66.216 41.917 1.00 34.31 302 PHE A C 1
ATOM 2309 O O . PHE A 1 302 ? 11.123 65.451 42.712 1.00 32.32 302 PHE A O 1
ATOM 2317 N N . ALA A 1 303 ? 9.543 66.992 42.248 1.00 34.28 303 ALA A N 1
ATOM 2318 C CA . ALA A 1 303 ? 9.000 67.032 43.606 1.00 36.89 303 ALA A CA 1
ATOM 2319 C C . ALA A 1 303 ? 8.551 65.663 44.111 1.00 39.51 303 ALA A C 1
ATOM 2320 O O . ALA A 1 303 ? 8.844 65.301 45.253 1.00 39.47 303 ALA A O 1
ATOM 2322 N N . GLN A 1 304 ? 7.856 64.899 43.267 1.00 41.28 304 GLN A N 1
ATOM 2323 C CA . GLN A 1 304 ? 7.395 63.573 43.673 1.00 44.41 304 GLN A CA 1
ATOM 2324 C C . GLN A 1 304 ? 8.562 62.599 43.879 1.00 43.62 304 GLN A C 1
ATOM 2325 O O . GLN A 1 304 ? 8.392 61.532 44.467 1.00 44.39 304 GLN A O 1
ATOM 2331 N N . ARG A 1 305 ? 9.747 62.989 43.412 1.00 42.81 305 ARG A N 1
ATOM 2332 C CA . ARG A 1 305 ? 10.960 62.182 43.563 1.00 41.99 305 ARG A CA 1
ATOM 2333 C C . ARG A 1 305 ? 11.718 62.682 44.800 1.00 40.70 305 ARG A C 1
ATOM 2334 O O . ARG A 1 305 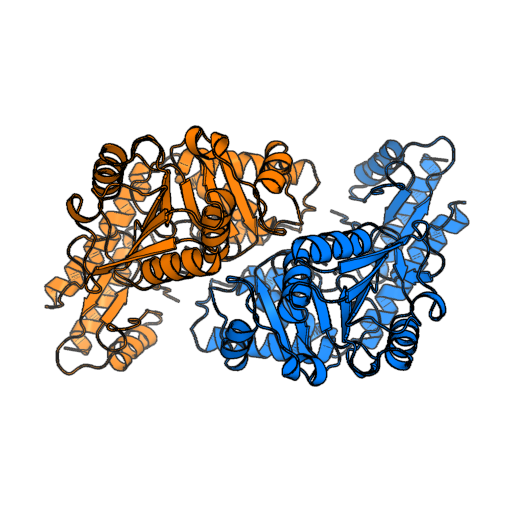? 12.780 62.160 45.137 1.00 40.52 305 ARG A O 1
ATOM 2342 N N . GLY A 1 306 ? 11.195 63.735 45.428 1.00 40.91 306 GLY A N 1
ATOM 2343 C CA . GLY A 1 306 ? 11.818 64.303 46.615 1.00 39.37 306 GLY A CA 1
ATOM 2344 C C . GLY A 1 306 ? 12.889 65.350 46.348 1.00 38.65 306 GLY A C 1
ATOM 2345 O O . GLY A 1 306 ? 13.750 65.588 47.197 1.00 38.27 306 GLY A O 1
ATOM 2346 N N . ALA A 1 307 ? 12.826 66.000 45.189 1.00 38.07 307 ALA A N 1
ATOM 2347 C CA . ALA A 1 307 ? 13.815 67.015 44.831 1.00 36.01 307 ALA A CA 1
ATOM 2348 C C . ALA A 1 307 ? 13.213 68.397 44.612 1.00 34.63 307 ALA A C 1
ATOM 2349 O O . ALA A 1 307 ? 12.070 68.532 44.176 1.00 35.18 307 ALA A O 1
ATOM 2351 N N . VAL A 1 308 ? 13.999 69.422 44.923 1.00 34.14 308 VAL A N 1
ATOM 2352 C CA . VAL A 1 308 ? 13.575 70.807 44.748 1.00 33.61 308 VAL A CA 1
ATOM 2353 C C . VAL A 1 308 ? 14.424 71.420 43.644 1.00 32.89 308 VAL A C 1
ATOM 2354 O O . VAL A 1 308 ? 15.660 71.380 43.704 1.00 30.60 308 VAL A O 1
ATOM 2358 N N . ILE A 1 309 ? 13.753 71.967 42.633 1.00 32.04 309 ILE A N 1
ATOM 2359 C CA . ILE A 1 309 ? 14.422 72.592 41.498 1.00 31.00 309 ILE A CA 1
ATOM 2360 C C . ILE A 1 309 ? 14.022 74.062 41.384 1.00 32.42 309 ILE A C 1
ATOM 2361 O O . ILE A 1 309 ? 13.170 74.541 42.133 1.00 33.18 309 ILE A O 1
ATOM 2366 N N . ALA A 1 310 ? 14.640 74.780 40.451 1.00 32.73 310 ALA A N 1
ATOM 2367 C CA . ALA A 1 310 ? 14.329 76.190 40.262 1.00 33.47 310 ALA A CA 1
ATOM 2368 C C . ALA A 1 310 ? 13.849 76.479 38.845 1.00 33.80 310 ALA A C 1
ATOM 2369 O O . ALA A 1 310 ? 14.106 75.707 37.921 1.00 31.21 310 ALA A O 1
ATOM 2371 N N . GLY A 1 311 ? 13.138 77.591 38.686 1.00 35.85 311 GLY A N 1
ATOM 2372 C CA . GLY A 1 311 ? 12.629 77.965 37.380 1.00 37.58 311 GLY A CA 1
ATOM 2373 C C . GLY A 1 311 ? 13.318 79.188 36.813 1.00 39.40 311 GLY A C 1
ATOM 2374 O O . GLY A 1 311 ? 14.366 79.606 37.305 1.00 38.98 311 GLY A O 1
ATOM 2375 N N . GLY A 1 312 ? 12.713 79.769 35.780 1.00 40.91 312 GLY A N 1
ATOM 2376 C CA . GLY A 1 312 ? 13.273 80.950 35.149 1.00 42.09 312 GLY A CA 1
ATOM 2377 C C . GLY A 1 312 ? 12.816 82.254 35.771 1.00 43.15 312 GLY A C 1
ATOM 2378 O O . GLY A 1 312 ? 11.817 82.295 36.488 1.00 43.02 312 GLY A O 1
ATOM 2379 N N . GLN A 1 313 ? 13.556 83.320 35.483 1.00 45.15 313 GLN A N 1
ATOM 2380 C CA . GLN A 1 313 ? 13.263 84.657 35.993 1.00 47.39 313 GLN A CA 1
ATOM 2381 C C . GLN A 1 313 ? 13.256 85.632 34.816 1.00 47.77 313 GLN A C 1
ATOM 2382 O O . GLN A 1 313 ? 13.900 85.380 33.793 1.00 47.46 313 GLN A O 1
ATOM 2388 N N . GLY A 1 314 ? 12.528 86.738 34.959 1.00 48.86 314 GLY A N 1
ATOM 2389 C CA . GLY A 1 314 ? 12.448 87.722 33.890 1.00 49.74 314 GLY A CA 1
ATOM 2390 C C . GLY A 1 314 ? 11.910 87.117 32.601 1.00 51.13 314 GLY A C 1
ATOM 2391 O O . GLY A 1 314 ? 10.895 86.421 32.628 1.00 53.08 314 GLY A O 1
ATOM 2392 N N . PRO A 1 315 ? 12.577 87.348 31.457 1.00 50.92 315 PRO A N 1
ATOM 2393 C CA . PRO A 1 315 ? 12.177 86.829 30.142 1.00 50.72 315 PRO A CA 1
ATOM 2394 C C . PRO A 1 315 ? 12.126 85.301 30.058 1.00 51.16 315 PRO A C 1
ATOM 2395 O O . PRO A 1 315 ? 11.482 84.745 29.164 1.00 51.00 315 PRO A O 1
ATOM 2399 N N . LEU A 1 316 ? 12.822 84.630 30.974 1.00 50.78 316 LEU A N 1
ATOM 2400 C CA . LEU A 1 316 ? 12.862 83.169 30.997 1.00 50.05 316 LEU A CA 1
ATOM 2401 C C . LEU A 1 316 ? 11.820 82.552 31.929 1.00 50.45 316 LEU A C 1
ATOM 2402 O O . LEU A 1 316 ? 11.739 81.328 32.064 1.00 50.75 316 LEU A O 1
ATOM 2407 N N . LYS A 1 317 ? 11.027 83.408 32.570 1.00 51.21 317 LYS A N 1
ATOM 2408 C CA . LYS A 1 317 ? 9.974 82.980 33.491 1.00 51.75 317 LYS A CA 1
ATOM 2409 C C . LYS A 1 317 ? 8.993 82.086 32.725 1.00 50.92 317 LYS A C 1
ATOM 2410 O O . LYS A 1 317 ? 8.414 82.500 31.718 1.00 49.86 317 LYS A O 1
ATOM 2416 N N . GLY A 1 318 ? 8.852 80.846 33.185 1.00 49.82 318 GLY A N 1
ATOM 2417 C CA . GLY A 1 318 ? 7.955 79.903 32.540 1.00 48.99 318 GLY A CA 1
ATOM 2418 C C . GLY A 1 318 ? 8.511 79.236 31.289 1.00 49.25 318 GLY A C 1
ATOM 2419 O O . GLY A 1 318 ? 7.862 78.360 30.715 1.00 49.83 318 GLY A O 1
ATOM 2420 N N . LYS A 1 319 ? 9.720 79.619 30.883 1.00 48.47 319 LYS A N 1
ATOM 2421 C CA . LYS A 1 319 ? 10.350 79.062 29.690 1.00 47.76 319 LYS A CA 1
ATOM 2422 C C . LYS A 1 319 ? 11.473 78.054 29.961 1.00 45.76 319 LYS A C 1
ATOM 2423 O O . LYS A 1 319 ? 11.824 77.270 29.077 1.00 43.67 319 LYS A O 1
ATOM 2429 N N . VAL A 1 320 ? 12.049 78.084 31.163 1.00 43.43 320 VAL A N 1
ATOM 2430 C CA . VAL A 1 320 ? 13.166 77.192 31.499 1.00 42.20 320 VAL A CA 1
ATOM 2431 C C . VAL A 1 320 ? 13.140 76.599 32.913 1.00 40.78 320 VAL A C 1
ATOM 2432 O O . VAL A 1 320 ? 12.291 76.951 33.734 1.00 41.31 320 VAL A O 1
ATOM 2436 N N . PHE A 1 321 ? 14.076 75.683 33.170 1.00 38.72 321 PHE A N 1
ATOM 2437 C CA . PHE A 1 321 ? 14.216 75.066 34.483 1.00 36.23 321 PHE A CA 1
ATOM 2438 C C . PHE A 1 321 ? 15.682 74.913 34.808 1.00 35.41 321 PHE A C 1
ATOM 2439 O O . PHE A 1 321 ? 16.506 74.862 33.890 1.00 34.22 321 PHE A O 1
ATOM 2447 N N . ARG A 1 322 ? 16.049 74.836 36.081 1.00 34.13 322 ARG A N 1
ATOM 2448 C CA . ARG A 1 322 ? 17.444 74.722 36.419 1.00 33.34 322 ARG A CA 1
ATOM 2449 C C . ARG A 1 322 ? 17.712 73.756 37.502 1.00 31.94 322 ARG A C 1
ATOM 2450 O O . ARG A 1 322 ? 16.962 73.564 38.453 1.00 30.49 322 ARG A O 1
ATOM 2458 N N . LEU A 1 323 ? 18.838 73.142 37.271 1.00 32.14 323 LEU A N 1
ATOM 2459 C CA . LEU A 1 323 ? 19.359 72.094 38.090 1.00 32.48 323 LEU A CA 1
ATOM 2460 C C . LEU A 1 323 ? 20.741 72.427 38.565 1.00 32.64 323 LEU A C 1
ATOM 2461 O O . LEU A 1 323 ? 21.550 72.982 37.827 1.00 34.10 323 LEU A O 1
ATOM 2466 N N . SER A 1 324 ? 21.040 72.105 39.822 1.00 30.45 324 SER A N 1
ATOM 2467 C CA . SER A 1 324 ? 22.370 72.374 40.363 1.00 27.98 324 SER A CA 1
ATOM 2468 C C . SER A 1 324 ? 22.871 71.400 41.428 1.00 27.63 324 SER A C 1
ATOM 2469 O O . SER A 1 324 ? 22.186 71.120 42.417 1.00 25.67 324 SER A O 1
ATOM 2472 N N . LEU A 1 325 ? 24.092 70.914 41.221 1.00 25.87 325 LEU A N 1
ATOM 2473 C CA . LEU A 1 325 ? 24.746 69.998 42.147 1.00 26.07 325 LEU A CA 1
ATOM 2474 C C . LEU A 1 325 ? 25.854 70.747 42.880 1.00 26.69 325 LEU A C 1
ATOM 2475 O O . LEU A 1 325 ? 26.818 70.146 43.354 1.00 27.61 325 LEU A O 1
ATOM 2480 N N . MET A 1 326 ? 25.693 72.065 42.975 1.00 26.39 326 MET A N 1
ATOM 2481 C CA . MET A 1 326 ? 26.660 72.941 43.633 1.00 26.41 326 MET A CA 1
ATOM 2482 C C . MET A 1 326 ? 26.799 72.638 45.128 1.00 26.56 326 MET A C 1
ATOM 2483 O O . MET A 1 326 ? 27.821 72.961 45.738 1.00 27.99 326 MET A O 1
ATOM 2488 N N . GLY A 1 327 ? 25.791 71.977 45.695 1.00 26.03 327 GLY A N 1
ATOM 2489 C CA . GLY A 1 327 ? 25.811 71.618 47.103 1.00 24.19 327 GLY A CA 1
ATOM 2490 C C . GLY A 1 327 ? 26.788 70.507 47.454 1.00 24.42 327 GLY A C 1
ATOM 2491 O O . GLY A 1 327 ? 27.504 70.011 46.591 1.00 22.60 327 GLY A O 1
ATOM 2492 N N . ALA A 1 328 ? 26.801 70.098 48.721 1.00 25.35 328 ALA A N 1
ATOM 2493 C CA . ALA A 1 328 ? 27.711 69.052 49.180 1.00 27.55 328 ALA A CA 1
ATOM 2494 C C . ALA A 1 328 ? 27.293 67.648 48.738 1.00 28.67 328 ALA A C 1
ATOM 2495 O O . ALA A 1 328 ? 26.713 66.883 49.510 1.00 28.85 328 ALA A O 1
ATOM 2497 N N . TYR A 1 329 ? 27.589 67.332 47.480 1.00 28.35 329 TYR A N 1
ATOM 2498 C CA . TYR A 1 329 ? 27.272 66.036 46.885 1.00 27.56 329 TYR A CA 1
ATOM 2499 C C . TYR A 1 329 ? 28.546 65.424 46.354 1.00 27.44 329 TYR A C 1
ATOM 2500 O O . TYR A 1 329 ? 29.411 66.137 45.834 1.00 26.63 329 TYR A O 1
ATOM 2509 N N . ASP A 1 330 ? 28.664 64.104 46.464 1.00 27.44 330 ASP A N 1
ATOM 2510 C CA . ASP A 1 330 ? 29.849 63.443 45.945 1.00 29.06 330 ASP A CA 1
ATOM 2511 C C . ASP A 1 330 ? 29.592 62.875 44.554 1.00 28.43 330 ASP A C 1
ATOM 2512 O O . ASP A 1 330 ? 28.538 63.107 43.959 1.00 28.13 330 ASP A O 1
ATOM 2517 N N . ARG A 1 331 ? 30.589 62.163 44.046 1.00 29.62 331 ARG A N 1
ATOM 2518 C CA . ARG A 1 331 ? 30.582 61.516 42.736 1.00 29.87 331 ARG A CA 1
ATOM 2519 C C . ARG A 1 331 ? 29.321 60.651 42.528 1.00 29.71 331 ARG A C 1
ATOM 2520 O O . ARG A 1 331 ? 28.609 60.791 41.533 1.00 28.12 331 ARG A O 1
ATOM 2528 N N . TYR A 1 332 ? 29.009 59.824 43.519 1.00 28.13 332 TYR A N 1
ATOM 2529 C CA . TYR A 1 332 ? 27.883 58.902 43.426 1.00 28.66 332 TYR A CA 1
ATOM 2530 C C . TYR A 1 332 ? 26.487 59.448 43.680 1.00 28.49 332 TYR A C 1
ATOM 2531 O O . TYR A 1 332 ? 25.506 58.913 43.160 1.00 27.45 332 TYR A O 1
ATOM 2540 N N . GLU A 1 333 ? 26.393 60.524 44.452 1.00 27.34 333 GLU A N 1
ATOM 2541 C CA . GLU A 1 333 ? 25.097 61.137 44.699 1.00 28.33 333 GLU A CA 1
ATOM 2542 C C . GLU A 1 333 ? 24.693 61.848 43.410 1.00 27.18 333 GLU A C 1
ATOM 2543 O O . GLU A 1 333 ? 23.517 61.880 43.048 1.00 27.22 333 GLU A O 1
ATOM 2549 N N . ALA A 1 334 ? 25.690 62.367 42.697 1.00 27.86 334 ALA A N 1
ATOM 2550 C CA . ALA A 1 334 ? 25.467 63.051 41.428 1.00 27.87 334 ALA A CA 1
ATOM 2551 C C . ALA A 1 334 ? 24.948 62.043 40.402 1.00 28.57 334 ALA A C 1
ATOM 2552 O O . ALA A 1 334 ? 24.000 62.332 39.671 1.00 28.60 334 ALA A O 1
ATOM 2554 N N . LEU A 1 335 ? 25.561 60.858 40.361 1.00 27.63 335 LEU A N 1
ATOM 2555 C CA . LEU A 1 335 ? 25.129 59.804 39.440 1.00 28.77 335 LEU A CA 1
ATOM 2556 C C . LEU A 1 335 ? 23.677 59.432 39.744 1.00 29.18 335 LEU A C 1
ATOM 2557 O O . LEU A 1 335 ? 22.901 59.112 38.843 1.00 30.56 335 LEU A O 1
ATOM 2562 N N . GLY A 1 336 ? 23.314 59.497 41.022 1.00 29.28 336 GLY A N 1
ATOM 2563 C CA . GLY A 1 336 ? 21.953 59.195 41.426 1.00 29.64 336 GLY A CA 1
ATOM 2564 C C . GLY A 1 336 ? 20.989 60.247 40.908 1.00 30.19 336 GLY A C 1
ATOM 2565 O O . GLY A 1 336 ? 19.882 59.917 40.478 1.00 30.11 336 GLY A O 1
ATOM 2566 N N . VAL A 1 337 ? 21.413 61.512 40.952 1.00 30.02 337 VAL A N 1
ATOM 2567 C CA . VAL A 1 337 ? 20.602 62.632 40.473 1.00 30.12 337 VAL A CA 1
ATOM 2568 C C . VAL A 1 337 ? 20.409 62.489 38.963 1.00 31.44 337 VAL A C 1
ATOM 2569 O O . VAL A 1 337 ? 19.332 62.779 38.435 1.00 29.83 337 VAL A O 1
ATOM 2573 N N . ALA A 1 338 ? 21.465 62.046 38.279 1.00 32.27 338 ALA A N 1
ATOM 2574 C CA . ALA A 1 338 ? 21.428 61.841 36.834 1.00 33.33 338 ALA A CA 1
ATOM 2575 C C . ALA A 1 338 ? 20.349 60.815 36.492 1.00 33.82 338 ALA A C 1
ATOM 2576 O O . ALA A 1 338 ? 19.637 60.958 35.495 1.00 36.16 338 ALA A O 1
ATOM 2578 N N . GLY A 1 339 ? 20.233 59.786 37.329 1.00 33.35 339 GLY A N 1
ATOM 2579 C CA . GLY A 1 339 ? 19.231 58.758 37.118 1.00 33.40 339 GLY A CA 1
ATOM 2580 C C . GLY A 1 339 ? 17.837 59.320 37.328 1.00 33.76 339 GLY A C 1
ATOM 2581 O O . GLY A 1 339 ? 16.904 58.976 36.600 1.00 33.81 339 GLY A O 1
ATOM 2582 N N . MET A 1 340 ? 17.704 60.188 38.329 1.00 34.21 340 MET A N 1
ATOM 2583 C CA . MET A 1 340 ? 16.431 60.829 38.646 1.00 34.34 340 MET A CA 1
ATOM 2584 C C . MET A 1 340 ? 16.022 61.728 37.485 1.00 34.37 340 MET A C 1
ATOM 2585 O O . MET A 1 340 ? 14.842 61.829 37.149 1.00 33.94 340 MET A O 1
ATOM 2590 N N . PHE A 1 341 ? 17.011 62.401 36.903 1.00 34.42 341 PHE A N 1
ATOM 2591 C CA . PHE A 1 341 ? 16.786 63.293 35.778 1.00 35.66 341 PHE A CA 1
ATOM 2592 C C . PHE A 1 341 ? 16.314 62.444 34.590 1.00 35.89 341 PHE A C 1
ATOM 2593 O O . PHE A 1 341 ? 15.389 62.834 33.885 1.00 33.43 341 PHE A O 1
ATOM 2601 N N . ARG A 1 342 ? 16.920 61.268 34.413 1.00 38.50 342 ARG A N 1
ATOM 2602 C CA . ARG A 1 342 ? 16.534 60.348 33.341 1.00 42.14 342 ARG A CA 1
ATOM 2603 C C . ARG A 1 342 ? 15.050 60.024 33.484 1.00 42.13 342 ARG A C 1
ATOM 2604 O O . ARG A 1 342 ? 14.286 60.156 32.535 1.00 41.69 342 ARG A O 1
ATOM 2612 N N . GLU A 1 343 ? 14.657 59.607 34.687 1.00 42.30 343 GLU A N 1
ATOM 2613 C CA . GLU A 1 343 ? 13.271 59.244 34.977 1.00 42.68 343 GLU A CA 1
ATOM 2614 C C . GLU A 1 343 ? 12.266 60.358 34.706 1.00 42.43 343 GLU A C 1
ATOM 2615 O O . GLU A 1 343 ? 11.189 60.103 34.171 1.00 41.53 343 GLU A O 1
ATOM 2621 N N . VAL A 1 344 ? 12.615 61.585 35.087 1.00 42.22 344 VAL A N 1
ATOM 2622 C CA . VAL A 1 344 ? 11.739 62.736 34.869 1.00 42.71 344 VAL A CA 1
ATOM 2623 C C . VAL A 1 344 ? 11.563 62.985 33.371 1.00 44.44 344 VAL A C 1
ATOM 2624 O O . VAL A 1 344 ? 10.483 63.367 32.920 1.00 43.08 344 VAL A O 1
ATOM 2628 N N . LEU A 1 345 ? 12.629 62.746 32.611 1.00 45.64 345 LEU A N 1
ATOM 2629 C CA . LEU A 1 345 ? 12.617 62.926 31.166 1.00 48.18 345 LEU A CA 1
ATOM 2630 C C . LEU A 1 345 ? 11.706 61.898 30.483 1.00 50.16 345 LEU A C 1
ATOM 2631 O O . LEU A 1 345 ? 10.924 62.247 29.598 1.00 50.09 345 LEU A O 1
ATOM 2636 N N . GLU A 1 346 ? 11.784 60.647 30.931 1.00 51.89 346 GLU A N 1
ATOM 2637 C CA . GLU A 1 346 ? 10.969 59.566 30.379 1.00 55.01 346 GLU A CA 1
ATOM 2638 C C . GLU A 1 346 ? 9.483 59.756 30.671 1.00 56.76 346 GLU A C 1
ATOM 2639 O O . GLU A 1 346 ? 8.635 59.213 29.964 1.00 56.86 346 GLU A O 1
ATOM 2645 N N . GLU A 1 347 ? 9.177 60.512 31.723 1.00 58.18 347 GLU A N 1
ATOM 2646 C CA . GLU A 1 347 ? 7.795 60.767 32.119 1.00 59.70 347 GLU A CA 1
ATOM 2647 C C . GLU A 1 347 ? 7.165 61.951 31.388 1.00 61.14 347 GLU A C 1
ATOM 2648 O O . GLU A 1 347 ? 6.038 61.853 30.901 1.00 61.78 347 GLU A O 1
ATOM 2654 N N . ILE A 1 348 ? 7.891 63.065 31.317 1.00 62.57 348 ILE A N 1
ATOM 2655 C CA . ILE A 1 348 ? 7.390 64.277 30.669 1.00 64.23 348 ILE A CA 1
ATOM 2656 C C . ILE A 1 348 ? 7.395 64.256 29.139 1.00 64.99 348 ILE A C 1
ATOM 2657 O O . ILE A 1 348 ? 6.776 65.111 28.505 1.00 65.44 348 ILE A O 1
ATOM 2662 N N . LEU A 1 349 ? 8.089 63.287 28.550 1.00 65.67 349 LEU A N 1
ATOM 2663 C CA . LEU A 1 349 ? 8.164 63.186 27.095 1.00 66.49 349 LEU A CA 1
ATOM 2664 C C . LEU A 1 349 ? 7.395 61.981 26.552 1.00 66.54 349 LEU A C 1
ATOM 2665 O O . LEU A 1 349 ? 7.667 60.836 26.916 1.00 66.49 349 LEU A O 1
ATOM 2670 N N . ASP B 1 2 ? 30.458 76.339 80.044 1.00 44.59 2 ASP B N 1
ATOM 2671 C CA . ASP B 1 2 ? 30.902 77.721 79.869 1.00 42.59 2 ASP B CA 1
ATOM 2672 C C . ASP B 1 2 ? 29.762 78.696 80.185 1.00 40.06 2 ASP B C 1
ATOM 2673 O O . ASP B 1 2 ? 28.680 78.619 79.601 1.00 37.72 2 ASP B O 1
ATOM 2678 N N . TRP B 1 3 ? 30.016 79.610 81.116 1.00 36.59 3 TRP B N 1
ATOM 2679 C CA . TRP B 1 3 ? 29.014 80.584 81.539 1.00 34.70 3 TRP B CA 1
ATOM 2680 C C . TRP B 1 3 ? 29.110 81.920 80.817 1.00 33.82 3 TRP B C 1
ATOM 2681 O O . TRP B 1 3 ? 29.897 82.793 81.194 1.00 33.18 3 TRP B O 1
ATOM 2692 N N . LEU B 1 4 ? 28.291 82.074 79.783 1.00 31.47 4 LEU B N 1
ATOM 2693 C CA . LEU B 1 4 ? 28.264 83.302 79.009 1.00 32.24 4 LEU B CA 1
ATOM 2694 C C . LEU B 1 4 ? 27.361 84.302 79.737 1.00 30.75 4 LEU B C 1
ATOM 2695 O O . LEU B 1 4 ? 26.148 84.112 79.823 1.00 29.54 4 LEU B O 1
ATOM 2700 N N . LEU B 1 5 ? 27.968 85.358 80.273 1.00 28.79 5 LEU B N 1
ATOM 2701 C CA . LEU B 1 5 ? 27.231 86.365 81.029 1.00 30.00 5 LEU B CA 1
ATOM 2702 C C . LEU B 1 5 ? 27.254 87.753 80.397 1.00 28.11 5 LEU B C 1
ATOM 2703 O O . LEU B 1 5 ? 27.138 88.763 81.088 1.00 27.92 5 LEU B O 1
ATOM 2708 N N . THR B 1 6 ? 27.411 87.793 79.079 1.00 28.82 6 THR B N 1
ATOM 2709 C CA . THR B 1 6 ? 27.444 89.050 78.342 1.00 28.52 6 THR B CA 1
ATOM 2710 C C . THR B 1 6 ? 26.049 89.382 77.822 1.00 27.14 6 THR B C 1
ATOM 2711 O O . THR B 1 6 ? 25.235 88.490 77.599 1.00 27.74 6 THR B O 1
ATOM 2715 N N . PRO B 1 7 ? 25.739 90.676 77.668 1.00 27.33 7 PRO B N 1
ATOM 2716 C CA . PRO B 1 7 ? 24.421 91.082 77.168 1.00 27.48 7 PRO B CA 1
ATOM 2717 C C . PRO B 1 7 ? 24.372 91.089 75.633 1.00 26.97 7 PRO B C 1
ATOM 2718 O O . PRO B 1 7 ? 24.095 92.119 75.011 1.00 28.52 7 PRO B O 1
ATOM 2722 N N . GLY B 1 8 ? 24.644 89.933 75.034 1.00 25.65 8 GLY B N 1
ATOM 2723 C CA . GLY B 1 8 ? 24.640 89.817 73.586 1.00 23.74 8 GLY B CA 1
ATOM 2724 C C . GLY B 1 8 ? 26.027 89.652 72.980 1.00 23.93 8 GLY B C 1
ATOM 2725 O O . GLY B 1 8 ? 26.872 90.535 73.133 1.00 25.26 8 GLY B O 1
ATOM 2726 N N . PRO B 1 9 ? 26.327 88.498 72.358 1.00 25.21 9 PRO B N 1
ATOM 2727 C CA . PRO B 1 9 ? 25.438 87.340 72.200 1.00 25.85 9 PRO B CA 1
ATOM 2728 C C . PRO B 1 9 ? 25.170 86.696 73.556 1.00 25.94 9 PRO B C 1
ATOM 2729 O O . PRO B 1 9 ? 25.849 86.989 74.545 1.00 25.67 9 PRO B O 1
ATOM 2733 N N . VAL B 1 10 ? 24.176 85.820 73.600 1.00 26.81 10 VAL B N 1
ATOM 2734 C CA . VAL B 1 10 ? 23.816 85.166 74.846 1.00 25.81 10 VAL B CA 1
ATOM 2735 C C . VAL B 1 10 ? 23.805 83.649 74.721 1.00 27.32 10 VAL B C 1
ATOM 2736 O O . VAL B 1 10 ? 24.058 83.091 73.651 1.00 28.25 10 VAL B O 1
ATOM 2740 N N . ARG B 1 11 ? 23.506 83.011 75.845 1.00 27.73 11 ARG B N 1
ATOM 2741 C CA . ARG B 1 11 ? 23.392 81.566 75.980 1.00 29.59 11 ARG B CA 1
ATOM 2742 C C . ARG B 1 11 ? 22.176 81.191 75.132 1.00 27.72 11 ARG B C 1
ATOM 2743 O O . ARG B 1 11 ? 21.087 81.723 75.346 1.00 26.95 11 ARG B O 1
ATOM 2751 N N . LEU B 1 12 ? 22.360 80.283 74.177 1.00 26.24 12 LEU B N 1
ATOM 2752 C CA . LEU B 1 12 ? 21.277 79.885 73.279 1.00 27.25 12 LEU B CA 1
ATOM 2753 C C . LEU B 1 12 ? 20.179 79.031 73.900 1.00 27.83 12 LEU B C 1
ATOM 2754 O O . LEU B 1 12 ? 20.438 78.190 74.757 1.00 27.11 12 LEU B O 1
ATOM 2759 N N . HIS B 1 13 ? 18.945 79.271 73.465 1.00 27.82 13 HIS B N 1
ATOM 2760 C CA . HIS B 1 13 ? 17.812 78.504 73.949 1.00 30.42 13 HIS B CA 1
ATOM 2761 C C . HIS B 1 13 ? 17.905 77.136 73.271 1.00 31.14 13 HIS B C 1
ATOM 2762 O O . HIS B 1 13 ? 18.224 77.049 72.085 1.00 29.34 13 HIS B O 1
ATOM 2769 N N . PRO B 1 14 ? 17.679 76.049 74.030 1.00 32.62 14 PRO B N 1
ATOM 2770 C CA . PRO B 1 14 ? 17.734 74.671 73.522 1.00 34.04 14 PRO B CA 1
ATOM 2771 C C . PRO B 1 14 ? 17.011 74.436 72.188 1.00 34.94 14 PRO B C 1
ATOM 2772 O O . PRO B 1 14 ? 17.456 73.619 71.379 1.00 34.02 14 PRO B O 1
ATOM 2776 N N . LYS B 1 15 ? 15.911 75.157 71.964 1.00 35.53 15 LYS B N 1
ATOM 2777 C CA . LYS B 1 15 ? 15.140 75.044 70.724 1.00 37.28 15 LYS B CA 1
ATOM 2778 C C . LYS B 1 15 ? 15.916 75.593 69.527 1.00 36.68 15 LYS B C 1
ATOM 2779 O O . LYS B 1 15 ? 15.745 75.120 68.402 1.00 35.89 15 LYS B O 1
ATOM 2785 N N . ALA B 1 16 ? 16.748 76.605 69.778 1.00 34.99 16 ALA B N 1
ATOM 2786 C CA . ALA B 1 16 ? 17.553 77.234 68.732 1.00 34.23 16 ALA B CA 1
ATOM 2787 C C . ALA B 1 16 ? 18.540 76.248 68.119 1.00 34.04 16 ALA B C 1
ATOM 2788 O O . ALA B 1 16 ? 18.645 76.149 66.896 1.00 32.45 16 ALA B O 1
ATOM 2790 N N . LEU B 1 17 ? 19.249 75.511 68.973 1.00 35.43 17 LEU B N 1
ATOM 2791 C CA . LEU B 1 17 ? 20.231 74.529 68.518 1.00 37.50 17 LEU B CA 1
ATOM 2792 C C . LEU B 1 17 ? 19.566 73.369 67.790 1.00 38.12 17 LEU B C 1
ATOM 2793 O O . LEU B 1 17 ? 20.154 72.762 66.895 1.00 38.61 17 LEU B O 1
ATOM 2798 N N . GLU B 1 18 ? 18.328 73.081 68.172 1.00 38.73 18 GLU B N 1
ATOM 2799 C CA . GLU B 1 18 ? 17.552 72.016 67.554 1.00 40.88 18 GLU B CA 1
ATOM 2800 C C . GLU B 1 18 ? 17.191 72.430 66.122 1.00 39.25 18 GLU B C 1
ATOM 2801 O O . GLU B 1 18 ? 17.242 71.617 65.195 1.00 39.52 18 GLU B O 1
ATOM 2807 N N . ALA B 1 19 ? 16.847 73.706 65.955 1.00 36.90 19 ALA B N 1
ATOM 2808 C CA . ALA B 1 19 ? 16.479 74.253 64.653 1.00 34.42 19 ALA B CA 1
ATOM 2809 C C . ALA B 1 19 ? 17.683 74.355 63.716 1.00 33.36 19 ALA B C 1
ATOM 2810 O O . ALA B 1 19 ? 17.577 74.060 62.527 1.00 31.93 19 ALA B O 1
ATOM 2812 N N . LEU B 1 20 ? 18.828 74.752 64.263 1.00 32.60 20 LEU B N 1
ATOM 2813 C CA . LEU B 1 20 ? 20.054 74.900 63.483 1.00 34.42 20 LEU B CA 1
ATOM 2814 C C . LEU B 1 20 ? 20.628 73.573 62.991 1.00 36.08 20 LEU B C 1
ATOM 2815 O O . LEU B 1 20 ? 21.499 73.556 62.115 1.00 36.08 20 LEU B O 1
ATOM 2820 N N . ALA B 1 21 ? 20.146 72.469 63.560 1.00 36.24 21 ALA B N 1
ATOM 2821 C CA . ALA B 1 21 ? 20.606 71.135 63.178 1.00 37.74 21 ALA B CA 1
ATOM 2822 C C . ALA B 1 21 ? 19.804 70.552 62.010 1.00 38.36 21 ALA B C 1
ATOM 2823 O O . ALA B 1 21 ? 20.151 69.497 61.478 1.00 38.29 21 ALA B O 1
ATOM 2825 N N . ARG B 1 22 ? 18.731 71.239 61.627 1.00 39.56 22 ARG B N 1
ATOM 2826 C CA . ARG B 1 22 ? 17.869 70.798 60.528 1.00 40.34 22 ARG B CA 1
ATOM 2827 C C . ARG B 1 22 ? 18.557 70.958 59.173 1.00 38.26 22 ARG B C 1
ATOM 2828 O O . ARG B 1 22 ? 19.399 71.841 58.998 1.00 35.84 22 ARG B O 1
ATOM 2836 N N . PRO B 1 23 ? 18.207 70.099 58.197 1.00 37.40 23 PRO B N 1
ATOM 2837 C CA . PRO B 1 23 ? 18.800 70.176 56.855 1.00 36.28 23 PRO B CA 1
ATOM 2838 C C . PRO B 1 23 ? 18.378 71.505 56.217 1.00 34.67 23 PRO B C 1
ATOM 2839 O O . PRO B 1 23 ? 17.298 72.020 56.510 1.00 33.42 23 PRO B O 1
ATOM 2843 N N . GLN B 1 24 ? 19.224 72.045 55.346 1.00 33.08 24 GLN B N 1
ATOM 2844 C CA . GLN B 1 24 ? 18.947 73.313 54.679 1.00 32.86 24 GLN B CA 1
ATOM 2845 C C . GLN B 1 24 ? 17.637 73.329 53.889 1.00 34.17 24 GLN B C 1
ATOM 2846 O O . GLN B 1 24 ? 17.334 72.400 53.139 1.00 33.36 24 GLN B O 1
ATOM 2852 N N . LEU B 1 25 ? 16.864 74.393 54.078 1.00 36.05 25 LEU B N 1
ATOM 2853 C CA . LEU B 1 25 ? 15.597 74.574 53.375 1.00 37.80 25 LEU B CA 1
ATOM 2854 C C . LEU B 1 25 ? 15.780 75.678 52.346 1.00 36.85 25 LEU B C 1
ATOM 2855 O O . LEU B 1 25 ? 16.514 76.635 52.590 1.00 36.79 25 LEU B O 1
ATOM 2860 N N . HIS B 1 26 ? 15.154 75.526 51.183 1.00 37.13 26 HIS B N 1
ATOM 2861 C CA . HIS B 1 26 ? 15.223 76.560 50.155 1.00 37.35 26 HIS B CA 1
ATOM 2862 C C . HIS B 1 26 ? 14.152 77.570 50.561 1.00 36.77 26 HIS B C 1
ATOM 2863 O O . HIS B 1 26 ? 13.008 77.201 50.833 1.00 36.38 26 HIS B O 1
ATOM 2870 N N . HIS B 1 27 ? 14.543 78.837 50.622 1.00 37.38 27 HIS B N 1
ATOM 2871 C CA . HIS B 1 27 ? 13.665 79.929 51.042 1.00 38.29 27 HIS B CA 1
ATOM 2872 C C . HIS B 1 27 ? 12.357 80.145 50.281 1.00 40.43 27 HIS B C 1
ATOM 2873 O O . HIS B 1 27 ? 11.471 80.849 50.771 1.00 40.98 27 HIS B O 1
ATOM 2880 N N . ARG B 1 28 ? 12.206 79.534 49.092 1.00 43.63 28 ARG B N 1
ATOM 2881 C CA . ARG B 1 28 ? 11.011 79.741 48.287 1.00 46.92 28 ARG B CA 1
ATOM 2882 C C . ARG B 1 28 ? 10.054 78.564 48.397 1.00 46.20 28 ARG B C 1
ATOM 2883 O O . ARG B 1 28 ? 8.969 78.612 47.756 1.00 47.25 28 ARG B O 1
ATOM 2891 N N . THR B 1 29 ? 10.365 77.526 49.143 1.00 45.37 29 THR B N 1
ATOM 2892 C CA . THR B 1 29 ? 9.471 76.378 49.285 1.00 45.52 29 THR B CA 1
ATOM 2893 C C . THR B 1 29 ? 8.268 76.722 50.171 1.00 45.05 29 THR B C 1
ATOM 2894 O O . THR B 1 29 ? 8.300 77.692 50.927 1.00 43.11 29 THR B O 1
ATOM 2898 N N . GLU B 1 30 ? 7.201 75.936 50.051 1.00 45.85 30 GLU B N 1
ATOM 2899 C CA . GLU B 1 30 ? 5.985 76.147 50.835 1.00 47.21 30 GLU B CA 1
ATOM 2900 C C . GLU B 1 30 ? 6.276 76.071 52.335 1.00 44.94 30 GLU B C 1
ATOM 2901 O O . GLU B 1 30 ? 5.743 76.860 53.119 1.00 44.23 30 GLU B O 1
ATOM 2907 N N . ALA B 1 31 ? 7.151 75.140 52.715 1.00 42.36 31 ALA B N 1
ATOM 2908 C CA . ALA B 1 31 ? 7.543 74.945 54.109 1.00 40.17 31 ALA B CA 1
ATOM 2909 C C . ALA B 1 31 ? 8.245 76.183 54.670 1.00 38.66 31 ALA B C 1
ATOM 2910 O O . ALA B 1 31 ? 8.044 76.549 55.828 1.00 37.24 31 ALA B O 1
ATOM 2912 N N . ALA B 1 32 ? 9.061 76.820 53.834 1.00 38.33 32 ALA B N 1
ATOM 2913 C CA . ALA B 1 32 ? 9.798 78.022 54.213 1.00 38.03 32 ALA B CA 1
ATOM 2914 C C . ALA B 1 32 ? 8.880 79.238 54.326 1.00 37.79 32 ALA B C 1
ATOM 2915 O O . ALA B 1 32 ? 9.075 80.083 55.200 1.00 36.78 32 ALA B O 1
ATOM 2917 N N . ARG B 1 33 ? 7.893 79.320 53.432 1.00 39.53 33 ARG B N 1
ATOM 2918 C CA . ARG B 1 33 ? 6.918 80.415 53.415 1.00 42.59 33 ARG B CA 1
ATOM 2919 C C . ARG B 1 33 ? 6.184 80.438 54.744 1.00 41.14 33 ARG B C 1
ATOM 2920 O O . ARG B 1 33 ? 6.058 81.485 55.380 1.00 40.49 33 ARG B O 1
ATOM 2928 N N . GLU B 1 34 ? 5.666 79.270 55.122 1.00 40.03 34 GLU B N 1
ATOM 2929 C CA . GLU B 1 34 ? 4.917 79.097 56.360 1.00 40.34 34 GLU B CA 1
ATOM 2930 C C . GLU B 1 34 ? 5.741 79.478 57.579 1.00 37.56 34 GLU B C 1
ATOM 2931 O O . GLU B 1 34 ? 5.264 80.215 58.440 1.00 36.84 34 GLU B O 1
ATOM 2937 N N . VAL B 1 35 ? 6.978 78.991 57.643 1.00 34.78 35 VAL B N 1
ATOM 2938 C CA . VAL B 1 35 ? 7.855 79.305 58.764 1.00 35.27 35 VAL B CA 1
ATOM 2939 C C . VAL B 1 35 ? 8.116 80.809 58.839 1.00 34.13 35 VAL B C 1
ATOM 2940 O O . VAL B 1 35 ? 8.068 81.406 59.918 1.00 33.50 35 VAL B O 1
ATOM 2944 N N . PHE B 1 36 ? 8.349 81.418 57.681 1.00 33.10 36 PHE B N 1
ATOM 2945 C CA . PHE B 1 36 ? 8.608 82.847 57.608 1.00 32.08 36 PHE B CA 1
ATOM 2946 C C . PHE B 1 36 ? 7.377 83.622 58.069 1.00 31.63 36 PHE B C 1
ATOM 2947 O O . PHE B 1 36 ? 7.483 84.564 58.859 1.00 27.42 36 PHE B O 1
ATOM 2955 N N . LEU B 1 37 ? 6.209 83.197 57.590 1.00 32.46 37 LEU B N 1
ATOM 2956 C CA . LEU B 1 37 ? 4.949 83.844 57.941 1.00 34.08 37 LEU B CA 1
ATOM 2957 C C . LEU B 1 37 ? 4.585 83.760 59.417 1.00 33.33 37 LEU B C 1
ATOM 2958 O O . LEU B 1 37 ? 4.160 84.762 59.990 1.00 34.55 37 LEU B O 1
ATOM 2963 N N . LYS B 1 38 ? 4.731 82.596 60.049 1.00 34.22 38 LYS B N 1
ATOM 2964 C CA . LYS B 1 38 ? 4.377 82.550 61.461 1.00 36.03 38 LYS B CA 1
ATOM 2965 C C . LYS B 1 38 ? 5.396 83.238 62.365 1.00 34.13 38 LYS B C 1
ATOM 2966 O O . LYS B 1 38 ? 5.048 83.698 63.450 1.00 33.20 38 LYS B O 1
ATOM 2972 N N . ALA B 1 39 ? 6.635 83.371 61.887 1.00 32.18 39 ALA B N 1
ATOM 2973 C CA . ALA B 1 39 ? 7.665 84.076 62.653 1.00 31.41 39 ALA B CA 1
ATOM 2974 C C . ALA B 1 39 ? 7.246 85.549 62.628 1.00 31.10 39 ALA B C 1
ATOM 2975 O O . ALA B 1 39 ? 7.338 86.249 63.640 1.00 30.08 39 ALA B O 1
ATOM 2977 N N . ARG B 1 40 ? 6.744 85.978 61.465 1.00 30.90 40 ARG B N 1
ATOM 2978 C CA . ARG B 1 40 ? 6.242 87.336 61.222 1.00 33.15 40 ARG B CA 1
ATOM 2979 C C . ARG B 1 40 ? 5.134 87.607 62.245 1.00 32.09 40 ARG B C 1
ATOM 2980 O O . ARG B 1 40 ? 5.132 88.634 62.923 1.00 31.24 40 ARG B O 1
ATOM 2988 N N . GLY B 1 41 ? 4.180 86.677 62.305 1.00 31.55 41 GLY B N 1
ATOM 2989 C CA . GLY B 1 41 ? 3.039 86.780 63.204 1.00 31.70 41 GLY B CA 1
ATOM 2990 C C . GLY B 1 41 ? 3.348 86.715 64.689 1.00 31.07 41 GLY B C 1
ATOM 2991 O O . GLY B 1 41 ? 2.666 87.357 65.493 1.00 31.17 41 GLY B O 1
ATOM 2992 N N . LEU B 1 42 ? 4.347 85.923 65.063 1.00 29.90 42 LEU B N 1
ATOM 2993 C CA . LEU B 1 42 ? 4.737 85.811 66.465 1.00 29.77 42 LEU B CA 1
ATOM 2994 C C . LEU B 1 42 ? 5.476 87.069 66.912 1.00 28.30 42 LEU B C 1
ATOM 2995 O O . LEU B 1 42 ? 5.312 87.516 68.047 1.00 28.09 42 LEU B O 1
ATOM 3000 N N . LEU B 1 43 ? 6.286 87.636 66.016 1.00 27.74 43 LEU B N 1
ATOM 3001 C CA . LEU B 1 43 ? 7.029 88.863 66.316 1.00 28.66 43 LEU B CA 1
ATOM 3002 C C . LEU B 1 43 ? 6.035 90.002 66.456 1.00 28.57 43 LEU B C 1
ATOM 3003 O O . LEU B 1 43 ? 6.217 90.916 67.254 1.00 26.90 43 LEU B O 1
ATOM 3008 N N . ARG B 1 44 ? 4.978 89.915 65.657 1.00 31.43 44 ARG B N 1
ATOM 3009 C CA . ARG B 1 44 ? 3.887 90.878 65.628 1.00 33.26 44 ARG B CA 1
ATOM 3010 C C . ARG B 1 44 ? 3.235 90.884 67.023 1.00 32.71 44 ARG B C 1
ATOM 3011 O O . ARG B 1 44 ? 3.003 91.937 67.618 1.00 30.75 44 ARG B O 1
ATOM 3019 N N . GLU B 1 45 ? 3.021 89.690 67.565 1.00 32.37 45 GLU B N 1
ATOM 3020 C CA . GLU B 1 45 ? 2.417 89.525 68.881 1.00 33.66 45 GLU B CA 1
ATOM 3021 C C . GLU B 1 45 ? 3.377 89.976 69.989 1.00 32.01 45 GLU B C 1
ATOM 3022 O O . GLU B 1 45 ? 2.971 90.645 70.937 1.00 30.14 45 GLU B O 1
ATOM 3028 N N . ALA B 1 46 ? 4.655 89.632 69.846 1.00 29.87 46 ALA B N 1
ATOM 3029 C CA . ALA B 1 46 ? 5.672 90.003 70.830 1.00 29.75 46 ALA B CA 1
ATOM 3030 C C . ALA B 1 46 ? 5.883 91.519 70.913 1.00 29.89 46 ALA B C 1
ATOM 3031 O O . ALA B 1 46 ? 6.222 92.048 71.974 1.00 28.08 46 ALA B O 1
ATOM 3033 N N . PHE B 1 47 ? 5.697 92.210 69.790 1.00 30.06 47 PHE B N 1
ATOM 3034 C CA . PHE B 1 47 ? 5.863 93.661 69.748 1.00 31.55 47 PHE B CA 1
ATOM 3035 C C . PHE B 1 47 ? 4.627 94.419 70.222 1.00 33.29 47 PHE B C 1
ATOM 3036 O O . PHE B 1 47 ? 4.700 95.622 70.484 1.00 33.72 47 PHE B O 1
ATOM 3044 N N . ARG B 1 48 ? 3.498 93.718 70.327 1.00 36.04 48 ARG B N 1
ATOM 3045 C CA . ARG B 1 48 ? 2.239 94.325 70.765 1.00 38.33 48 ARG B CA 1
ATOM 3046 C C . ARG B 1 48 ? 1.843 95.448 69.808 1.00 37.92 48 ARG B C 1
ATOM 3047 O O . ARG B 1 48 ? 1.749 96.614 70.206 1.00 38.47 48 ARG B O 1
ATOM 3055 N N . THR B 1 49 ? 1.644 95.100 68.542 1.00 36.06 49 THR B N 1
ATOM 3056 C CA . THR B 1 49 ? 1.261 96.082 67.537 1.00 33.75 49 THR B CA 1
ATOM 3057 C C . THR B 1 49 ? 0.254 95.467 66.574 1.00 35.66 49 THR B C 1
ATOM 3058 O O . THR B 1 49 ? 0.160 94.248 66.463 1.00 36.08 49 THR B O 1
ATOM 3062 N N . GLU B 1 50 ? -0.528 96.311 65.913 1.00 37.00 50 GLU B N 1
ATOM 3063 C CA . GLU B 1 50 ? -1.497 95.833 64.936 1.00 39.76 50 GLU B CA 1
ATOM 3064 C C . GLU B 1 50 ? -0.898 96.018 63.547 1.00 38.61 50 GLU B C 1
ATOM 3065 O O . GLU B 1 50 ? -1.520 95.671 62.540 1.00 38.76 50 GLU B O 1
ATOM 3071 N N . GLY B 1 51 ? 0.319 96.563 63.515 1.00 36.46 51 GLY B N 1
ATOM 3072 C CA . GLY B 1 51 ? 1.018 96.796 62.265 1.00 35.38 51 GLY B CA 1
ATOM 3073 C C . GLY B 1 51 ? 1.768 95.580 61.742 1.00 34.19 51 GLY B C 1
ATOM 3074 O O . GLY B 1 51 ? 1.352 94.438 61.947 1.00 31.95 51 GLY B O 1
ATOM 3075 N N . GLU B 1 52 ? 2.890 95.832 61.072 1.00 34.40 52 GLU B N 1
ATOM 3076 C CA . GLU B 1 52 ? 3.703 94.769 60.492 1.00 33.88 52 GLU B CA 1
ATOM 3077 C C . GLU B 1 52 ? 5.128 94.747 61.041 1.00 32.90 52 GLU B C 1
ATOM 3078 O O . GLU B 1 52 ? 5.675 95.783 61.426 1.00 33.08 52 GLU B O 1
ATOM 3084 N N . VAL B 1 53 ? 5.717 93.556 61.089 1.00 30.90 53 VAL B N 1
ATOM 3085 C CA . VAL B 1 53 ? 7.093 93.393 61.546 1.00 30.00 53 VAL B CA 1
ATOM 3086 C C . VAL B 1 53 ? 7.887 92.767 60.396 1.00 30.28 53 VAL B C 1
ATOM 3087 O O . VAL B 1 53 ? 7.485 91.747 59.840 1.00 29.29 53 VAL B O 1
ATOM 3091 N N . LEU B 1 54 ? 9.000 93.393 60.029 1.00 28.94 54 LEU B N 1
ATOM 3092 C CA . LEU B 1 54 ? 9.832 92.892 58.937 1.00 28.05 54 LEU B CA 1
ATOM 3093 C C . LEU B 1 54 ? 11.109 92.214 59.430 1.00 26.68 54 LEU B C 1
ATOM 3094 O O . LEU B 1 54 ? 11.727 92.657 60.398 1.00 27.40 54 LEU B O 1
ATOM 3099 N N . ILE B 1 55 ? 11.478 91.119 58.772 1.00 25.22 55 ILE B N 1
ATOM 3100 C CA . ILE B 1 55 ? 12.679 90.375 59.120 1.00 24.10 55 ILE B CA 1
ATOM 3101 C C . ILE B 1 55 ? 13.790 90.722 58.129 1.00 24.18 55 ILE B C 1
ATOM 3102 O O . ILE B 1 55 ? 13.658 90.504 56.925 1.00 24.98 55 ILE B O 1
ATOM 3107 N N . LEU B 1 56 ? 14.866 91.301 58.640 1.00 21.92 56 LEU B N 1
ATOM 3108 C CA . LEU B 1 56 ? 16.003 91.691 57.809 1.00 21.43 56 LEU B CA 1
ATOM 3109 C C . LEU B 1 56 ? 17.210 90.806 58.111 1.00 19.59 56 LEU B C 1
ATOM 3110 O O . LEU B 1 56 ? 17.457 90.457 59.259 1.00 19.50 56 LEU B O 1
ATOM 3115 N N . THR B 1 57 ? 17.942 90.420 57.075 1.00 21.67 57 THR B N 1
ATOM 3116 C CA . THR B 1 57 ? 19.127 89.598 57.269 1.00 21.55 57 THR B CA 1
ATOM 3117 C C . THR B 1 57 ? 20.319 90.532 57.450 1.00 21.68 57 THR B C 1
ATOM 3118 O O . THR B 1 57 ? 20.803 91.143 56.494 1.00 22.19 57 THR B O 1
ATOM 3122 N N . GLY B 1 58 ? 20.720 90.678 58.710 1.00 19.66 58 GLY B N 1
ATOM 3123 C CA . GLY B 1 58 ? 21.821 91.543 59.094 1.00 21.10 58 GLY B CA 1
ATOM 3124 C C . GLY B 1 58 ? 21.743 91.722 60.600 1.00 21.52 58 GLY B C 1
ATOM 3125 O O . GLY B 1 58 ? 20.864 91.142 61.231 1.00 21.96 58 GLY B O 1
ATOM 3126 N N . SER B 1 59 ? 22.635 92.511 61.189 1.00 22.94 59 SER B N 1
ATOM 3127 C CA . SER B 1 59 ? 22.603 92.710 62.638 1.00 23.84 59 SER B CA 1
ATOM 3128 C C . SER B 1 59 ? 21.563 93.760 63.044 1.00 24.10 59 SER B C 1
ATOM 3129 O O . SER B 1 59 ? 20.903 94.344 62.193 1.00 24.69 59 SER B O 1
ATOM 3132 N N . GLY B 1 60 ? 21.427 93.994 64.347 1.00 25.41 60 GLY B N 1
ATOM 3133 C CA . GLY B 1 60 ? 20.461 94.964 64.843 1.00 25.81 60 GLY B CA 1
ATOM 3134 C C . GLY B 1 60 ? 20.697 96.387 64.371 1.00 25.71 60 GLY B C 1
ATOM 3135 O O . GLY B 1 60 ? 19.755 97.172 64.252 1.00 26.00 60 GLY B O 1
ATOM 3136 N N . THR B 1 61 ? 21.958 96.730 64.120 1.00 26.58 61 THR B N 1
ATOM 3137 C CA . THR B 1 61 ? 22.311 98.064 63.642 1.00 24.59 61 THR B CA 1
ATOM 3138 C C . THR B 1 61 ? 21.675 98.332 62.272 1.00 25.83 61 THR B C 1
ATOM 3139 O O . THR B 1 61 ? 21.267 99.462 61.975 1.00 24.16 61 THR B O 1
ATOM 3143 N N . LEU B 1 62 ? 21.577 97.284 61.454 1.00 24.42 62 LEU B N 1
ATOM 3144 C CA . LEU B 1 62 ? 20.979 97.393 60.127 1.00 26.22 62 LEU B CA 1
ATOM 3145 C C . LEU B 1 62 ? 19.507 97.775 60.254 1.00 26.38 62 LEU B C 1
ATOM 3146 O O . LEU B 1 62 ? 19.013 98.629 59.520 1.00 26.80 62 LEU B O 1
ATOM 3151 N N . ALA B 1 63 ? 18.819 97.135 61.197 1.00 25.84 63 ALA B N 1
ATOM 3152 C CA . ALA B 1 63 ? 17.405 97.392 61.438 1.00 26.10 63 ALA B CA 1
ATOM 3153 C C . ALA B 1 63 ? 17.214 98.835 61.892 1.00 25.80 63 ALA B C 1
ATOM 3154 O O . ALA B 1 63 ? 16.232 99.479 61.529 1.00 26.09 63 ALA B O 1
ATOM 3156 N N . MET B 1 64 ? 18.162 99.339 62.678 1.00 26.24 64 MET B N 1
ATOM 3157 C CA . MET B 1 64 ? 18.105 100.715 63.163 1.00 26.77 64 MET B CA 1
ATOM 3158 C C . MET B 1 64 ? 18.232 101.694 62.001 1.00 28.44 64 MET B C 1
ATOM 3159 O O . MET B 1 64 ? 17.510 102.694 61.944 1.00 28.69 64 MET B O 1
ATOM 3164 N N . GLU B 1 65 ? 19.161 101.408 61.089 1.00 27.90 65 GLU B N 1
ATOM 3165 C CA . GLU B 1 65 ? 19.387 102.260 59.927 1.00 26.56 65 GLU B CA 1
ATOM 3166 C C . GLU B 1 65 ? 18.187 102.221 58.981 1.00 25.83 65 GLU B C 1
ATOM 3167 O O . GLU B 1 65 ? 17.773 103.257 58.462 1.00 25.46 65 GLU B O 1
ATOM 3173 N N . ALA B 1 66 ? 17.626 101.028 58.777 1.00 25.22 66 ALA B N 1
ATOM 3174 C CA . ALA B 1 66 ? 16.465 100.846 57.899 1.00 24.74 66 ALA B CA 1
ATOM 3175 C C . ALA B 1 66 ? 15.252 101.620 58.414 1.00 25.25 66 ALA B C 1
ATOM 3176 O O . ALA B 1 66 ? 14.484 102.187 57.628 1.00 23.92 66 ALA B O 1
ATOM 3178 N N . LEU B 1 67 ? 15.081 101.617 59.735 1.00 25.62 67 LEU B N 1
ATOM 3179 C CA . LEU B 1 67 ? 13.979 102.316 60.391 1.00 27.04 67 LEU B CA 1
ATOM 3180 C C . LEU B 1 67 ? 14.079 103.820 60.129 1.00 28.61 67 LEU B C 1
ATOM 3181 O O . LEU B 1 67 ? 13.094 104.456 59.748 1.00 28.37 67 LEU B O 1
ATOM 3186 N N . VAL B 1 68 ? 15.266 104.381 60.353 1.00 27.33 68 VAL B N 1
ATOM 3187 C CA . VAL B 1 68 ? 15.493 105.809 60.157 1.00 29.43 68 VAL B CA 1
ATOM 3188 C C . VAL B 1 68 ? 15.370 106.228 58.692 1.00 30.27 68 VAL B C 1
ATOM 3189 O O . VAL B 1 68 ? 14.705 107.218 58.381 1.00 32.08 68 VAL B O 1
ATOM 3193 N N . LYS B 1 69 ? 15.977 105.444 57.804 1.00 29.78 69 LYS B N 1
ATOM 3194 C CA . LYS B 1 69 ? 15.967 105.704 56.365 1.00 30.30 69 LYS B CA 1
ATOM 3195 C C . LYS B 1 69 ? 14.576 105.697 55.721 1.00 29.48 69 LYS B C 1
ATOM 3196 O O . LYS B 1 69 ? 14.264 106.551 54.892 1.00 28.80 69 LYS B O 1
ATOM 3202 N N . ASN B 1 70 ? 13.762 104.703 56.066 1.00 29.68 70 ASN B N 1
ATOM 3203 C CA . ASN B 1 70 ? 12.434 104.563 55.477 1.00 29.33 70 ASN B CA 1
ATOM 3204 C C . ASN B 1 70 ? 11.286 105.367 56.091 1.00 30.26 70 ASN B C 1
ATOM 3205 O O . ASN B 1 70 ? 10.161 105.309 55.592 1.00 30.36 70 ASN B O 1
ATOM 3210 N N . LEU B 1 71 ? 11.557 106.119 57.154 1.00 31.01 71 LEU B N 1
ATOM 3211 C CA . LEU B 1 71 ? 10.514 106.922 57.798 1.00 32.96 71 LEU B CA 1
ATOM 3212 C C . LEU B 1 71 ? 10.796 108.424 57.759 1.00 33.91 71 LEU B C 1
ATOM 3213 O O . LEU B 1 71 ? 9.893 109.237 57.951 1.00 34.28 71 LEU B O 1
ATOM 3218 N N . PHE B 1 72 ? 12.049 108.787 57.512 1.00 33.93 72 PHE B N 1
ATOM 3219 C CA . PHE B 1 72 ? 12.437 110.188 57.454 1.00 34.82 72 PHE B CA 1
ATOM 3220 C C . PHE B 1 72 ? 13.165 110.503 56.154 1.00 36.63 72 PHE B C 1
ATOM 3221 O O . PHE B 1 72 ? 14.054 109.759 55.727 1.00 36.53 72 PHE B O 1
ATOM 3229 N N . ALA B 1 73 ? 12.751 111.592 55.513 1.00 37.09 73 ALA B N 1
ATOM 3230 C CA . ALA B 1 73 ? 13.354 112.039 54.264 1.00 37.55 73 ALA B CA 1
ATOM 3231 C C . ALA B 1 73 ? 14.482 113.003 54.596 1.00 38.12 73 ALA B C 1
ATOM 3232 O O . ALA B 1 73 ? 14.436 113.685 55.624 1.00 38.54 73 ALA B O 1
ATOM 3234 N N . PRO B 1 74 ? 15.522 113.059 53.743 1.00 38.53 74 PRO B N 1
ATOM 3235 C CA . PRO B 1 74 ? 16.657 113.960 53.973 1.00 39.07 74 PRO B CA 1
ATOM 3236 C C . PRO B 1 74 ? 16.180 115.402 54.182 1.00 40.16 74 PRO B C 1
ATOM 3237 O O . PRO B 1 74 ? 15.264 115.864 53.500 1.00 39.37 74 PRO B O 1
ATOM 3241 N N . GLY B 1 75 ? 16.786 116.089 55.146 1.00 41.42 75 GLY B N 1
ATOM 3242 C CA . GLY B 1 75 ? 16.412 117.462 55.435 1.00 40.94 75 GLY B CA 1
ATOM 3243 C C . GLY B 1 75 ? 15.445 117.614 56.598 1.00 42.38 75 GLY B C 1
ATOM 3244 O O . GLY B 1 75 ? 15.293 118.717 57.129 1.00 42.59 75 GLY B O 1
ATOM 3245 N N . GLU B 1 76 ? 14.802 116.520 57.008 1.00 42.06 76 GLU B N 1
ATOM 3246 C CA . GLU B 1 76 ? 13.844 116.564 58.113 1.00 41.89 76 GLU B CA 1
ATOM 3247 C C . GLU B 1 76 ? 14.459 116.716 59.502 1.00 41.95 76 GLU B C 1
ATOM 3248 O O . GLU B 1 76 ? 15.582 116.275 59.762 1.00 42.41 76 GLU B O 1
ATOM 3254 N N . ARG B 1 77 ? 13.692 117.365 60.374 1.00 43.08 77 ARG B N 1
ATOM 3255 C CA . ARG B 1 77 ? 14.058 117.656 61.762 1.00 43.56 77 ARG B CA 1
ATOM 3256 C C . ARG B 1 77 ? 13.832 116.473 62.710 1.00 41.06 77 ARG B C 1
ATOM 3257 O O . ARG B 1 77 ? 12.703 115.995 62.856 1.00 40.11 77 ARG B O 1
ATOM 3265 N N . VAL B 1 78 ? 14.900 116.011 63.356 1.00 37.91 78 VAL B N 1
ATOM 3266 C CA . VAL B 1 78 ? 14.804 114.910 64.318 1.00 36.28 78 VAL B CA 1
ATOM 3267 C C . VAL B 1 78 ? 15.593 115.217 65.586 1.00 35.10 78 VAL B C 1
ATOM 3268 O O . VAL B 1 78 ? 16.685 115.791 65.540 1.00 35.73 78 VAL B O 1
ATOM 3272 N N . LEU B 1 79 ? 15.007 114.863 66.721 1.00 33.58 79 LEU B N 1
ATOM 3273 C CA . LEU B 1 79 ? 15.627 115.081 68.018 1.00 33.57 79 LEU B CA 1
ATOM 3274 C C . LEU B 1 79 ? 16.174 113.741 68.503 1.00 32.97 79 LEU B C 1
ATOM 3275 O O . LEU B 1 79 ? 15.451 112.741 68.526 1.00 31.84 79 LEU B O 1
ATOM 3280 N N . VAL B 1 80 ? 17.459 113.713 68.850 1.00 31.26 80 VAL B N 1
ATOM 3281 C CA . VAL B 1 80 ? 18.086 112.481 69.315 1.00 30.45 80 VAL B CA 1
ATOM 3282 C C . VAL B 1 80 ? 18.905 112.658 70.585 1.00 30.01 80 VAL B C 1
ATOM 3283 O O . VAL B 1 80 ? 19.960 113.290 70.571 1.00 30.11 80 VAL B O 1
ATOM 3287 N N . PRO B 1 81 ? 18.393 112.142 71.716 1.00 29.74 81 PRO B N 1
ATOM 3288 C CA . PRO B 1 81 ? 19.066 112.217 73.016 1.00 29.54 81 PRO B CA 1
ATOM 3289 C C . PRO B 1 81 ? 20.182 111.174 73.050 1.00 29.77 81 PRO B C 1
ATOM 3290 O O . PRO B 1 81 ? 20.014 110.063 72.543 1.00 29.10 81 PRO B O 1
ATOM 3294 N N . VAL B 1 82 ? 21.320 111.536 73.630 1.00 29.69 82 VAL B N 1
ATOM 3295 C CA . VAL B 1 82 ? 22.444 110.618 73.739 1.00 29.08 82 VAL B CA 1
ATOM 3296 C C . VAL B 1 82 ? 22.784 110.437 75.211 1.00 28.80 82 VAL B C 1
ATOM 3297 O O . VAL B 1 82 ? 23.112 111.393 75.911 1.00 29.20 82 VAL B O 1
ATOM 3301 N N . TYR B 1 83 ? 22.653 109.200 75.677 1.00 27.75 83 TYR B N 1
ATOM 3302 C CA . TYR B 1 83 ? 22.927 108.852 77.064 1.00 28.04 83 TYR B CA 1
ATOM 3303 C C . TYR B 1 83 ? 23.667 107.528 77.135 1.00 28.99 83 TYR B C 1
ATOM 3304 O O . TYR B 1 83 ? 23.673 106.856 78.162 1.00 29.64 83 TYR B O 1
ATOM 3313 N N . GLY B 1 84 ? 24.289 107.158 76.022 1.00 29.90 84 GLY B N 1
ATOM 3314 C CA . GLY B 1 84 ? 25.029 105.919 75.971 1.00 28.35 84 GLY B CA 1
ATOM 3315 C C . GLY B 1 84 ? 25.482 105.575 74.571 1.00 28.30 84 GLY B C 1
ATOM 3316 O O . GLY B 1 84 ? 25.167 106.267 73.605 1.00 27.96 84 GLY B O 1
ATOM 3317 N N . LYS B 1 85 ? 26.196 104.459 74.493 1.00 28.80 85 LYS B N 1
ATOM 3318 C CA . LYS B 1 85 ? 26.767 103.891 73.274 1.00 29.71 85 LYS B CA 1
ATOM 3319 C C . LYS B 1 85 ? 25.753 103.729 72.137 1.00 28.86 85 LYS B C 1
ATOM 3320 O O . LYS B 1 85 ? 25.975 104.202 71.017 1.00 27.69 85 LYS B O 1
ATOM 3326 N N . PHE B 1 86 ? 24.639 103.065 72.418 1.00 26.46 86 PHE B N 1
ATOM 3327 C CA . PHE B 1 86 ? 23.643 102.824 71.386 1.00 25.90 86 PHE B CA 1
ATOM 3328 C C . PHE B 1 86 ? 22.793 104.022 70.991 1.00 26.67 86 PHE B C 1
ATOM 3329 O O . PHE B 1 86 ? 22.408 104.154 69.826 1.00 26.03 86 PHE B O 1
ATOM 3337 N N . SER B 1 87 ? 22.528 104.914 71.940 1.00 27.67 87 SER B N 1
ATOM 3338 C CA . SER B 1 87 ? 21.781 106.126 71.616 1.00 28.36 87 SER B CA 1
ATOM 3339 C C . SER B 1 87 ? 22.745 107.002 70.800 1.00 28.91 87 SER B C 1
ATOM 3340 O O . SER B 1 87 ? 22.321 107.771 69.936 1.00 28.14 87 SER B O 1
ATOM 3343 N N . GLU B 1 88 ? 24.045 106.879 71.169 1.00 29.68 88 GLU B N 1
ATOM 3344 C CA . GLU B 1 88 ? 25.062 107.594 70.475 1.00 32.99 88 GLU B CA 1
ATOM 3345 C C . GLU B 1 88 ? 25.068 107.029 69.110 1.00 33.17 88 GLU B C 1
ATOM 3346 O O . GLU B 1 88 ? 25.614 107.634 68.184 1.00 34.05 88 GLU B O 1
ATOM 3352 N N . ARG B 1 89 ? 24.771 105.836 68.889 1.00 31.17 89 ARG B N 1
ATOM 3353 C CA . ARG B 1 89 ? 24.728 105.205 67.580 1.00 28.14 89 ARG B CA 1
ATOM 3354 C C . ARG B 1 89 ? 23.518 105.676 66.793 1.00 27.66 89 ARG B C 1
ATOM 3355 O O . ARG B 1 89 ? 23.601 105.707 65.508 1.00 27.07 89 ARG B O 1
ATOM 3363 N N . PHE B 1 90 ? 22.410 105.962 67.405 1.00 28.39 90 PHE B N 1
ATOM 3364 C CA . PHE B 1 90 ? 21.190 106.341 66.704 1.00 28.26 90 PHE B CA 1
ATOM 3365 C C . PHE B 1 90 ? 21.352 107.765 66.169 1.00 29.66 90 PHE B C 1
ATOM 3366 O O . PHE B 1 90 ? 20.711 108.143 65.175 1.00 29.65 90 PHE B O 1
ATOM 3374 N N . TYR B 1 91 ? 22.196 108.515 66.814 1.00 30.67 91 TYR B N 1
ATOM 3375 C CA . TYR B 1 91 ? 22.519 109.880 66.414 1.00 31.62 91 TYR B CA 1
ATOM 3376 C C . TYR B 1 91 ? 23.375 109.862 65.137 1.00 32.13 91 TYR B C 1
ATOM 3377 O O . TYR B 1 91 ? 23.160 110.669 64.228 1.00 31.93 91 TYR B O 1
ATOM 3386 N N . GLU B 1 92 ? 24.342 108.945 65.081 1.00 31.04 92 GLU B N 1
ATOM 3387 C CA . GLU B 1 92 ? 25.229 108.824 63.924 1.00 31.25 92 GLU B CA 1
ATOM 3388 C C . GLU B 1 92 ? 24.475 108.332 62.689 1.00 30.67 92 GLU B C 1
ATOM 3389 O O . GLU B 1 92 ? 24.793 108.714 61.563 1.00 29.94 92 GLU B O 1
ATOM 3395 N N . ILE B 1 93 ? 23.468 107.493 62.906 1.00 29.44 93 ILE B N 1
ATOM 3396 C CA . ILE B 1 93 ? 22.663 106.968 61.814 1.00 29.28 93 ILE B CA 1
ATOM 3397 C C . ILE B 1 93 ? 21.811 108.095 61.230 1.00 29.81 93 ILE B C 1
ATOM 3398 O O . ILE B 1 93 ? 21.713 108.239 60.011 1.00 29.56 93 ILE B O 1
ATOM 3403 N N . ALA B 1 94 ? 21.230 108.911 62.109 1.00 30.32 94 ALA B N 1
ATOM 3404 C CA . ALA B 1 94 ? 20.400 110.041 61.694 1.00 30.81 94 ALA B CA 1
ATOM 3405 C C . ALA B 1 94 ? 21.230 111.045 60.882 1.00 31.00 94 ALA B C 1
ATOM 3406 O O . ALA B 1 94 ? 20.745 111.605 59.895 1.00 29.89 94 ALA B O 1
ATOM 3408 N N . LEU B 1 95 ? 22.476 111.270 61.298 1.00 31.14 95 LEU B N 1
ATOM 3409 C CA . LEU B 1 95 ? 23.366 112.183 60.582 1.00 33.32 95 LEU B CA 1
ATOM 3410 C C . LEU B 1 95 ? 23.685 111.648 59.190 1.00 33.62 95 LEU B C 1
ATOM 3411 O O . LEU B 1 95 ? 23.543 112.366 58.198 1.00 34.38 95 LEU B O 1
ATOM 3416 N N . GLU B 1 96 ? 24.099 110.382 59.122 1.00 31.96 96 GLU B N 1
ATOM 3417 C CA . GLU B 1 96 ? 24.454 109.754 57.851 1.00 31.66 96 GLU B CA 1
ATOM 3418 C C . GLU B 1 96 ? 23.265 109.727 56.898 1.00 30.66 96 GLU B C 1
ATOM 3419 O O . GLU B 1 96 ? 23.440 109.795 55.681 1.00 31.81 96 GLU B O 1
ATOM 3425 N N . ALA B 1 97 ? 22.063 109.640 57.462 1.00 30.33 97 ALA B N 1
ATOM 3426 C CA . ALA B 1 97 ? 20.826 109.607 56.686 1.00 30.24 97 ALA B CA 1
ATOM 3427 C C . ALA B 1 97 ? 20.440 110.975 56.112 1.00 30.64 97 ALA B C 1
ATOM 3428 O O . ALA B 1 97 ? 19.392 111.109 55.480 1.00 30.64 97 ALA B O 1
ATOM 3430 N N . GLY B 1 98 ? 21.275 111.985 56.356 1.00 31.42 98 GLY B N 1
ATOM 3431 C CA . GLY B 1 98 ? 21.015 113.325 55.847 1.00 34.96 98 GLY B CA 1
ATOM 3432 C C . GLY B 1 98 ? 19.912 114.104 56.548 1.00 36.45 98 GLY B C 1
ATOM 3433 O O . GLY B 1 98 ? 19.228 114.926 55.933 1.00 37.51 98 GLY B O 1
ATOM 3434 N N . LEU B 1 99 ? 19.739 113.849 57.838 1.00 36.17 99 LEU B N 1
ATOM 3435 C CA . LEU B 1 99 ? 18.718 114.528 58.625 1.00 36.38 99 LEU B CA 1
ATOM 3436 C C . LEU B 1 99 ? 19.312 115.672 59.430 1.00 36.23 99 LEU B C 1
ATOM 3437 O O . LEU B 1 99 ? 20.519 115.706 59.680 1.00 35.94 99 LEU B O 1
ATOM 3442 N N . VAL B 1 100 ? 18.470 116.637 59.793 1.00 36.30 100 VAL B N 1
ATOM 3443 C CA . VAL B 1 100 ? 18.928 117.753 60.615 1.00 36.66 100 VAL B CA 1
ATOM 3444 C C . VAL B 1 100 ? 18.744 117.218 62.027 1.00 35.87 100 VAL B C 1
ATOM 3445 O O . VAL B 1 100 ? 17.620 116.981 62.467 1.00 36.24 100 VAL B O 1
ATOM 3449 N N . VAL B 1 101 ? 19.852 117.003 62.724 1.00 37.31 101 VAL B N 1
ATOM 34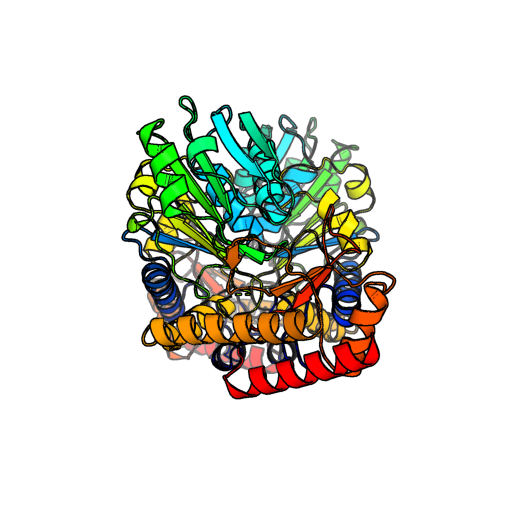50 C CA . VAL B 1 101 ? 19.795 116.427 64.058 1.00 38.50 101 VAL B CA 1
ATOM 3451 C C . VAL B 1 101 ? 20.115 117.324 65.243 1.00 39.76 101 VAL B C 1
ATOM 3452 O O . VAL B 1 101 ? 21.188 117.928 65.313 1.00 39.89 101 VAL B O 1
ATOM 3456 N N . GLU B 1 102 ? 19.180 117.361 66.190 1.00 41.14 102 GLU B N 1
ATOM 3457 C CA . GLU B 1 102 ? 19.338 118.119 67.424 1.00 43.15 102 GLU B CA 1
ATOM 3458 C C . GLU B 1 102 ? 19.814 117.090 68.454 1.00 42.39 102 GLU B C 1
ATOM 3459 O O . GLU B 1 102 ? 19.108 116.134 68.774 1.00 40.59 102 GLU B O 1
ATOM 3465 N N . ARG B 1 103 ? 21.018 117.302 68.964 1.00 42.72 103 ARG B N 1
ATOM 3466 C CA . ARG B 1 103 ? 21.650 116.397 69.914 1.00 42.91 103 ARG B CA 1
ATOM 3467 C C . ARG B 1 103 ? 21.505 116.861 71.372 1.00 43.02 103 ARG B C 1
ATOM 3468 O O . ARG B 1 103 ? 21.847 118.001 71.709 1.00 41.71 103 ARG B O 1
ATOM 3476 N N . LEU B 1 104 ? 20.956 115.986 72.218 1.00 42.80 104 LEU B N 1
ATOM 3477 C CA . LEU B 1 104 ? 20.781 116.271 73.649 1.00 42.13 104 LEU B CA 1
ATOM 3478 C C . LEU B 1 104 ? 21.660 115.300 74.432 1.00 41.52 104 LEU B C 1
ATOM 3479 O O . LEU B 1 104 ? 21.490 114.088 74.329 1.00 40.89 104 LEU B O 1
ATOM 3484 N N . ASP B 1 105 ? 22.590 115.829 75.220 1.00 41.35 105 ASP B N 1
ATOM 3485 C CA . ASP B 1 105 ? 23.502 114.986 75.989 1.00 41.49 105 ASP B CA 1
ATOM 3486 C C . ASP B 1 105 ? 23.178 114.786 77.459 1.00 41.25 105 ASP B C 1
ATOM 3487 O O . ASP B 1 105 ? 22.791 115.724 78.162 1.00 40.88 105 ASP B O 1
ATOM 3492 N N . TYR B 1 106 ? 23.376 113.549 77.911 1.00 39.70 106 TYR B N 1
ATOM 3493 C CA . TYR B 1 106 ? 23.152 113.146 79.298 1.00 39.15 106 TYR B CA 1
ATOM 3494 C C . TYR B 1 106 ? 24.322 112.272 79.719 1.00 38.08 106 TYR B C 1
ATOM 3495 O O . TYR B 1 106 ? 24.911 111.578 78.894 1.00 38.73 106 TYR B O 1
ATOM 3504 N N . PRO B 1 107 ? 24.689 112.307 81.008 1.00 38.33 107 PRO B N 1
ATOM 3505 C CA . PRO B 1 107 ? 25.806 111.477 81.476 1.00 37.18 107 PRO B CA 1
ATOM 3506 C C . PRO B 1 107 ? 25.464 110.002 81.276 1.00 37.22 107 PRO B C 1
ATOM 3507 O O . PRO B 1 107 ? 24.288 109.624 81.324 1.00 37.44 107 PRO B O 1
ATOM 3511 N N . TYR B 1 108 ? 26.473 109.178 81.007 1.00 36.42 108 TYR B N 1
ATOM 3512 C CA . TYR B 1 108 ? 26.234 107.750 80.834 1.00 35.36 108 TYR B CA 1
ATOM 3513 C C . TYR B 1 108 ? 25.688 107.222 82.154 1.00 34.31 108 TYR B C 1
ATOM 3514 O O . TYR B 1 108 ? 26.306 107.402 83.204 1.00 35.08 108 TYR B O 1
ATOM 3523 N N . GLY B 1 109 ? 24.511 106.607 82.097 1.00 32.28 109 GLY B N 1
ATOM 3524 C CA . GLY B 1 109 ? 23.887 106.082 83.296 1.00 33.41 109 GLY B CA 1
ATOM 3525 C C . GLY B 1 109 ? 22.550 106.752 83.544 1.00 33.80 109 GLY B C 1
ATOM 3526 O O . GLY B 1 109 ? 21.723 106.247 84.306 1.00 33.21 109 GLY B O 1
ATOM 3527 N N . ASP B 1 110 ? 22.364 107.915 82.923 1.00 35.82 110 ASP B N 1
ATOM 3528 C CA . ASP B 1 110 ? 21.129 108.689 83.035 1.00 38.03 110 ASP B CA 1
ATOM 3529 C C . ASP B 1 110 ? 20.207 108.423 81.851 1.00 37.80 110 ASP B C 1
ATOM 3530 O O . ASP B 1 110 ? 20.578 107.744 80.893 1.00 36.49 110 ASP B O 1
ATOM 3535 N N . THR B 1 111 ? 19.005 108.983 81.931 1.00 36.98 111 THR B N 1
ATOM 3536 C CA . THR B 1 111 ? 18.010 108.860 80.878 1.00 37.71 111 THR B CA 1
ATOM 3537 C C . THR B 1 111 ? 17.379 110.234 80.653 1.00 38.37 111 THR B C 1
ATOM 3538 O O . THR B 1 111 ? 17.481 111.119 81.508 1.00 37.99 111 THR B O 1
ATOM 3542 N N . PRO B 1 112 ? 16.767 110.447 79.478 1.00 38.54 112 PRO B N 1
ATOM 3543 C CA . PRO B 1 112 ? 16.124 111.722 79.148 1.00 40.11 112 PRO B CA 1
ATOM 3544 C C . PRO B 1 112 ? 14.922 112.068 80.023 1.00 41.15 112 PRO B C 1
ATOM 3545 O O . PRO B 1 112 ? 14.227 111.186 80.530 1.00 39.93 112 PRO B O 1
ATOM 3549 N N . ARG B 1 113 ? 14.712 113.369 80.197 1.00 43.84 113 ARG B N 1
ATOM 3550 C CA . ARG B 1 113 ? 13.602 113.926 80.969 1.00 45.62 113 ARG B CA 1
ATOM 3551 C C . ARG B 1 113 ? 12.483 114.231 79.973 1.00 44.33 113 ARG B C 1
ATOM 3552 O O . ARG B 1 113 ? 12.749 114.724 78.877 1.00 44.03 113 ARG B O 1
ATOM 3560 N N . PRO B 1 114 ? 11.219 113.955 80.338 1.00 44.60 114 PRO B N 1
ATOM 3561 C CA . PRO B 1 114 ? 10.091 114.225 79.437 1.00 46.21 114 PRO B CA 1
ATOM 3562 C C . PRO B 1 114 ? 9.991 115.695 79.006 1.00 46.87 114 PRO B C 1
ATOM 3563 O O . PRO B 1 114 ? 9.565 115.993 77.889 1.00 46.91 114 PRO B O 1
ATOM 3567 N N . GLU B 1 115 ? 10.409 116.604 79.884 1.00 47.55 115 GLU B N 1
ATOM 3568 C CA . GLU B 1 115 ? 10.364 118.034 79.585 1.00 49.38 115 GLU B CA 1
ATOM 3569 C C . GLU B 1 115 ? 11.465 118.484 78.625 1.00 48.77 115 GLU B C 1
ATOM 3570 O O . GLU B 1 115 ? 11.392 119.581 78.066 1.00 48.55 115 GLU B O 1
ATOM 3576 N N . ASP B 1 116 ? 12.479 117.641 78.436 1.00 47.80 116 ASP B N 1
ATOM 3577 C CA . ASP B 1 116 ? 13.581 117.959 77.528 1.00 46.19 116 ASP B CA 1
ATOM 3578 C C . ASP B 1 116 ? 13.223 117.617 76.091 1.00 44.17 116 ASP B C 1
ATOM 3579 O O . ASP B 1 116 ? 13.771 118.198 75.159 1.00 44.51 116 ASP B O 1
ATOM 3584 N N . VAL B 1 117 ? 12.315 116.662 75.916 1.00 43.19 117 VAL B N 1
ATOM 3585 C CA . VAL B 1 117 ? 11.892 116.249 74.582 1.00 42.95 117 VAL B CA 1
ATOM 3586 C C . VAL B 1 117 ? 10.597 116.940 74.147 1.00 43.87 117 VAL B C 1
ATOM 3587 O O . VAL B 1 117 ? 10.143 116.771 73.014 1.00 43.14 117 VAL B O 1
ATOM 3591 N N . ALA B 1 118 ? 10.015 117.726 75.051 1.00 44.79 118 ALA B N 1
ATOM 3592 C CA . ALA B 1 118 ? 8.784 118.457 74.764 1.00 46.19 118 ALA B CA 1
ATOM 3593 C C . ALA B 1 118 ? 9.115 119.745 74.002 1.00 47.23 118 ALA B C 1
ATOM 3594 O O . ALA B 1 118 ? 8.824 120.849 74.463 1.00 46.66 118 ALA B O 1
ATOM 3596 N N . LYS B 1 119 ? 9.750 119.586 72.842 1.00 49.08 119 LYS B N 1
ATOM 3597 C CA . LYS B 1 119 ? 10.148 120.710 72.000 1.00 49.73 119 LYS B CA 1
ATOM 3598 C C . LYS B 1 119 ? 9.345 120.742 70.709 1.00 50.15 119 LYS B C 1
ATOM 3599 O O . LYS B 1 119 ? 9.030 119.702 70.127 1.00 49.75 119 LYS B O 1
ATOM 3605 N N . GLU B 1 120 ? 9.066 121.950 70.239 1.00 50.21 120 GLU B N 1
ATOM 3606 C CA . GLU B 1 120 ? 8.292 122.149 69.025 1.00 51.19 120 GLU B CA 1
ATOM 3607 C C . GLU B 1 120 ? 9.191 122.262 67.788 1.00 49.52 120 GLU B C 1
ATOM 3608 O O . GLU B 1 120 ? 10.336 122.711 67.881 1.00 48.76 120 GLU B O 1
ATOM 3614 N N . GLY B 1 121 ? 8.671 121.821 66.642 1.00 48.14 121 GLY B N 1
ATOM 3615 C CA . GLY B 1 121 ? 9.413 121.900 65.392 1.00 47.18 121 GLY B CA 1
ATOM 3616 C C . GLY B 1 121 ? 10.258 120.698 65.004 1.00 45.70 121 GLY B C 1
ATOM 3617 O O . GLY B 1 121 ? 11.366 120.864 64.489 1.00 45.17 121 GLY B O 1
ATOM 3618 N N . TYR B 1 122 ? 9.738 119.493 65.232 1.00 43.88 122 TYR B N 1
ATOM 3619 C CA . TYR B 1 122 ? 10.459 118.264 64.899 1.00 41.57 122 TYR B CA 1
ATOM 3620 C C . TYR B 1 122 ? 9.555 117.231 64.246 1.00 39.26 122 TYR B C 1
ATOM 3621 O O . TYR B 1 122 ? 8.390 117.085 64.617 1.00 40.48 122 TYR B O 1
ATOM 3630 N N . ALA B 1 123 ? 10.095 116.528 63.257 1.00 36.63 123 ALA B N 1
ATOM 3631 C CA . ALA B 1 123 ? 9.347 115.496 62.555 1.00 34.04 123 ALA B CA 1
ATOM 3632 C C . ALA B 1 123 ? 9.462 114.164 63.291 1.00 32.70 123 ALA B C 1
ATOM 3633 O O . ALA B 1 123 ? 8.624 113.278 63.118 1.00 32.20 123 ALA B O 1
ATOM 3635 N N . GLY B 1 124 ? 10.488 114.032 64.128 1.00 31.39 124 GLY B N 1
ATOM 3636 C CA . GLY B 1 124 ? 10.664 112.786 64.849 1.00 31.10 124 GLY B CA 1
ATOM 3637 C C . GLY B 1 124 ? 11.569 112.808 66.059 1.00 30.08 124 GLY B C 1
ATOM 3638 O O . GLY B 1 124 ? 12.339 113.745 66.280 1.00 30.54 124 GLY B O 1
ATOM 3639 N N . LEU B 1 125 ? 11.446 111.750 66.851 1.00 29.84 125 LEU B N 1
ATOM 3640 C CA . LEU B 1 125 ? 12.222 111.559 68.066 1.00 30.25 125 LEU B CA 1
ATOM 3641 C C . LEU B 1 125 ? 12.762 110.130 68.026 1.00 29.41 125 LEU B C 1
ATOM 3642 O O . LEU B 1 125 ? 12.022 109.189 67.726 1.00 29.94 125 LEU B O 1
ATOM 3647 N N . LEU B 1 126 ? 14.058 109.974 68.292 1.00 29.37 126 LEU B N 1
ATOM 3648 C CA . LEU B 1 126 ? 14.691 108.652 68.284 1.00 28.59 126 LEU B CA 1
ATOM 3649 C C . LEU B 1 126 ? 15.165 108.306 69.691 1.00 27.24 126 LEU B C 1
ATOM 3650 O O . LEU B 1 126 ? 16.007 109.002 70.261 1.00 25.29 126 LEU B O 1
ATOM 3655 N N . LEU B 1 127 ? 14.634 107.213 70.233 1.00 25.15 127 LEU B N 1
ATOM 3656 C CA . LEU B 1 127 ? 14.964 106.789 71.591 1.00 25.79 127 LEU B CA 1
ATOM 3657 C C . LEU B 1 127 ? 15.471 105.360 71.727 1.00 24.94 127 LEU B C 1
ATOM 3658 O O . LEU B 1 127 ? 15.044 104.462 71.008 1.00 24.25 127 LEU B O 1
ATOM 3663 N N . VAL B 1 128 ? 16.368 105.158 72.685 1.00 25.34 128 VAL B N 1
ATOM 3664 C CA . VAL B 1 128 ? 16.891 103.831 72.974 1.00 25.82 128 VAL B CA 1
ATOM 3665 C C . VAL B 1 128 ? 16.216 103.400 74.275 1.00 24.43 128 VAL B C 1
ATOM 3666 O O . VAL B 1 128 ? 16.509 103.927 75.348 1.00 23.82 128 VAL B O 1
ATOM 3670 N N . HIS B 1 129 ? 15.273 102.475 74.150 1.00 24.25 129 HIS B N 1
ATOM 3671 C CA . HIS B 1 129 ? 14.512 101.966 75.283 1.00 25.27 129 HIS B CA 1
ATOM 3672 C C . HIS B 1 129 ? 15.423 101.433 76.389 1.00 25.53 129 HIS B C 1
ATOM 3673 O O . HIS B 1 129 ? 15.402 101.932 77.517 1.00 27.01 129 HIS B O 1
ATOM 3680 N N . SER B 1 130 ? 16.220 100.423 76.057 1.00 25.90 130 SER B N 1
ATOM 3681 C CA . SER B 1 130 ? 17.155 99.827 77.003 1.00 26.35 130 SER B CA 1
ATOM 3682 C C . SER B 1 130 ? 18.585 100.095 76.533 1.00 26.54 130 SER B C 1
ATOM 3683 O O . SER B 1 130 ? 19.057 99.475 75.583 1.00 26.76 130 SER B O 1
ATOM 3686 N N . GLU B 1 131 ? 19.249 101.053 77.176 1.00 27.14 131 GLU B N 1
ATOM 3687 C CA . GLU B 1 131 ? 20.624 101.418 76.833 1.00 26.46 131 GLU B CA 1
ATOM 3688 C C . GLU B 1 131 ? 21.579 100.403 77.462 1.00 25.32 131 GLU B C 1
ATOM 3689 O O . GLU B 1 131 ? 22.111 100.613 78.554 1.00 26.55 131 GLU B O 1
ATOM 3695 N N . THR B 1 132 ? 21.791 99.305 76.741 1.00 24.58 132 THR B N 1
ATOM 3696 C CA . THR B 1 132 ? 22.636 98.192 77.182 1.00 22.86 132 THR B CA 1
ATOM 3697 C C . THR B 1 132 ? 24.027 98.561 77.685 1.00 22.64 132 THR B C 1
ATOM 3698 O O . THR B 1 132 ? 24.562 97.915 78.590 1.00 20.20 132 THR B O 1
ATOM 3702 N N . SER B 1 133 ? 24.616 99.588 77.088 1.00 24.09 133 SER B N 1
ATOM 3703 C CA . SER B 1 133 ? 25.949 100.024 77.474 1.00 25.23 133 SER B CA 1
ATOM 3704 C C . SER B 1 133 ? 26.026 100.525 78.915 1.00 25.67 133 SER B C 1
ATOM 3705 O O . SER B 1 133 ? 27.052 100.362 79.573 1.00 26.72 133 SER B O 1
ATOM 3708 N N . THR B 1 134 ? 24.933 101.097 79.414 1.00 25.05 134 THR B N 1
ATOM 3709 C CA . THR B 1 134 ? 24.905 101.631 80.780 1.00 26.27 134 THR B CA 1
ATOM 3710 C C . THR B 1 134 ? 23.959 100.896 81.730 1.00 26.94 134 THR B C 1
ATOM 3711 O O . THR B 1 134 ? 24.063 101.044 82.952 1.00 28.71 134 THR B O 1
ATOM 3715 N N . GLY B 1 135 ? 23.037 100.118 81.169 1.00 26.36 135 GLY B N 1
ATOM 3716 C CA . GLY B 1 135 ? 22.074 99.394 81.981 1.00 25.44 135 GLY B CA 1
ATOM 3717 C C . GLY B 1 135 ? 20.846 100.227 82.323 1.00 26.37 135 GLY B C 1
ATOM 3718 O O . GLY B 1 135 ? 20.010 99.809 83.125 1.00 26.45 135 GLY B O 1
ATOM 3719 N N . ALA B 1 136 ? 20.721 101.395 81.698 1.00 26.45 136 ALA B N 1
ATOM 3720 C CA . ALA B 1 136 ? 19.593 102.286 81.951 1.00 27.16 136 ALA B CA 1
ATOM 3721 C C . ALA B 1 136 ? 18.356 101.999 81.095 1.00 28.81 136 ALA B C 1
ATOM 3722 O O . ALA B 1 136 ? 18.465 101.663 79.911 1.00 29.53 136 ALA B O 1
ATOM 3724 N N . LEU B 1 137 ? 17.181 102.126 81.707 1.00 28.43 137 LEU B N 1
ATOM 3725 C CA . LEU B 1 137 ? 15.916 101.922 81.008 1.00 28.55 137 LEU B CA 1
ATOM 3726 C C . LEU B 1 137 ? 15.197 103.272 80.905 1.00 30.10 137 LEU B C 1
ATOM 3727 O O . LEU B 1 137 ? 14.881 103.892 81.921 1.00 30.46 137 LEU B O 1
ATOM 3732 N N . ALA B 1 138 ? 14.970 103.734 79.679 1.00 29.64 138 ALA B N 1
ATOM 3733 C CA . ALA B 1 138 ? 14.292 105.002 79.450 1.00 31.17 138 ALA B CA 1
ATOM 3734 C C . ALA B 1 138 ? 12.784 104.837 79.613 1.00 32.06 138 ALA B C 1
ATOM 3735 O O . ALA B 1 138 ? 12.234 103.781 79.305 1.00 32.91 138 ALA B O 1
ATOM 3737 N N . ASP B 1 139 ? 12.126 105.878 80.117 1.00 33.77 139 ASP B N 1
ATOM 3738 C CA . ASP B 1 139 ? 10.677 105.858 80.316 1.00 34.48 139 ASP B CA 1
ATOM 3739 C C . ASP B 1 139 ? 10.023 106.208 78.978 1.00 34.47 139 ASP B C 1
ATOM 3740 O O . ASP B 1 139 ? 9.571 107.331 78.755 1.00 33.39 139 ASP B O 1
ATOM 3745 N N . LEU B 1 140 ? 9.972 105.211 78.102 1.00 34.21 140 LEU B N 1
ATOM 3746 C CA . LEU B 1 140 ? 9.428 105.344 76.757 1.00 35.66 140 LEU B CA 1
ATOM 3747 C C . LEU B 1 140 ? 8.046 106.002 76.617 1.00 35.26 140 LEU B C 1
ATOM 3748 O O . LEU B 1 140 ? 7.892 106.951 75.851 1.00 34.61 140 LEU B O 1
ATOM 3753 N N . PRO B 1 141 ? 7.027 105.512 77.351 1.00 36.13 141 PRO B N 1
ATOM 3754 C CA . PRO B 1 141 ? 5.676 106.087 77.268 1.00 35.40 141 PRO B CA 1
ATOM 3755 C C . PRO B 1 141 ? 5.625 107.581 77.585 1.00 35.19 141 PRO B C 1
ATOM 3756 O O . PRO B 1 141 ? 4.987 108.352 76.869 1.00 35.36 141 PRO B O 1
ATOM 3760 N N . ALA B 1 142 ? 6.312 107.978 78.654 1.00 33.29 142 ALA B N 1
ATOM 3761 C CA . ALA B 1 142 ? 6.353 109.370 79.092 1.00 32.42 142 ALA B CA 1
ATOM 3762 C C . ALA B 1 142 ? 7.058 110.290 78.100 1.00 33.03 142 ALA B C 1
ATOM 3763 O O . ALA B 1 142 ? 6.612 111.415 77.860 1.00 33.71 142 ALA B O 1
ATOM 3765 N N . LEU B 1 143 ? 8.171 109.819 77.544 1.00 31.90 143 LEU B N 1
ATOM 3766 C CA . LEU B 1 143 ? 8.945 110.593 76.579 1.00 30.41 143 LEU B CA 1
ATOM 3767 C C . LEU B 1 143 ? 8.178 110.781 75.279 1.00 30.11 143 LEU B C 1
ATOM 3768 O O . LEU B 1 143 ? 8.123 111.884 74.737 1.00 29.82 143 LEU B O 1
ATOM 3773 N N . ALA B 1 144 ? 7.579 109.701 74.789 1.00 30.06 144 ALA B N 1
ATOM 3774 C CA . ALA B 1 144 ? 6.808 109.745 73.557 1.00 31.35 144 ALA B CA 1
ATOM 3775 C C . ALA B 1 144 ? 5.620 110.699 73.695 1.00 33.94 144 ALA B C 1
ATOM 3776 O O . ALA B 1 144 ? 5.368 111.527 72.817 1.00 35.48 144 ALA B O 1
ATOM 3778 N N . ARG B 1 145 ? 4.937 110.602 74.833 1.00 34.79 145 ARG B N 1
ATOM 3779 C CA . ARG B 1 145 ? 3.762 111.411 75.149 1.00 37.01 145 ARG B CA 1
ATOM 3780 C C . ARG B 1 145 ? 4.080 112.910 75.247 1.00 36.69 145 ARG B C 1
ATOM 3781 O O . ARG B 1 145 ? 3.372 113.734 74.669 1.00 36.99 145 ARG B O 1
ATOM 3789 N N . ALA B 1 146 ? 5.197 113.254 75.881 1.00 36.09 146 ALA B N 1
ATOM 3790 C CA . ALA B 1 146 ? 5.599 114.652 76.006 1.00 35.15 146 ALA B CA 1
ATOM 3791 C C . ALA B 1 146 ? 5.978 115.227 74.640 1.00 36.03 146 ALA B C 1
ATOM 3792 O O . ALA B 1 146 ? 5.746 116.405 74.369 1.00 37.18 146 ALA B O 1
ATOM 3794 N N . PHE B 1 147 ? 6.552 114.381 73.784 1.00 36.22 147 PHE B N 1
ATOM 3795 C CA . PHE B 1 147 ? 6.965 114.775 72.436 1.00 35.24 147 PHE B CA 1
ATOM 3796 C C . PHE B 1 147 ? 5.767 114.915 71.489 1.00 35.24 147 PHE B C 1
ATOM 3797 O O . PHE B 1 147 ? 5.692 115.866 70.717 1.00 34.34 147 PHE B O 1
ATOM 3805 N N . LYS B 1 148 ? 4.857 113.945 71.530 1.00 37.66 148 LYS B N 1
ATOM 3806 C CA . LYS B 1 148 ? 3.663 113.966 70.686 1.00 41.08 148 LYS B CA 1
ATOM 3807 C C . LYS B 1 148 ? 2.810 115.222 70.921 1.00 43.00 148 LYS B C 1
ATOM 3808 O O . LYS B 1 148 ? 2.225 115.766 69.984 1.00 44.36 148 LYS B O 1
ATOM 3814 N N . GLU B 1 149 ? 2.733 115.665 72.176 1.00 44.69 149 GLU B N 1
ATOM 3815 C CA . GLU B 1 149 ? 1.947 116.846 72.538 1.00 47.33 149 GLU B CA 1
ATOM 3816 C C . GLU B 1 149 ? 2.398 118.112 71.816 1.00 46.66 149 GLU B C 1
ATOM 3817 O O . GLU B 1 149 ? 1.570 118.933 71.426 1.00 46.59 149 GLU B O 1
ATOM 3823 N N . LYS B 1 150 ? 3.707 118.259 71.634 1.00 46.05 150 LYS B N 1
ATOM 3824 C CA . LYS B 1 150 ? 4.254 119.417 70.939 1.00 45.61 150 LYS B CA 1
ATOM 3825 C C . LYS B 1 150 ? 4.378 119.174 69.435 1.00 44.51 150 LYS B C 1
ATOM 3826 O O . LYS B 1 150 ? 4.474 120.121 68.652 1.00 45.14 150 LYS B O 1
ATOM 3832 N N . ASN B 1 151 ? 4.362 117.906 69.036 1.00 42.93 151 ASN B N 1
ATOM 3833 C CA . ASN B 1 151 ? 4.476 117.538 67.627 1.00 42.29 151 ASN B CA 1
ATOM 3834 C C . ASN B 1 151 ? 3.471 116.430 67.319 1.00 43.37 151 ASN B C 1
ATOM 3835 O O . ASN B 1 151 ? 3.837 115.260 67.225 1.00 43.52 151 ASN B O 1
ATOM 3840 N N . PRO B 1 152 ? 2.188 116.792 67.144 1.00 45.36 152 PRO B N 1
ATOM 3841 C CA . PRO B 1 152 ? 1.091 115.860 66.847 1.00 45.38 152 PRO B CA 1
ATOM 3842 C C . PRO B 1 152 ? 1.285 114.991 65.602 1.00 45.55 152 PRO B C 1
ATOM 3843 O O . PRO B 1 152 ? 0.749 113.883 65.531 1.00 46.29 152 PRO B O 1
ATOM 3847 N N . GLU B 1 153 ? 2.015 115.501 64.612 1.00 45.59 153 GLU B N 1
ATOM 3848 C CA . GLU B 1 153 ? 2.272 114.741 63.385 1.00 46.27 153 GLU B CA 1
ATOM 3849 C C . GLU B 1 153 ? 3.645 114.073 63.383 1.00 43.19 153 GLU B C 1
ATOM 3850 O O . GLU B 1 153 ? 4.057 113.501 62.373 1.00 42.87 153 GLU B O 1
ATOM 3856 N N . GLY B 1 154 ? 4.349 114.151 64.510 1.00 40.43 154 GLY B N 1
ATOM 3857 C CA . GLY B 1 154 ? 5.671 113.557 64.607 1.00 38.53 154 GLY B CA 1
ATOM 3858 C C . GLY B 1 154 ? 5.687 112.050 64.793 1.00 37.06 154 GLY B C 1
ATOM 3859 O O . GLY B 1 154 ? 4.677 111.440 65.143 1.00 37.05 154 GLY B O 1
ATOM 3860 N N . LEU B 1 155 ? 6.841 111.446 64.540 1.00 35.55 155 LEU B N 1
ATOM 3861 C CA . LEU B 1 155 ? 7.006 110.005 64.689 1.00 33.99 155 LEU B CA 1
ATOM 3862 C C . LEU B 1 155 ? 8.011 109.704 65.792 1.00 33.51 155 LEU B C 1
ATOM 3863 O O . LEU B 1 155 ? 8.980 110.448 65.991 1.00 33.38 155 LEU B O 1
ATOM 3868 N N . VAL B 1 156 ? 7.767 108.615 66.511 1.00 31.76 156 VAL B N 1
ATOM 3869 C CA . VAL B 1 156 ? 8.643 108.189 67.590 1.00 30.02 156 VAL B CA 1
ATOM 3870 C C . VAL B 1 156 ? 9.235 106.824 67.248 1.00 30.93 156 VAL B C 1
ATOM 3871 O O . VAL B 1 156 ? 8.508 105.836 67.129 1.00 30.65 156 VAL B O 1
ATOM 3875 N N . GLY B 1 157 ? 10.551 106.792 67.042 1.00 29.64 157 GLY B N 1
ATOM 3876 C CA . GLY B 1 157 ? 11.234 105.550 66.720 1.00 28.29 157 GLY B CA 1
ATOM 3877 C C . GLY B 1 157 ? 12.049 105.090 67.914 1.00 28.30 157 GLY B C 1
ATOM 3878 O O . GLY B 1 157 ? 12.752 105.889 68.532 1.00 29.71 157 GLY B O 1
ATOM 3879 N N . ALA B 1 158 ? 11.972 103.803 68.238 1.00 27.81 158 ALA B N 1
ATOM 3880 C CA . ALA B 1 158 ? 12.702 103.276 69.391 1.00 25.89 158 ALA B CA 1
ATOM 3881 C C . ALA B 1 158 ? 13.614 102.093 69.102 1.00 24.96 158 ALA B C 1
ATOM 3882 O O . ALA B 1 158 ? 13.319 101.253 68.256 1.00 25.40 158 ALA B O 1
ATOM 3884 N N . ASP B 1 159 ? 14.732 102.051 69.817 1.00 25.84 159 ASP B N 1
ATOM 3885 C CA . ASP B 1 159 ? 15.685 100.950 69.730 1.00 25.24 159 ASP B CA 1
ATOM 3886 C C . ASP B 1 159 ? 15.235 100.026 70.862 1.00 23.18 159 ASP B C 1
ATOM 3887 O O . ASP B 1 159 ? 15.392 100.363 72.030 1.00 23.39 159 ASP B O 1
ATOM 3892 N N . MET B 1 160 ? 14.616 98.901 70.517 1.00 22.64 160 MET B N 1
ATOM 3893 C CA . MET B 1 160 ? 14.169 97.942 71.531 1.00 23.11 160 MET B CA 1
ATOM 3894 C C . MET B 1 160 ? 14.979 96.645 71.435 1.00 22.65 160 MET B C 1
ATOM 3895 O O . MET B 1 160 ? 14.481 95.571 71.765 1.00 23.39 160 MET B O 1
ATOM 3900 N N . VAL B 1 161 ? 16.236 96.754 71.013 1.00 23.15 161 VAL B N 1
ATOM 3901 C CA . VAL B 1 161 ? 17.092 95.584 70.865 1.00 24.16 161 VAL B CA 1
ATOM 3902 C C . VAL B 1 161 ? 17.240 94.774 72.158 1.00 24.43 161 VAL B C 1
ATOM 3903 O O . VAL B 1 161 ? 17.155 93.544 72.120 1.00 23.31 161 VAL B O 1
ATOM 3907 N N . THR B 1 162 ? 17.430 95.447 73.294 1.00 23.63 162 THR B N 1
ATOM 3908 C CA . THR B 1 162 ? 17.544 94.729 74.566 1.00 24.58 162 THR B CA 1
ATOM 3909 C C . THR B 1 162 ? 16.324 94.831 75.485 1.00 25.16 162 THR B C 1
ATOM 3910 O O . THR B 1 162 ? 16.434 94.621 76.693 1.00 26.08 162 THR B O 1
ATOM 3914 N N . SER B 1 163 ? 15.164 95.172 74.924 1.00 24.89 163 SER B N 1
ATOM 3915 C CA . SER B 1 163 ? 13.949 95.239 75.730 1.00 23.96 163 SER B CA 1
ATOM 3916 C C . SER B 1 163 ? 12.954 94.177 75.259 1.00 24.20 163 SER B C 1
ATOM 3917 O O . SER B 1 163 ? 12.184 93.643 76.058 1.00 24.01 163 SER B O 1
ATOM 3920 N N . LEU B 1 164 ? 13.002 93.842 73.971 1.00 23.48 164 LEU B N 1
ATOM 3921 C CA . LEU B 1 164 ? 12.112 92.830 73.408 1.00 24.87 164 LEU B CA 1
ATOM 3922 C C . LEU B 1 164 ? 12.355 91.476 74.079 1.00 26.74 164 LEU B C 1
ATOM 3923 O O . LEU B 1 164 ? 13.492 90.991 74.135 1.00 25.99 164 LEU B O 1
ATOM 3928 N N . LEU B 1 165 ? 11.281 90.908 74.628 1.00 26.63 165 LEU B N 1
ATOM 3929 C CA . LEU B 1 165 ? 11.303 89.622 75.325 1.00 26.76 165 LEU B CA 1
ATOM 3930 C C . LEU B 1 165 ? 12.111 89.630 76.624 1.00 26.60 165 LEU B C 1
ATOM 3931 O O . LEU B 1 165 ? 12.392 88.574 77.196 1.00 26.78 165 LEU B O 1
ATOM 3936 N N . VAL B 1 166 ? 12.474 90.823 77.090 1.00 26.05 166 VAL B N 1
ATOM 3937 C CA . VAL B 1 166 ? 13.238 90.969 78.327 1.00 26.85 166 VAL B CA 1
ATOM 3938 C C . VAL B 1 166 ? 12.406 91.799 79.301 1.00 28.62 166 VAL B C 1
ATOM 3939 O O . VAL B 1 166 ? 12.350 91.506 80.495 1.00 29.32 166 VAL B O 1
ATOM 3943 N N . GLY B 1 167 ? 11.774 92.843 78.772 1.00 30.03 167 GLY B N 1
ATOM 3944 C CA . GLY B 1 167 ? 10.935 93.710 79.574 1.00 31.13 167 GLY B CA 1
ATOM 3945 C C . GLY B 1 167 ? 9.627 93.978 78.853 1.00 34.02 167 GLY B C 1
ATOM 3946 O O . GLY B 1 167 ? 9.396 93.461 77.754 1.00 33.30 167 GLY B O 1
ATOM 3947 N N . GLU B 1 168 ? 8.774 94.795 79.465 1.00 35.91 168 GLU B N 1
ATOM 3948 C CA . GLU B 1 168 ? 7.482 95.139 78.886 1.00 38.27 168 GLU B CA 1
ATOM 3949 C C . GLU B 1 168 ? 7.691 96.024 77.659 1.00 36.97 168 GLU B C 1
ATOM 3950 O O . GLU B 1 168 ? 8.373 97.048 77.728 1.00 37.07 168 GLU B O 1
ATOM 3956 N N . VAL B 1 169 ? 7.106 95.610 76.539 1.00 33.85 169 VAL B N 1
ATOM 3957 C CA . VAL B 1 169 ? 7.227 96.330 75.280 1.00 33.49 169 VAL B CA 1
ATOM 3958 C C . VAL B 1 169 ? 5.887 96.442 74.550 1.00 35.18 169 VAL B C 1
ATOM 3959 O O . VAL B 1 169 ? 5.056 95.530 74.598 1.00 34.87 169 VAL B O 1
ATOM 3963 N N . ALA B 1 170 ? 5.692 97.572 73.878 1.00 35.51 170 ALA B N 1
ATOM 3964 C CA . ALA B 1 170 ? 4.489 97.827 73.097 1.00 36.27 170 ALA B CA 1
ATOM 3965 C C . ALA B 1 170 ? 4.807 98.919 72.090 1.00 36.88 170 ALA B C 1
ATOM 3966 O O . ALA B 1 170 ? 5.723 99.720 72.295 1.00 37.26 170 ALA B O 1
ATOM 3968 N N . LEU B 1 171 ? 4.067 98.939 70.989 1.00 37.69 171 LEU B N 1
ATOM 3969 C CA . LEU B 1 171 ? 4.286 99.946 69.965 1.00 37.74 171 LEU B CA 1
ATOM 3970 C C . LEU B 1 171 ? 3.340 101.139 70.134 1.00 37.61 171 LEU B C 1
ATOM 3971 O O . LEU B 1 171 ? 3.670 102.095 70.840 1.00 35.44 171 LEU B O 1
ATOM 3976 N N . GLU B 1 172 ? 2.158 101.070 69.525 1.00 38.48 172 GLU B N 1
ATOM 3977 C CA . GLU B 1 172 ? 1.195 102.170 69.609 1.00 39.59 172 GLU B CA 1
ATOM 3978 C C . GLU B 1 172 ? 0.657 102.454 71.012 1.00 39.49 172 GLU B C 1
ATOM 3979 O O . GLU B 1 172 ? 0.362 103.603 71.339 1.00 39.10 172 GLU B O 1
ATOM 3985 N N . ALA B 1 173 ? 0.577 101.420 71.848 1.00 39.04 173 ALA B N 1
ATOM 3986 C CA . ALA B 1 173 ? 0.099 101.576 73.219 1.00 38.82 173 ALA B CA 1
ATOM 3987 C C . ALA B 1 173 ? 1.059 102.438 74.042 1.00 39.85 173 ALA B C 1
ATOM 3988 O O . ALA B 1 173 ? 0.645 103.100 74.997 1.00 41.51 173 ALA B O 1
ATOM 3990 N N . MET B 1 174 ? 2.342 102.416 73.684 1.00 38.97 174 MET B N 1
ATOM 3991 C CA . MET B 1 174 ? 3.342 103.216 74.385 1.00 37.99 174 MET B CA 1
ATOM 3992 C C . MET B 1 174 ? 3.584 104.537 73.660 1.00 37.56 174 MET B C 1
ATOM 3993 O O . MET B 1 174 ? 4.419 105.338 74.078 1.00 37.55 174 MET B O 1
ATOM 3998 N N . GLY B 1 175 ? 2.850 104.760 72.573 1.00 36.49 175 GLY B N 1
ATOM 3999 C CA . GLY B 1 175 ? 3.017 105.980 71.800 1.00 36.30 175 GLY B CA 1
ATOM 4000 C C . GLY B 1 175 ? 4.192 105.904 70.834 1.00 35.90 175 GLY B C 1
ATOM 4001 O O . GLY B 1 175 ? 4.628 106.924 70.300 1.00 34.77 175 GLY B O 1
ATOM 4002 N N . VAL B 1 176 ? 4.711 104.696 70.622 1.00 35.33 176 VAL B N 1
ATOM 4003 C CA . VAL B 1 176 ? 5.841 104.471 69.718 1.00 34.69 176 VAL B CA 1
ATOM 4004 C C . VAL B 1 176 ? 5.351 104.003 68.343 1.00 32.88 176 VAL B C 1
ATOM 4005 O O . VAL B 1 176 ? 4.586 103.043 68.238 1.00 31.02 176 VAL B O 1
ATOM 4009 N N . ASP B 1 177 ? 5.815 104.679 67.295 1.00 31.47 177 ASP B N 1
ATOM 4010 C CA . ASP B 1 177 ? 5.409 104.369 65.923 1.00 32.03 177 ASP B CA 1
ATOM 4011 C C . ASP B 1 177 ? 6.223 103.286 65.232 1.00 31.70 177 ASP B C 1
ATOM 4012 O O . ASP B 1 177 ? 5.715 102.582 64.358 1.00 31.26 177 ASP B O 1
ATOM 4017 N N . ALA B 1 178 ? 7.495 103.178 65.592 1.00 30.76 178 ALA B N 1
ATOM 4018 C CA . ALA B 1 178 ? 8.360 102.180 64.978 1.00 30.75 178 ALA B CA 1
ATOM 4019 C C . ALA B 1 178 ? 9.468 101.732 65.921 1.00 28.95 178 ALA B C 1
ATOM 4020 O O . ALA B 1 178 ? 9.995 102.532 66.702 1.00 28.84 178 ALA B O 1
ATOM 4022 N N . ALA B 1 179 ? 9.816 100.450 65.842 1.00 26.93 179 ALA B N 1
ATOM 4023 C CA . ALA B 1 179 ? 10.863 99.895 66.693 1.00 27.70 179 ALA B CA 1
ATOM 4024 C C . ALA B 1 179 ? 11.782 98.931 65.958 1.00 26.93 179 ALA B C 1
ATOM 4025 O O . ALA B 1 179 ? 11.398 98.307 64.966 1.00 28.05 179 ALA B O 1
ATOM 4027 N N . ALA B 1 180 ? 13.003 98.819 66.467 1.00 24.47 180 ALA B N 1
ATOM 4028 C CA . ALA B 1 180 ? 14.001 97.937 65.892 1.00 24.90 180 ALA B CA 1
ATOM 4029 C C . ALA B 1 180 ? 14.491 96.981 66.966 1.00 25.09 180 ALA B C 1
ATOM 4030 O O . ALA B 1 180 ? 14.548 97.330 68.150 1.00 26.71 180 ALA B O 1
ATOM 4032 N N . SER B 1 181 ? 14.814 95.763 66.556 1.00 25.01 181 SER B N 1
ATOM 4033 C CA . SER B 1 181 ? 15.314 94.766 67.485 1.00 24.31 181 SER B CA 1
ATOM 4034 C C . SER B 1 181 ? 16.224 93.807 66.737 1.00 23.67 181 SER B C 1
ATOM 4035 O O . SER B 1 181 ? 16.393 93.924 65.524 1.00 24.38 181 SER B O 1
ATOM 4038 N N . GLY B 1 182 ? 16.822 92.878 67.474 1.00 23.41 182 GLY B N 1
ATOM 4039 C CA . GLY B 1 182 ? 17.721 91.905 66.883 1.00 22.72 182 GLY B CA 1
ATOM 4040 C C . GLY B 1 182 ? 17.510 90.524 67.470 1.00 23.34 182 GLY B C 1
ATOM 4041 O O . GLY B 1 182 ? 16.734 90.348 68.409 1.00 23.92 182 GLY B O 1
ATOM 4042 N N . SER B 1 183 ? 18.244 89.549 66.953 1.00 21.88 183 SER B N 1
ATOM 4043 C CA . SER B 1 183 ? 18.099 88.172 67.400 1.00 21.20 183 SER B CA 1
ATOM 4044 C C . SER B 1 183 ? 19.003 87.656 68.521 1.00 21.52 183 SER B C 1
ATOM 4045 O O . SER B 1 183 ? 18.634 86.697 69.196 1.00 22.08 183 SER B O 1
ATOM 4048 N N . GLN B 1 184 ? 20.155 88.285 68.752 1.00 21.65 184 GLN B N 1
ATOM 4049 C CA . GLN B 1 184 ? 21.080 87.777 69.771 1.00 23.51 184 GLN B CA 1
ATOM 4050 C C . GLN B 1 184 ? 20.965 88.263 71.224 1.00 23.62 184 GLN B C 1
ATOM 4051 O O . GLN B 1 184 ? 21.828 87.949 72.047 1.00 24.74 184 GLN B O 1
ATOM 4081 N N . GLY B 1 186 ? 17.517 89.265 73.954 1.00 23.18 186 GLY B N 1
ATOM 4082 C CA . GLY B 1 186 ? 16.434 88.540 74.601 1.00 22.00 186 GLY B CA 1
ATOM 4083 C C . GLY B 1 186 ? 15.862 87.333 73.881 1.00 23.60 186 GLY B C 1
ATOM 4084 O O . GLY B 1 186 ? 15.331 86.434 74.525 1.00 23.82 186 GLY B O 1
ATOM 4085 N N . LEU B 1 187 ? 15.950 87.303 72.554 1.00 25.46 187 LEU B N 1
ATOM 4086 C CA . LEU B 1 187 ? 15.429 86.171 71.791 1.00 26.92 187 LEU B CA 1
ATOM 4087 C C . LEU B 1 187 ? 16.233 84.885 71.969 1.00 25.52 187 LEU B C 1
ATOM 4088 O O . LEU B 1 187 ? 15.775 83.807 71.589 1.00 26.72 187 LEU B O 1
ATOM 4093 N N . MET B 1 188 ? 17.434 85.006 72.530 1.00 24.61 188 MET B N 1
ATOM 4094 C CA . MET B 1 188 ? 18.309 83.856 72.784 1.00 24.46 188 MET B CA 1
ATOM 4095 C C . MET B 1 188 ? 18.644 83.070 71.511 1.00 24.26 188 MET B C 1
ATOM 4096 O O . MET B 1 188 ? 18.778 81.845 71.532 1.00 24.40 188 MET B O 1
ATOM 4101 N N . CYS B 1 189 ? 18.743 83.785 70.397 1.00 24.02 189 CYS B N 1
ATOM 4102 C CA . CYS B 1 189 ? 19.071 83.182 69.115 1.00 23.48 189 CYS B CA 1
ATOM 4103 C C . CYS B 1 189 ? 20.437 83.704 68.694 1.00 23.49 189 CYS B C 1
ATOM 4104 O O . CYS B 1 189 ? 20.976 84.615 69.322 1.00 21.41 189 CYS B O 1
ATOM 4107 N N . PRO B 1 190 ? 21.042 83.093 67.660 1.00 24.69 190 PRO B N 1
ATOM 4108 C CA . PRO B 1 190 ? 22.358 83.539 67.192 1.00 23.09 190 PRO B CA 1
ATOM 4109 C C . PRO B 1 190 ? 22.224 84.890 66.498 1.00 23.38 190 PRO B C 1
ATOM 4110 O O . PRO B 1 190 ? 21.129 85.277 66.086 1.00 22.61 190 PRO B O 1
ATOM 4114 N N . PRO B 1 191 ? 23.325 85.654 66.414 1.00 22.18 191 PRO B N 1
ATOM 4115 C CA . PRO B 1 191 ? 23.236 86.952 65.738 1.00 20.42 191 PRO B CA 1
ATOM 4116 C C . PRO B 1 191 ? 23.080 86.709 64.232 1.00 20.95 191 PRO B C 1
ATOM 4117 O O . PRO B 1 191 ? 23.481 85.651 63.724 1.00 20.14 191 PRO B O 1
ATOM 4121 N N . GLY B 1 192 ? 22.452 87.653 63.535 1.00 19.68 192 GLY B N 1
ATOM 4122 C CA . GLY B 1 192 ? 22.267 87.500 62.102 1.00 20.01 192 GLY B CA 1
ATOM 4123 C C . GLY B 1 192 ? 20.953 88.035 61.558 1.00 21.64 192 GLY B C 1
ATOM 4124 O O . GLY B 1 192 ? 20.782 88.112 60.341 1.00 22.90 192 GLY B O 1
ATOM 4125 N N . LEU B 1 193 ? 20.005 88.347 62.443 1.00 20.41 193 LEU B N 1
ATOM 4126 C CA . LEU B 1 193 ? 18.713 88.889 62.019 1.00 20.58 193 LEU B CA 1
ATOM 4127 C C . LEU B 1 193 ? 18.412 90.212 62.711 1.00 21.37 193 LEU B C 1
ATOM 4128 O O . LEU B 1 193 ? 18.857 90.462 63.834 1.00 21.61 193 LEU B O 1
ATOM 4133 N N . GLY B 1 194 ? 17.689 91.066 62.000 1.00 21.31 194 GLY B N 1
ATOM 4134 C CA . GLY B 1 194 ? 17.289 92.358 62.524 1.00 23.21 194 GLY B CA 1
ATOM 4135 C C . GLY B 1 194 ? 15.795 92.470 62.279 1.00 24.28 194 GLY B C 1
ATOM 4136 O O . GLY B 1 194 ? 15.280 91.922 61.302 1.00 24.90 194 GLY B O 1
ATOM 4137 N N . PHE B 1 195 ? 15.089 93.152 63.169 1.00 25.21 195 PHE B N 1
ATOM 4138 C CA . PHE B 1 195 ? 13.644 93.293 63.037 1.00 25.42 195 PHE B CA 1
ATOM 4139 C C . PHE B 1 195 ? 13.203 94.751 63.056 1.00 25.63 195 PHE B C 1
ATOM 4140 O O . PHE B 1 195 ? 13.756 95.567 63.790 1.00 24.11 195 PHE B O 1
ATOM 4148 N N . VAL B 1 196 ? 12.227 95.074 62.212 1.00 27.74 196 VAL B N 1
ATOM 4149 C CA . VAL B 1 196 ? 11.674 96.423 62.147 1.00 26.46 196 VAL B CA 1
ATOM 4150 C C . VAL B 1 196 ? 10.159 96.305 62.309 1.00 26.21 196 VAL B C 1
ATOM 4151 O O . VAL B 1 196 ? 9.476 95.712 61.472 1.00 24.55 196 VAL B O 1
ATOM 4155 N N . ALA B 1 197 ? 9.657 96.805 63.432 1.00 27.11 197 ALA B N 1
ATOM 4156 C CA . ALA B 1 197 ? 8.230 96.771 63.720 1.00 26.86 197 ALA B CA 1
ATOM 4157 C C . ALA B 1 197 ? 7.637 98.124 63.345 1.00 27.33 197 ALA B C 1
ATOM 4158 O O . ALA B 1 197 ? 8.121 99.172 63.777 1.00 27.51 197 ALA B O 1
ATOM 4160 N N . LEU B 1 198 ? 6.610 98.092 62.508 1.00 28.46 198 LEU B N 1
ATOM 4161 C CA . LEU B 1 198 ? 5.950 99.305 62.051 1.00 30.89 198 LEU B CA 1
ATOM 4162 C C . LEU B 1 198 ? 4.481 99.328 62.460 1.00 31.73 198 LEU B C 1
ATOM 4163 O O . LEU B 1 198 ? 3.732 98.401 62.154 1.00 30.74 198 LEU B O 1
ATOM 4168 N N . SER B 1 199 ? 4.078 100.377 63.171 1.00 33.24 199 SER B N 1
ATOM 4169 C CA . SER B 1 199 ? 2.685 100.525 63.594 1.00 35.38 199 SER B CA 1
ATOM 4170 C C . SER B 1 199 ? 1.869 100.940 62.365 1.00 36.74 199 SER B C 1
ATOM 4171 O O . SER B 1 199 ? 2.438 101.389 61.367 1.00 37.50 199 SER B O 1
ATOM 4174 N N . PRO B 1 200 ? 0.531 100.781 62.410 1.00 37.43 200 PRO B N 1
ATOM 4175 C CA . PRO B 1 200 ? -0.302 101.167 61.261 1.00 39.12 200 PRO B CA 1
ATOM 4176 C C . PRO B 1 200 ? -0.042 102.625 60.874 1.00 40.26 200 PRO B C 1
ATOM 4177 O O . PRO B 1 200 ? -0.109 102.993 59.701 1.00 40.49 200 PRO B O 1
ATOM 4181 N N . ARG B 1 201 ? 0.312 103.422 61.879 1.00 41.35 201 ARG B N 1
ATOM 4182 C CA . ARG B 1 201 ? 0.613 104.843 61.730 1.00 44.19 201 ARG B CA 1
ATOM 4183 C C . ARG B 1 201 ? 1.870 105.027 60.880 1.00 44.49 201 ARG B C 1
ATOM 4184 O O . ARG B 1 201 ? 1.882 105.827 59.941 1.00 44.36 201 ARG B O 1
ATOM 4192 N N . ALA B 1 202 ? 2.917 104.271 61.210 1.00 43.72 202 ALA B N 1
ATOM 4193 C CA . ALA B 1 202 ? 4.190 104.336 60.492 1.00 42.29 202 ALA B CA 1
ATOM 4194 C C . ALA B 1 202 ? 4.081 103.801 59.066 1.00 40.92 202 ALA B C 1
ATOM 4195 O O . ALA B 1 202 ? 4.692 104.347 58.150 1.00 38.93 202 ALA B O 1
ATOM 4197 N N . LEU B 1 203 ? 3.307 102.732 58.892 1.00 41.44 203 LEU B N 1
ATOM 4198 C CA . LEU B 1 203 ? 3.104 102.110 57.584 1.00 43.59 203 LEU B CA 1
ATOM 4199 C C . LEU B 1 203 ? 2.514 103.099 56.584 1.00 45.99 203 LEU B C 1
ATOM 4200 O O . LEU B 1 203 ? 2.797 103.035 55.385 1.00 45.92 203 LEU B O 1
ATOM 4205 N N . GLU B 1 204 ? 1.713 104.024 57.103 1.00 47.37 204 GLU B N 1
ATOM 4206 C CA . GLU B 1 204 ? 1.051 105.052 56.312 1.00 49.06 204 GLU B CA 1
ATOM 4207 C C . GLU B 1 204 ? 1.997 106.217 55.978 1.00 48.36 204 GLU B C 1
ATOM 4208 O O . GLU B 1 204 ? 1.766 106.958 55.020 1.00 48.14 204 GLU B O 1
ATOM 4214 N N . ARG B 1 205 ? 3.065 106.358 56.762 1.00 47.28 205 ARG B N 1
ATOM 4215 C CA . ARG B 1 205 ? 4.053 107.427 56.582 1.00 47.17 205 ARG B CA 1
ATOM 4216 C C . ARG B 1 205 ? 5.335 106.919 55.910 1.00 45.66 205 ARG B C 1
ATOM 4217 O O . ARG B 1 205 ? 6.343 107.627 55.878 1.00 45.15 205 ARG B O 1
ATOM 4225 N N . LEU B 1 206 ? 5.300 105.700 55.382 1.00 43.92 206 LEU B N 1
ATOM 4226 C CA . LEU B 1 206 ? 6.478 105.104 54.757 1.00 43.23 206 LEU B CA 1
ATOM 4227 C C . LEU B 1 206 ? 7.092 105.894 53.594 1.00 42.48 206 LEU B C 1
ATOM 4228 O O . LEU B 1 206 ? 6.435 106.143 52.584 1.00 41.36 206 LEU B O 1
ATOM 4233 N N . LYS B 1 207 ? 8.349 106.303 53.773 1.00 42.16 207 LYS B N 1
ATOM 4234 C CA . LYS B 1 207 ? 9.125 107.036 52.763 1.00 42.43 207 LYS B CA 1
ATOM 4235 C C . LYS B 1 207 ? 10.220 106.056 52.306 1.00 40.86 207 LYS B C 1
ATOM 4236 O O . LYS B 1 207 ? 11.378 106.175 52.715 1.00 38.65 207 LYS B O 1
ATOM 4242 N N . PRO B 1 208 ? 9.876 105.102 51.428 1.00 40.93 208 PRO B N 1
ATOM 4243 C CA . PRO B 1 208 ? 10.822 104.099 50.923 1.00 40.73 208 PRO B CA 1
ATOM 4244 C C . PRO B 1 208 ? 12.095 104.671 50.305 1.00 41.13 208 PRO B C 1
ATOM 4245 O O . PRO B 1 208 ? 12.032 105.550 49.443 1.00 40.26 208 PRO B O 1
ATOM 4249 N N . ARG B 1 209 ? 13.245 104.178 50.759 1.00 41.41 209 ARG B N 1
ATOM 4250 C CA . ARG B 1 209 ? 14.524 104.613 50.213 1.00 42.58 209 ARG B CA 1
ATOM 4251 C C . ARG B 1 209 ? 15.740 103.755 50.591 1.00 42.73 209 ARG B C 1
ATOM 4252 O O . ARG B 1 209 ? 15.759 103.093 51.631 1.00 44.03 209 ARG B O 1
ATOM 4260 N N . GLY B 1 210 ? 16.695 103.682 49.667 1.00 40.56 210 GLY B N 1
ATOM 4261 C CA . GLY B 1 210 ? 17.880 102.859 49.850 1.00 36.18 210 GLY B CA 1
ATOM 4262 C C . GLY B 1 210 ? 17.729 101.683 48.894 1.00 34.98 210 GLY B C 1
ATOM 4263 O O . GLY B 1 210 ? 16.868 101.715 48.009 1.00 35.11 210 GLY B O 1
ATOM 4264 N N . TYR B 1 211 ? 18.547 100.648 49.030 1.00 31.04 211 TYR B N 1
ATOM 4265 C CA . TYR B 1 211 ? 18.395 99.512 48.131 1.00 29.29 211 TYR B CA 1
ATOM 4266 C C . TYR B 1 211 ? 18.156 98.211 48.881 1.00 27.82 211 TYR B C 1
ATOM 4267 O O . TYR B 1 211 ? 17.050 97.673 48.859 1.00 28.53 211 TYR B O 1
ATOM 4276 N N . TYR B 1 212 ? 19.200 97.700 49.525 1.00 26.79 212 TYR B N 1
ATOM 4277 C CA . TYR B 1 212 ? 19.099 96.467 50.296 1.00 25.74 212 TYR B CA 1
ATOM 4278 C C . TYR B 1 212 ? 18.062 96.642 51.410 1.00 23.71 212 TYR B C 1
ATOM 4279 O O . TYR B 1 212 ? 17.255 95.743 51.659 1.00 23.99 212 TYR B O 1
ATOM 4288 N N . LEU B 1 213 ? 18.071 97.810 52.048 1.00 21.44 213 LEU B N 1
ATOM 4289 C CA . LEU B 1 213 ? 17.146 98.097 53.139 1.00 24.57 213 LEU B CA 1
ATOM 4290 C C . LEU B 1 213 ? 15.859 98.859 52.794 1.00 26.47 213 LEU B C 1
ATOM 4291 O O . LEU B 1 213 ? 15.255 99.497 53.658 1.00 27.75 213 LEU B O 1
ATOM 4296 N N . ASP B 1 214 ? 15.453 98.801 51.530 1.00 28.25 214 ASP B N 1
ATOM 4297 C CA . ASP B 1 214 ? 14.215 99.437 51.084 1.00 29.22 214 ASP B CA 1
ATOM 4298 C C . ASP B 1 214 ? 13.087 98.613 51.720 1.00 28.78 214 ASP B C 1
ATOM 4299 O O . ASP B 1 214 ? 12.859 97.469 51.337 1.00 27.65 214 ASP B O 1
ATOM 4304 N N . LEU B 1 215 ? 12.375 99.208 52.671 1.00 29.38 215 LEU B N 1
ATOM 4305 C CA . LEU B 1 215 ? 11.291 98.522 53.370 1.00 30.61 215 LEU B CA 1
ATOM 4306 C C . LEU B 1 215 ? 10.013 98.236 52.563 1.00 31.84 215 LEU B C 1
ATOM 4307 O O . LEU B 1 215 ? 9.322 97.251 52.840 1.00 32.11 215 LEU B O 1
ATOM 4312 N N . ALA B 1 216 ? 9.707 99.072 51.567 1.00 32.88 216 ALA B N 1
ATOM 4313 C CA . ALA B 1 216 ? 8.520 98.869 50.718 1.00 34.08 216 ALA B CA 1
ATOM 4314 C C . ALA B 1 216 ? 8.712 97.571 49.945 1.00 34.85 216 ALA B C 1
ATOM 4315 O O . ALA B 1 216 ? 7.780 96.793 49.752 1.00 36.39 216 ALA B O 1
ATOM 4317 N N . ARG B 1 217 ? 9.947 97.370 49.503 1.00 36.02 217 ARG B N 1
ATOM 4318 C CA . ARG B 1 217 ? 10.383 96.186 48.775 1.00 37.74 217 ARG B CA 1
ATOM 4319 C C . ARG B 1 217 ? 10.062 94.953 49.624 1.00 36.33 217 ARG B C 1
ATOM 4320 O O . ARG B 1 217 ? 9.370 94.030 49.185 1.00 35.37 217 ARG B O 1
ATOM 4328 N N . GLU B 1 218 ? 10.580 94.962 50.849 1.00 34.79 218 GLU B N 1
ATOM 4329 C CA . GLU B 1 218 ? 10.396 93.866 51.795 1.00 33.85 218 GLU B CA 1
ATOM 4330 C C . GLU B 1 218 ? 8.948 93.635 52.205 1.00 32.62 218 GLU B C 1
ATOM 4331 O O . GLU B 1 218 ? 8.516 92.494 52.336 1.00 30.91 218 GLU B O 1
ATOM 4337 N N . LEU B 1 219 ? 8.205 94.718 52.406 1.00 34.72 219 LEU B N 1
ATOM 4338 C CA . LEU B 1 219 ? 6.805 94.621 52.812 1.00 36.36 219 LEU B CA 1
ATOM 4339 C C . LEU B 1 219 ? 5.989 93.847 51.777 1.00 36.45 219 LEU B C 1
ATOM 4340 O O . LEU B 1 219 ? 5.200 92.974 52.132 1.00 37.10 219 LEU B O 1
ATOM 4345 N N . LYS B 1 220 ? 6.221 94.144 50.499 1.00 36.87 220 LYS B N 1
ATOM 4346 C CA . LYS B 1 220 ? 5.534 93.474 49.397 1.00 36.89 220 LYS B CA 1
ATOM 4347 C C . LYS B 1 220 ? 5.806 91.970 49.435 1.00 35.00 220 LYS B C 1
ATOM 4348 O O . LYS B 1 220 ? 4.892 91.151 49.354 1.00 35.33 220 LYS B O 1
ATOM 4354 N N . ALA B 1 221 ? 7.075 91.618 49.579 1.00 32.93 221 ALA B N 1
ATOM 4355 C CA . ALA B 1 221 ? 7.482 90.223 49.604 1.00 31.66 221 ALA B CA 1
ATOM 4356 C C . ALA B 1 221 ? 7.120 89.477 50.882 1.00 30.64 221 ALA B C 1
ATOM 4357 O O . ALA B 1 221 ? 6.611 88.356 50.826 1.00 29.00 221 ALA B O 1
ATOM 4359 N N . GLN B 1 222 ? 7.367 90.100 52.029 1.00 30.68 222 GLN B N 1
ATOM 4360 C CA . GLN B 1 222 ? 7.095 89.456 53.312 1.00 32.11 222 GLN B CA 1
ATOM 4361 C C . GLN B 1 222 ? 5.622 89.207 53.642 1.00 33.59 222 GLN B C 1
ATOM 4362 O O . GLN B 1 222 ? 5.310 88.365 54.487 1.00 30.90 222 GLN B O 1
ATOM 4368 N N . LYS B 1 223 ? 4.727 89.896 52.931 1.00 35.99 223 LYS B N 1
ATOM 4369 C CA . LYS B 1 223 ? 3.284 89.721 53.108 1.00 38.68 223 LYS B CA 1
ATOM 4370 C C . LYS B 1 223 ? 2.922 88.300 52.689 1.00 38.79 223 LYS B C 1
ATOM 4371 O O . LYS B 1 223 ? 2.033 87.676 53.269 1.00 38.54 223 LYS B O 1
ATOM 4377 N N . GLU B 1 224 ? 3.624 87.813 51.667 1.00 39.26 224 GLU B N 1
ATOM 4378 C CA . GLU B 1 224 ? 3.418 86.483 51.104 1.00 40.53 224 GLU B CA 1
ATOM 4379 C C . GLU B 1 224 ? 4.332 85.404 51.684 1.00 40.37 224 GLU B C 1
ATOM 4380 O O . GLU B 1 224 ? 4.336 84.266 51.205 1.00 42.27 224 GLU B O 1
ATOM 4386 N N . GLY B 1 225 ? 5.108 85.755 52.705 1.00 37.99 225 GLY B N 1
ATOM 4387 C CA . GLY B 1 225 ? 5.999 84.787 53.316 1.00 36.33 225 GLY B CA 1
ATOM 4388 C C . GLY B 1 225 ? 7.357 84.655 52.654 1.00 36.35 225 GLY B C 1
ATOM 4389 O O . GLY B 1 225 ? 8.040 83.651 52.839 1.00 35.26 225 GLY B O 1
ATOM 4390 N N . GLU B 1 226 ? 7.742 85.657 51.869 1.00 35.95 226 GLU B N 1
ATOM 4391 C CA . GLU B 1 226 ? 9.037 85.660 51.192 1.00 36.30 226 GLU B CA 1
ATOM 4392 C C . GLU B 1 226 ? 9.791 86.915 51.614 1.00 34.65 226 GLU B C 1
ATOM 4393 O O . GLU B 1 226 ? 9.421 87.573 52.580 1.00 35.73 226 GLU B O 1
ATOM 4399 N N . SER B 1 227 ? 10.847 87.245 50.884 1.00 33.35 227 SER B N 1
ATOM 4400 C CA . SER B 1 227 ? 11.641 88.430 51.179 1.00 31.44 227 SER B CA 1
ATOM 4401 C C . SER B 1 227 ? 12.313 88.926 49.911 1.00 29.99 227 SER B C 1
ATOM 4402 O O . SER B 1 227 ? 12.338 88.226 48.900 1.00 31.00 227 SER B O 1
ATOM 4405 N N . ALA B 1 228 ? 12.811 90.156 49.956 1.00 29.15 228 ALA B N 1
ATOM 4406 C CA . ALA B 1 228 ? 13.467 90.764 48.807 1.00 28.40 228 ALA B CA 1
ATOM 4407 C C . ALA B 1 228 ? 14.657 89.943 48.305 1.00 27.45 228 ALA B C 1
ATOM 4408 O O . ALA B 1 228 ? 14.799 89.724 47.102 1.00 28.29 228 ALA B O 1
ATOM 4410 N N . TRP B 1 229 ? 15.499 89.485 49.229 1.00 25.66 229 TRP B N 1
ATOM 4411 C CA . TRP B 1 229 ? 16.681 88.689 48.883 1.00 26.11 229 TRP B CA 1
ATOM 4412 C C . TRP B 1 229 ? 16.663 87.397 49.696 1.00 27.87 229 TRP B C 1
ATOM 4413 O O . TRP B 1 229 ? 15.720 87.148 50.449 1.00 31.63 229 TRP B O 1
ATOM 4424 N N . THR B 1 230 ? 17.695 86.571 49.556 1.00 26.47 230 THR B N 1
ATOM 4425 C CA . THR B 1 230 ? 17.747 85.329 50.321 1.00 25.57 230 THR B CA 1
ATOM 4426 C C . THR B 1 230 ? 17.912 85.672 51.804 1.00 25.20 230 THR B C 1
ATOM 4427 O O . THR B 1 230 ? 18.843 86.382 52.183 1.00 26.10 230 THR B O 1
ATOM 4431 N N . PRO B 1 231 ? 16.955 85.249 52.646 1.00 23.90 231 PRO B N 1
ATOM 4432 C CA . PRO B 1 231 ? 17.017 85.517 54.083 1.00 24.78 231 PRO B CA 1
ATOM 4433 C C . PRO B 1 231 ? 17.792 84.414 54.799 1.00 23.87 231 PRO B C 1
ATOM 4434 O O . PRO B 1 231 ? 17.973 83.331 54.251 1.00 23.21 231 PRO B O 1
ATOM 4438 N N . ALA B 1 232 ? 18.258 84.694 56.012 1.00 23.88 232 ALA B N 1
ATOM 4439 C CA . ALA B 1 232 ? 18.961 83.687 56.801 1.00 23.00 232 ALA B CA 1
ATOM 4440 C C . ALA B 1 232 ? 17.860 82.779 57.362 1.00 23.69 232 ALA B C 1
ATOM 4441 O O . ALA B 1 232 ? 17.577 82.779 58.564 1.00 22.66 232 ALA B O 1
ATOM 4443 N N . ILE B 1 233 ? 17.229 82.028 56.462 1.00 23.99 233 ILE B N 1
ATOM 4444 C CA . ILE B 1 233 ? 16.126 81.132 56.787 1.00 25.05 233 ILE B CA 1
ATOM 4445 C C . ILE B 1 233 ? 16.359 80.199 57.985 1.00 26.88 233 ILE B C 1
ATOM 4446 O O . ILE B 1 233 ? 15.436 79.966 58.769 1.00 26.57 233 ILE B O 1
ATOM 4451 N N . ASN B 1 234 ? 17.585 79.698 58.145 1.00 25.70 234 ASN B N 1
ATOM 4452 C CA . ASN B 1 234 ? 17.915 78.811 59.262 1.00 25.97 234 ASN B CA 1
ATOM 4453 C C . ASN B 1 234 ? 17.669 79.530 60.599 1.00 25.67 234 ASN B C 1
ATOM 4454 O O . ASN B 1 234 ? 17.135 78.949 61.543 1.00 24.52 234 ASN B O 1
ATOM 4459 N N . LEU B 1 235 ? 18.045 80.803 60.655 1.00 26.46 235 LEU B N 1
ATOM 4460 C CA . LEU B 1 235 ? 17.858 81.629 61.842 1.00 26.79 235 LEU B CA 1
ATOM 4461 C C . LEU B 1 235 ? 16.381 81.981 62.065 1.00 26.04 235 LEU B C 1
ATOM 4462 O O . LEU B 1 235 ? 15.948 82.172 63.203 1.00 25.95 235 LEU B O 1
ATOM 4467 N N . VAL B 1 236 ? 15.616 82.094 60.979 1.00 25.41 236 VAL B N 1
ATOM 4468 C CA . VAL B 1 236 ? 14.191 82.405 61.085 1.00 25.83 236 VAL B CA 1
ATOM 4469 C C . VAL B 1 236 ? 13.476 81.230 61.753 1.00 26.68 236 VAL B C 1
ATOM 4470 O O . VAL B 1 236 ? 12.543 81.419 62.535 1.00 25.05 236 VAL B O 1
ATOM 4474 N N . LEU B 1 237 ? 13.972 80.023 61.482 1.00 27.29 237 LEU B N 1
ATOM 4475 C CA . LEU B 1 237 ? 13.423 78.802 62.057 1.00 28.99 237 LEU B CA 1
ATOM 4476 C C . LEU B 1 237 ? 13.638 78.807 63.571 1.00 28.95 237 LEU B C 1
ATOM 4477 O O . LEU B 1 237 ? 12.775 78.374 64.331 1.00 28.29 237 LEU B O 1
ATOM 4482 N N . ALA B 1 238 ? 14.795 79.312 63.993 1.00 27.83 238 ALA B N 1
ATOM 4483 C CA . ALA B 1 238 ? 15.147 79.392 65.407 1.00 26.12 238 ALA B CA 1
ATOM 4484 C C . ALA B 1 238 ? 14.286 80.427 66.129 1.00 26.45 238 ALA B C 1
ATOM 4485 O O . ALA B 1 238 ? 13.808 80.180 67.235 1.00 28.61 238 ALA B O 1
ATOM 4487 N N . VAL B 1 239 ? 14.100 81.589 65.509 1.00 25.82 239 VAL B N 1
ATOM 4488 C CA . VAL B 1 239 ? 13.280 82.644 66.097 1.00 26.59 239 VAL B CA 1
ATOM 4489 C C . VAL B 1 239 ? 11.846 82.149 66.301 1.00 26.30 239 VAL B C 1
ATOM 4490 O O . VAL B 1 239 ? 11.249 82.372 67.356 1.00 25.48 239 VAL B O 1
ATOM 4494 N N . ALA B 1 240 ? 11.315 81.453 65.300 1.00 26.24 240 ALA B N 1
ATOM 4495 C CA . ALA B 1 240 ? 9.956 80.918 65.367 1.00 28.10 240 ALA B CA 1
ATOM 4496 C C . ALA B 1 240 ? 9.811 79.921 66.514 1.00 28.55 240 ALA B C 1
ATOM 4497 O O . ALA B 1 240 ? 8.876 80.013 67.314 1.00 28.97 240 ALA B O 1
ATOM 4499 N N . ALA B 1 241 ? 10.748 78.982 66.603 1.00 27.77 241 ALA B N 1
ATOM 4500 C CA . ALA B 1 241 ? 10.713 77.974 67.657 1.00 28.13 241 ALA B CA 1
ATOM 4501 C C . ALA B 1 241 ? 10.760 78.592 69.061 1.00 29.10 241 ALA B C 1
ATOM 4502 O O . ALA B 1 241 ? 10.002 78.186 69.946 1.00 29.75 241 ALA B O 1
ATOM 4504 N N . VAL B 1 242 ? 11.617 79.592 69.256 1.00 28.29 242 VAL B N 1
ATOM 4505 C CA . VAL B 1 242 ? 11.722 80.238 70.563 1.00 28.65 242 VAL B CA 1
ATOM 4506 C C . VAL B 1 242 ? 10.446 80.989 70.935 1.00 28.66 242 VAL B C 1
ATOM 4507 O O . VAL B 1 242 ? 9.953 80.858 72.052 1.00 28.17 242 VAL B O 1
ATOM 4511 N N . LEU B 1 243 ? 9.913 81.765 69.997 1.00 28.73 243 LEU B N 1
ATOM 4512 C CA . LEU B 1 243 ? 8.696 82.530 70.245 1.00 29.74 243 LEU B CA 1
ATOM 4513 C C . LEU B 1 243 ? 7.479 81.645 70.531 1.00 31.39 243 LEU B C 1
ATOM 4514 O O . LEU B 1 243 ? 6.631 82.002 71.345 1.00 30.46 243 LEU B O 1
ATOM 4519 N N . GLU B 1 244 ? 7.404 80.492 69.870 1.00 34.76 244 GLU B N 1
ATOM 4520 C CA . GLU B 1 244 ? 6.296 79.560 70.071 1.00 38.18 244 GLU B CA 1
ATOM 4521 C C . GLU B 1 244 ? 6.286 79.023 71.496 1.00 39.29 244 GLU B C 1
ATOM 4522 O O . GLU B 1 244 ? 5.226 78.820 72.089 1.00 39.52 244 GLU B O 1
ATOM 4528 N N . GLU B 1 245 ? 7.483 78.810 72.036 1.00 40.01 245 GLU B N 1
ATOM 4529 C CA . GLU B 1 245 ? 7.662 78.287 73.383 1.00 39.82 245 GLU B CA 1
ATOM 4530 C C . GLU B 1 245 ? 7.505 79.361 74.458 1.00 37.93 245 GLU B C 1
ATOM 4531 O O . GLU B 1 245 ? 6.920 79.107 75.512 1.00 37.73 245 GLU B O 1
ATOM 4537 N N . VAL B 1 246 ? 7.999 80.564 74.177 1.00 35.22 246 VAL B N 1
ATOM 4538 C CA . VAL B 1 246 ? 7.946 81.662 75.137 1.00 35.34 246 VAL B CA 1
ATOM 4539 C C . VAL B 1 246 ? 6.664 82.502 75.192 1.00 35.88 246 VAL B C 1
ATOM 4540 O O . VAL B 1 246 ? 6.175 82.790 76.283 1.00 34.36 246 VAL B O 1
ATOM 4544 N N . LEU B 1 247 ? 6.121 82.888 74.035 1.00 37.75 247 LEU B N 1
ATOM 4545 C CA . LEU B 1 247 ? 4.908 83.722 73.983 1.00 38.85 247 LEU B CA 1
ATOM 4546 C C . LEU B 1 247 ? 3.722 83.308 74.861 1.00 39.76 247 LEU B C 1
ATOM 4547 O O . LEU B 1 247 ? 3.095 84.162 75.488 1.00 40.08 247 LEU B O 1
ATOM 4552 N N . PRO B 1 248 ? 3.374 82.008 74.890 1.00 39.42 248 PRO B N 1
ATOM 4553 C CA . PRO B 1 248 ? 2.247 81.561 75.720 1.00 41.00 248 PRO B CA 1
ATOM 4554 C C . PRO B 1 248 ? 2.460 81.805 77.221 1.00 41.76 248 PRO B C 1
ATOM 4555 O O . PRO B 1 248 ? 1.499 81.879 77.988 1.00 41.95 248 PRO B O 1
ATOM 4559 N N . ARG B 1 249 ? 3.722 81.934 77.623 1.00 41.65 249 ARG B N 1
ATOM 4560 C CA . ARG B 1 249 ? 4.090 82.177 79.015 1.00 41.66 249 ARG B CA 1
ATOM 4561 C C . ARG B 1 249 ? 4.917 83.461 79.129 1.00 39.82 249 ARG B C 1
ATOM 4562 O O . ARG B 1 249 ? 5.825 83.550 79.957 1.00 38.21 249 ARG B O 1
ATOM 4570 N N . LEU B 1 250 ? 4.571 84.459 78.318 1.00 38.64 250 LEU B N 1
ATOM 4571 C CA . LEU B 1 250 ? 5.287 85.736 78.279 1.00 37.52 250 LEU B CA 1
ATOM 4572 C C . LEU B 1 250 ? 5.496 86.441 79.616 1.00 37.40 250 LEU B C 1
ATOM 4573 O O . LEU B 1 250 ? 6.630 86.762 79.972 1.00 35.28 250 LEU B O 1
ATOM 4578 N N . GLU B 1 251 ? 4.411 86.690 80.347 1.00 38.40 251 GLU B N 1
ATOM 4579 C CA . GLU B 1 251 ? 4.502 87.374 81.635 1.00 39.47 251 GLU B CA 1
ATOM 4580 C C . GLU B 1 251 ? 5.366 86.618 82.634 1.00 38.41 251 GLU B C 1
ATOM 4581 O O . GLU B 1 251 ? 6.092 87.223 83.423 1.00 37.81 251 GLU B O 1
ATOM 4587 N N . GLU B 1 252 ? 5.286 85.293 82.584 1.00 38.09 252 GLU B N 1
ATOM 4588 C CA . GLU B 1 252 ? 6.071 84.434 83.461 1.00 38.66 252 GLU B CA 1
ATOM 4589 C C . GLU B 1 252 ? 7.553 84.606 83.109 1.00 36.88 252 GLU B C 1
ATOM 4590 O O . GLU B 1 252 ? 8.414 84.676 83.990 1.00 35.97 252 GLU B O 1
ATOM 4596 N N . HIS B 1 253 ? 7.826 84.716 81.811 1.00 34.40 253 HIS B N 1
ATOM 4597 C CA . HIS B 1 253 ? 9.181 84.889 81.301 1.00 31.78 253 HIS B CA 1
ATOM 4598 C C . HIS B 1 253 ? 9.730 86.264 81.667 1.00 29.56 253 HIS B C 1
ATOM 4599 O O . HIS B 1 253 ? 10.892 86.390 82.059 1.00 29.41 253 HIS B O 1
ATOM 4606 N N . LEU B 1 254 ? 8.892 87.290 81.546 1.00 28.42 254 LEU B N 1
ATOM 4607 C CA . LEU B 1 254 ? 9.309 88.651 81.877 1.00 28.16 254 LEU B CA 1
ATOM 4608 C C . LEU B 1 254 ? 9.603 88.791 83.366 1.00 27.26 254 LEU B C 1
ATOM 4609 O O . LEU B 1 254 ? 10.546 89.480 83.751 1.00 27.38 254 LEU B O 1
ATOM 4614 N N . ALA B 1 255 ? 8.806 88.114 84.193 1.00 27.58 255 ALA B N 1
ATOM 4615 C CA . ALA B 1 255 ? 8.984 88.136 85.646 1.00 27.95 255 ALA B CA 1
ATOM 4616 C C . ALA B 1 255 ? 10.302 87.454 86.032 1.00 27.34 255 ALA B C 1
ATOM 4617 O O . ALA B 1 255 ? 11.019 87.928 86.911 1.00 28.80 255 ALA B O 1
ATOM 4619 N N . LEU B 1 256 ? 10.618 86.349 85.360 1.00 27.70 256 LEU B N 1
ATOM 4620 C CA . LEU B 1 256 ? 11.855 85.613 85.616 1.00 26.88 256 LEU B CA 1
ATOM 4621 C C . LEU B 1 256 ? 13.076 86.481 85.303 1.00 26.76 256 LEU B C 1
ATOM 4622 O O . LEU B 1 256 ? 14.013 86.564 86.100 1.00 25.18 256 LEU B O 1
ATOM 4627 N N . LYS B 1 257 ? 13.054 87.142 84.150 1.00 26.5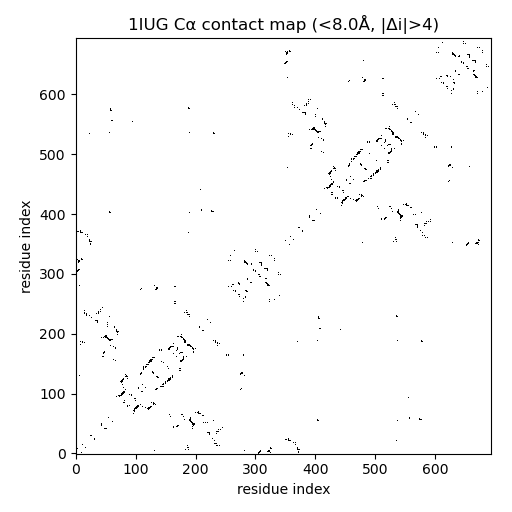9 257 LYS B N 1
ATOM 4628 C CA . LYS B 1 257 ? 14.173 87.984 83.751 1.00 28.85 257 LYS B CA 1
ATOM 4629 C C . LYS B 1 257 ? 14.411 89.173 84.672 1.00 28.46 257 LYS B C 1
ATOM 4630 O O . LYS B 1 257 ? 15.565 89.533 84.938 1.00 27.08 257 LYS B O 1
ATOM 4636 N N . ALA B 1 258 ? 13.327 89.752 85.188 1.00 27.61 258 ALA B N 1
ATOM 4637 C CA . ALA B 1 258 ? 13.432 90.885 86.107 1.00 27.72 258 ALA B CA 1
ATOM 4638 C C . ALA B 1 258 ? 13.980 90.401 87.452 1.00 27.33 258 ALA B C 1
ATOM 4639 O O . ALA B 1 258 ? 14.759 91.101 88.105 1.00 27.05 258 ALA B O 1
ATOM 4641 N N . TRP B 1 259 ? 13.575 89.195 87.849 1.00 28.18 259 TRP B N 1
ATOM 4642 C CA . TRP B 1 259 ? 14.023 88.594 89.104 1.00 28.10 259 TRP B CA 1
ATOM 4643 C C . TRP B 1 259 ? 15.518 88.277 89.040 1.00 26.72 259 TRP B C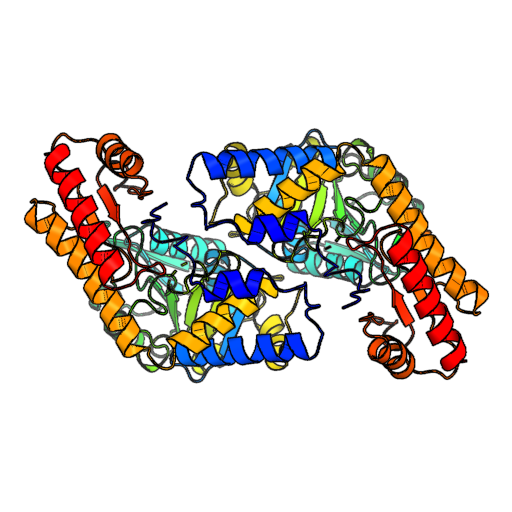 1
ATOM 4644 O O . TRP B 1 259 ? 16.268 88.587 89.961 1.00 25.68 259 TRP B O 1
ATOM 4655 N N . GLN B 1 260 ? 15.946 87.686 87.930 1.00 28.20 260 GLN B N 1
ATOM 4656 C CA . GLN B 1 260 ? 17.346 87.316 87.731 1.00 26.00 260 GLN B CA 1
ATOM 4657 C C . GLN B 1 260 ? 18.269 88.523 87.766 1.00 27.06 260 GLN B C 1
ATOM 4658 O O . GLN B 1 260 ? 19.348 88.461 88.357 1.00 27.99 260 GLN B O 1
ATOM 4664 N N . ASN B 1 261 ? 17.844 89.617 87.135 1.00 27.13 261 ASN B N 1
ATOM 4665 C CA . ASN B 1 261 ? 18.647 90.833 87.116 1.00 28.07 261 ASN B CA 1
ATOM 4666 C C . ASN B 1 261 ? 18.670 91.467 88.506 1.00 27.96 261 ASN B C 1
ATOM 4667 O O . ASN B 1 261 ? 19.698 91.994 88.936 1.00 28.28 261 ASN B O 1
ATOM 4672 N N . ALA B 1 262 ? 17.532 91.414 89.200 1.00 27.14 262 ALA B N 1
ATOM 4673 C CA . ALA B 1 262 ? 17.423 91.951 90.558 1.00 27.97 262 ALA B CA 1
ATOM 4674 C C . ALA B 1 262 ? 18.326 91.127 91.480 1.00 27.37 262 ALA B C 1
ATOM 4675 O O . ALA B 1 262 ? 18.860 91.637 92.462 1.00 27.00 262 ALA B O 1
ATOM 4677 N N . LEU B 1 263 ? 18.500 89.851 91.143 1.00 29.25 263 LEU B N 1
ATOM 4678 C CA . LEU B 1 263 ? 19.356 88.960 91.920 1.00 29.36 263 LEU B CA 1
ATOM 4679 C C . LEU B 1 263 ? 20.805 89.424 91.801 1.00 29.07 263 LEU B C 1
ATOM 4680 O O . LEU B 1 263 ? 21.528 89.475 92.793 1.00 30.00 263 LEU B O 1
ATOM 4685 N N . LEU B 1 264 ? 21.209 89.787 90.586 1.00 28.45 264 LEU B N 1
ATOM 4686 C CA . LEU B 1 264 ? 22.568 90.249 90.329 1.00 28.24 264 LEU B CA 1
ATOM 4687 C C . LEU B 1 264 ? 22.867 91.563 91.045 1.00 29.66 264 LEU B C 1
ATOM 4688 O O . LEU B 1 264 ? 23.956 91.739 91.599 1.00 28.18 264 LEU B O 1
ATOM 4693 N N . TYR B 1 265 ? 21.911 92.491 91.014 1.00 29.23 265 TYR B N 1
ATOM 4694 C CA . TYR B 1 265 ? 22.090 93.774 91.686 1.00 30.08 265 TYR B CA 1
ATOM 4695 C C . TYR B 1 265 ? 22.140 93.576 93.194 1.00 29.49 265 TYR B C 1
ATOM 4696 O O . TYR B 1 265 ? 22.966 94.181 93.875 1.00 30.31 265 TYR B O 1
ATOM 4705 N N . GLY B 1 266 ? 21.278 92.693 93.694 1.00 30.47 266 GLY B N 1
ATOM 4706 C CA . GLY B 1 266 ? 21.227 92.403 95.118 1.00 31.11 266 GLY B CA 1
ATOM 4707 C C . GLY B 1 266 ? 22.537 91.860 95.669 1.00 31.85 266 GLY B C 1
ATOM 4708 O O . GLY B 1 266 ? 22.953 92.236 96.765 1.00 31.37 266 GLY B O 1
ATOM 4709 N N . VAL B 1 267 ? 23.192 90.987 94.905 1.00 31.40 267 VAL B N 1
ATOM 4710 C CA . VAL B 1 267 ? 24.466 90.400 95.321 1.00 30.53 267 VAL B CA 1
ATOM 4711 C C . VAL B 1 267 ? 25.584 91.442 95.285 1.00 31.38 267 VAL B C 1
ATOM 4712 O O . VAL B 1 267 ? 26.383 91.532 96.219 1.00 32.48 267 VAL B O 1
ATOM 4716 N N . GLY B 1 268 ? 25.620 92.237 94.218 1.00 31.43 268 GLY B N 1
ATOM 4717 C CA . GLY B 1 268 ? 26.636 93.269 94.082 1.00 32.69 268 GLY B CA 1
ATOM 4718 C C . GLY B 1 268 ? 26.528 94.357 95.143 1.00 33.96 268 GLY B C 1
ATOM 4719 O O . GLY B 1 268 ? 27.539 94.801 95.690 1.00 33.78 268 GLY B O 1
ATOM 4720 N N . GLU B 1 269 ? 25.302 94.786 95.432 1.00 34.38 269 GLU B N 1
ATOM 4721 C CA . GLU B 1 269 ? 25.048 95.821 96.435 1.00 36.31 269 GLU B CA 1
ATOM 4722 C C . GLU B 1 269 ? 25.387 95.294 97.819 1.00 37.38 269 GLU B C 1
ATOM 4723 O O . GLU B 1 269 ? 25.956 96.003 98.647 1.00 37.46 269 GLU B O 1
ATOM 4729 N N . GLU B 1 270 ? 25.057 94.027 98.040 1.00 39.41 270 GLU B N 1
ATOM 4730 C CA . GLU B 1 270 ? 25.326 93.346 99.295 1.00 41.75 270 GLU B CA 1
ATOM 4731 C C . GLU B 1 270 ? 26.831 93.377 99.556 1.00 40.89 270 GLU B C 1
ATOM 4732 O O . GLU B 1 270 ? 27.269 93.340 100.704 1.00 40.93 270 GLU B O 1
ATOM 4738 N N . GLY B 1 271 ? 27.607 93.472 98.475 1.00 39.51 271 GLY B N 1
ATOM 4739 C CA . GLY B 1 271 ? 29.054 93.523 98.576 1.00 38.83 271 GLY B CA 1
ATOM 4740 C C . GLY B 1 271 ? 29.600 94.936 98.485 1.00 40.63 271 GLY B C 1
ATOM 4741 O O . GLY B 1 271 ? 30.810 95.133 98.339 1.00 41.92 271 GLY B O 1
ATOM 4742 N N . GLY B 1 272 ? 28.703 95.921 98.517 1.00 41.00 272 GLY B N 1
ATOM 4743 C CA . GLY B 1 272 ? 29.111 97.314 98.467 1.00 40.69 272 GLY B CA 1
ATOM 4744 C C . GLY B 1 272 ? 29.347 97.965 97.116 1.00 41.27 272 GLY B C 1
ATOM 4745 O O . GLY B 1 272 ? 29.960 99.034 97.059 1.00 42.91 272 GLY B O 1
ATOM 4746 N N . LEU B 1 273 ? 28.870 97.354 96.034 1.00 41.02 273 LEU B N 1
ATOM 4747 C CA . LEU B 1 273 ? 29.053 97.928 94.697 1.00 39.65 273 LEU B CA 1
ATOM 4748 C C . LEU B 1 273 ? 27.994 98.984 94.382 1.00 38.64 273 LEU B C 1
ATOM 4749 O O . LEU B 1 273 ? 26.873 98.914 94.880 1.00 38.46 273 LEU B O 1
ATOM 4754 N N . ARG B 1 274 ? 28.364 99.960 93.558 1.00 39.47 274 ARG B N 1
ATOM 4755 C CA . ARG B 1 274 ? 27.462 101.041 93.166 1.00 40.74 274 ARG B CA 1
ATOM 4756 C C . ARG B 1 274 ? 26.848 100.739 91.805 1.00 38.16 274 ARG B C 1
ATOM 4757 O O . ARG B 1 274 ? 27.567 100.424 90.860 1.00 37.91 274 ARG B O 1
ATOM 4765 N N . PRO B 1 275 ? 25.514 100.824 91.685 1.00 35.88 275 PRO B N 1
ATOM 4766 C CA . PRO B 1 275 ? 24.894 100.559 90.382 1.00 34.55 275 PRO B CA 1
ATOM 4767 C C . PRO B 1 275 ? 25.208 101.763 89.485 1.00 33.48 275 PRO B C 1
ATOM 4768 O O . PRO B 1 275 ? 25.322 102.889 89.973 1.00 32.29 275 PRO B O 1
ATOM 4772 N N . VAL B 1 276 ? 25.393 101.531 88.191 1.00 32.92 276 VAL B N 1
ATOM 4773 C CA . VAL B 1 276 ? 25.685 102.631 87.277 1.00 32.51 276 VAL B CA 1
ATOM 4774 C C . VAL B 1 276 ? 24.437 103.457 86.957 1.00 31.57 276 VAL B C 1
ATOM 4775 O O . VAL B 1 276 ? 24.449 104.680 87.087 1.00 31.13 276 VAL B O 1
ATOM 4779 N N . PRO B 1 277 ? 23.332 102.796 86.565 1.00 32.78 277 PRO B N 1
ATOM 4780 C CA . PRO B 1 277 ? 22.107 103.535 86.243 1.00 32.07 277 PRO B CA 1
ATOM 4781 C C . PRO B 1 277 ? 21.213 103.826 87.451 1.00 33.28 277 PRO B C 1
ATOM 4782 O O . PRO B 1 277 ? 21.461 103.348 88.561 1.00 33.21 277 PRO B O 1
ATOM 4786 N N . LYS B 1 278 ? 20.188 104.641 87.220 1.00 34.94 278 LYS B N 1
ATOM 4787 C CA . LYS B 1 278 ? 19.212 104.988 88.247 1.00 35.53 278 LYS B CA 1
ATOM 4788 C C . LYS B 1 278 ? 17.988 104.112 87.967 1.00 35.50 278 LYS B C 1
ATOM 4789 O O . LYS B 1 278 ? 17.398 103.539 88.878 1.00 35.77 278 LYS B O 1
ATOM 4795 N N . ARG B 1 279 ? 17.615 104.040 86.691 1.00 35.37 279 ARG B N 1
ATOM 4796 C CA . ARG B 1 279 ? 16.491 103.234 86.216 1.00 37.10 279 ARG B CA 1
ATOM 4797 C C . ARG B 1 279 ? 17.098 101.934 85.697 1.00 35.18 279 ARG B C 1
ATOM 4798 O O . ARG B 1 279 ? 17.824 101.950 84.704 1.00 33.91 279 ARG B O 1
ATOM 4806 N N . PHE B 1 280 ? 16.792 100.814 86.343 1.00 34.32 280 PHE B N 1
ATOM 4807 C CA . PHE B 1 280 ? 17.353 99.525 85.932 1.00 33.78 280 PHE B CA 1
ATOM 4808 C C . PHE B 1 280 ? 16.652 98.835 84.762 1.00 34.55 280 PHE B C 1
ATOM 4809 O O . PHE B 1 280 ? 15.427 98.704 84.742 1.00 35.00 280 PHE B O 1
ATOM 4817 N N . SER B 1 281 ? 17.444 98.397 83.789 1.00 32.76 281 SER B N 1
ATOM 4818 C CA . SER B 1 281 ? 16.920 97.654 82.654 1.00 31.57 281 SER B CA 1
ATOM 4819 C C . SER B 1 281 ? 17.123 96.185 83.022 1.00 30.73 281 SER B C 1
ATOM 4820 O O . SER B 1 281 ? 18.185 95.808 83.514 1.00 30.70 281 SER B O 1
ATOM 4823 N N . PRO B 1 282 ? 16.107 95.337 82.795 1.00 29.44 282 PRO B N 1
ATOM 4824 C CA . PRO B 1 282 ? 16.193 93.907 83.114 1.00 28.67 282 PRO B CA 1
ATOM 4825 C C . PRO B 1 282 ? 17.203 93.145 82.247 1.00 29.03 282 PRO B C 1
ATOM 4826 O O . PRO B 1 282 ? 17.441 91.956 82.466 1.00 29.22 282 PRO B O 1
ATOM 4830 N N . ALA B 1 283 ? 17.790 93.833 81.270 1.00 27.76 283 ALA B N 1
ATOM 4831 C CA . ALA B 1 283 ? 18.735 93.219 80.342 1.00 25.67 283 ALA B CA 1
ATOM 4832 C C . ALA B 1 283 ? 20.157 93.032 80.839 1.00 25.18 283 ALA B C 1
ATOM 4833 O O . ALA B 1 283 ? 20.870 92.148 80.361 1.00 24.82 283 ALA B O 1
ATOM 4835 N N . VAL B 1 284 ? 20.567 93.847 81.803 1.00 25.55 284 VAL B N 1
ATOM 4836 C CA . VAL B 1 284 ? 21.933 93.785 82.305 1.00 24.98 284 VAL B CA 1
ATOM 4837 C C . VAL B 1 284 ? 22.068 94.527 83.628 1.00 24.85 284 VAL B C 1
ATOM 4838 O O . VAL B 1 284 ? 21.264 95.401 83.938 1.00 23.84 284 VAL B O 1
ATOM 4842 N N . ALA B 1 285 ? 23.066 94.131 84.416 1.00 25.86 285 ALA B N 1
ATOM 4843 C CA . ALA B 1 285 ? 23.371 94.759 85.698 1.00 25.92 285 ALA B CA 1
ATOM 4844 C C . ALA B 1 285 ? 24.745 95.404 85.530 1.00 27.20 285 ALA B C 1
ATOM 4845 O O . ALA B 1 285 ? 25.729 94.719 85.233 1.00 27.52 285 ALA B O 1
ATOM 4847 N N . ALA B 1 286 ? 24.799 96.726 85.667 1.00 27.68 286 ALA B N 1
ATOM 4848 C CA . ALA B 1 286 ? 26.049 97.463 85.511 1.00 29.43 286 ALA B CA 1
ATOM 4849 C C . ALA B 1 286 ? 26.559 98.013 86.844 1.00 31.68 286 ALA B C 1
ATOM 4850 O O . ALA B 1 286 ? 25.824 98.691 87.569 1.00 32.04 286 ALA B O 1
ATOM 4852 N N . PHE B 1 287 ? 27.818 97.709 87.161 1.00 31.01 287 PHE B N 1
ATOM 4853 C CA . PHE B 1 287 ? 28.433 98.150 88.413 1.00 32.42 287 PHE B CA 1
ATOM 4854 C C . PHE B 1 287 ? 29.729 98.914 88.222 1.00 34.00 287 PHE B C 1
ATOM 4855 O O . PHE B 1 287 ? 30.510 98.618 87.319 1.00 32.76 287 PHE B O 1
ATOM 4863 N N . TYR B 1 288 ? 29.969 99.878 89.105 1.00 35.88 288 TYR B N 1
ATOM 4864 C CA . TYR B 1 288 ? 31.214 100.627 89.077 1.00 35.98 288 TYR B CA 1
ATOM 4865 C C . TYR B 1 288 ? 32.217 99.723 89.783 1.00 36.62 288 TYR B C 1
ATOM 4866 O O . TYR B 1 288 ? 31.850 98.961 90.680 1.00 36.17 288 TYR B O 1
ATOM 4875 N N . LEU B 1 289 ? 33.467 99.763 89.340 1.00 39.43 289 LEU B N 1
ATOM 4876 C CA . LEU B 1 289 ? 34.515 98.960 89.956 1.00 41.58 289 LEU B CA 1
ATOM 4877 C C . LEU B 1 289 ? 34.868 99.533 91.324 1.00 43.89 289 LEU B C 1
ATOM 4878 O O . LEU B 1 289 ? 34.833 100.751 91.521 1.00 43.05 289 LEU B O 1
ATOM 4883 N N . PRO B 1 290 ? 35.158 98.659 92.304 1.00 46.76 290 PRO B N 1
ATOM 4884 C CA . PRO B 1 290 ? 35.519 99.135 93.643 1.00 49.21 290 PRO B CA 1
ATOM 4885 C C . PRO B 1 290 ? 36.819 99.921 93.529 1.00 51.94 290 PRO B C 1
ATOM 4886 O O . PRO B 1 290 ? 37.576 99.747 92.569 1.00 51.27 290 PRO B O 1
ATOM 4890 N N . GLU B 1 291 ? 37.080 100.778 94.508 1.00 55.97 291 GLU B N 1
ATOM 4891 C CA . GLU B 1 291 ? 38.286 101.596 94.491 1.00 58.86 291 GLU B CA 1
ATOM 4892 C C . GLU B 1 291 ? 39.572 100.765 94.489 1.00 58.57 291 GLU B C 1
ATOM 4893 O O . GLU B 1 291 ? 39.732 99.843 95.293 1.00 57.75 291 GLU B O 1
ATOM 4899 N N . GLY B 1 292 ? 40.455 101.068 93.538 1.00 57.79 292 GLY B N 1
ATOM 4900 C CA . GLY B 1 292 ? 41.729 100.375 93.438 1.00 57.69 292 GLY B CA 1
ATOM 4901 C C . GLY B 1 292 ? 41.811 99.098 92.616 1.00 57.55 292 GLY B C 1
ATOM 4902 O O . GLY B 1 292 ? 42.913 98.661 92.273 1.00 57.97 292 GLY B O 1
ATOM 4903 N N . VAL B 1 293 ? 40.672 98.485 92.305 1.00 55.54 293 VAL B N 1
ATOM 4904 C CA . VAL B 1 293 ? 40.677 97.251 91.525 1.00 54.07 293 VAL B CA 1
ATOM 4905 C C . VAL B 1 293 ? 40.334 97.455 90.043 1.00 52.31 293 VAL B C 1
ATOM 4906 O O . VAL B 1 293 ? 39.252 97.937 89.699 1.00 51.72 293 VAL B O 1
ATOM 4910 N N . PRO B 1 294 ? 41.276 97.097 89.148 1.00 50.18 294 PRO B N 1
ATOM 4911 C CA . PRO B 1 294 ? 41.160 97.207 87.689 1.00 49.19 294 PRO B CA 1
ATOM 4912 C C . PRO B 1 294 ? 40.136 96.242 87.095 1.00 48.00 294 PRO B C 1
ATOM 4913 O O . PRO B 1 294 ? 39.799 95.223 87.705 1.00 47.28 294 PRO B O 1
ATOM 4917 N N . TYR B 1 295 ? 39.668 96.554 85.890 1.00 46.35 295 TYR B N 1
ATOM 4918 C CA . TYR B 1 295 ? 38.699 95.704 85.206 1.00 46.49 295 TYR B CA 1
ATOM 4919 C C . TYR B 1 295 ? 39.273 94.305 84.961 1.00 46.66 295 TYR B C 1
ATOM 4920 O O . TYR B 1 295 ? 38.568 93.305 85.099 1.00 46.23 295 TYR B O 1
ATOM 4929 N N . ALA B 1 296 ? 40.563 94.251 84.638 1.00 46.90 296 ALA B N 1
ATOM 4930 C CA . ALA B 1 296 ? 41.261 92.996 84.364 1.00 47.21 296 ALA B CA 1
ATOM 4931 C C . ALA B 1 296 ? 41.183 91.960 85.484 1.00 46.63 296 ALA B C 1
ATOM 4932 O O . ALA B 1 296 ? 41.156 90.760 85.214 1.00 47.35 296 ALA B O 1
ATOM 4934 N N . ARG B 1 297 ? 41.151 92.416 86.734 1.00 45.93 297 ARG B N 1
ATOM 4935 C CA . ARG B 1 297 ? 41.080 91.502 87.875 1.00 46.17 297 ARG B CA 1
ATOM 4936 C C . ARG B 1 297 ? 39.708 90.853 87.984 1.00 44.39 297 ARG B C 1
ATOM 4937 O O . ARG B 1 297 ? 39.603 89.667 88.295 1.00 42.48 297 ARG B O 1
ATOM 4945 N N . VAL B 1 298 ? 38.664 91.650 87.759 1.00 42.63 298 VAL B N 1
ATOM 4946 C CA . VAL B 1 298 ? 37.286 91.171 87.807 1.00 41.90 298 VAL B CA 1
ATOM 4947 C C . VAL B 1 298 ? 37.094 90.207 86.645 1.00 40.79 298 VAL B C 1
ATOM 4948 O O . VAL B 1 298 ? 36.525 89.128 86.801 1.00 39.13 298 VAL B O 1
ATOM 4952 N N . LYS B 1 299 ? 37.599 90.626 85.490 1.00 41.04 299 LYS B N 1
ATOM 4953 C CA . LYS B 1 299 ? 37.548 89.886 84.235 1.00 43.26 299 LYS B CA 1
ATOM 4954 C C . LYS B 1 299 ? 38.182 88.504 84.423 1.00 43.70 299 LYS B C 1
ATOM 4955 O O . LYS B 1 299 ? 37.552 87.476 84.165 1.00 42.66 299 LYS B O 1
ATOM 4961 N N . GLU B 1 300 ? 39.411 88.496 84.930 1.00 44.01 300 GLU B N 1
ATOM 4962 C CA . GLU B 1 300 ? 40.166 87.269 85.154 1.00 44.65 300 GLU B CA 1
ATOM 4963 C C . GLU B 1 300 ? 39.573 86.353 86.222 1.00 42.18 300 GLU B C 1
ATOM 4964 O O . GLU B 1 300 ? 39.631 85.132 86.092 1.00 42.06 300 GLU B O 1
ATOM 4970 N N . ALA B 1 301 ? 39.005 86.941 87.272 1.00 40.26 301 ALA B N 1
ATOM 4971 C CA . ALA B 1 301 ? 38.402 86.163 88.353 1.00 38.64 301 ALA B CA 1
ATOM 4972 C C . ALA B 1 301 ? 37.175 85.384 87.878 1.00 38.37 301 ALA B C 1
ATOM 4973 O O . ALA B 1 301 ? 36.909 84.290 88.370 1.00 37.31 301 ALA B O 1
ATOM 4975 N N . PHE B 1 302 ? 36.417 85.969 86.950 1.00 36.66 302 PHE B N 1
ATOM 4976 C CA . PHE B 1 302 ? 35.235 85.316 86.389 1.00 35.70 302 PHE B CA 1
ATOM 4977 C C . PHE B 1 302 ? 35.675 84.270 85.363 1.00 34.99 302 PHE B C 1
ATOM 4978 O O . PHE B 1 302 ? 35.073 83.199 85.253 1.00 32.73 302 PHE B O 1
ATOM 4986 N N . ALA B 1 303 ? 36.728 84.593 84.615 1.00 34.74 303 ALA B N 1
ATOM 4987 C CA . ALA B 1 303 ? 37.264 83.692 83.598 1.00 37.25 303 ALA B CA 1
ATOM 4988 C C . ALA B 1 303 ? 37.760 82.395 84.232 1.00 37.98 303 ALA B C 1
ATOM 4989 O O . ALA B 1 303 ? 37.577 81.315 83.672 1.00 37.41 303 ALA B O 1
ATOM 4991 N N . GLN B 1 304 ? 38.364 82.516 85.412 1.00 39.36 304 GLN B N 1
ATOM 4992 C CA . GLN B 1 304 ? 38.887 81.371 86.150 1.00 41.37 304 GLN B CA 1
ATOM 4993 C C . GLN B 1 304 ? 37.747 80.442 86.572 1.00 40.58 304 GLN B C 1
ATOM 4994 O O . GLN B 1 304 ? 37.956 79.246 86.785 1.00 40.45 304 GLN B O 1
ATOM 5000 N N . ARG B 1 305 ? 36.545 81.005 86.692 1.00 39.27 305 ARG B N 1
ATOM 5001 C CA . ARG B 1 305 ? 35.350 80.249 87.070 1.00 38.52 305 ARG B CA 1
ATOM 5002 C C . ARG B 1 305 ? 34.635 79.740 85.808 1.00 37.00 305 ARG B C 1
ATOM 5003 O O . ARG B 1 305 ? 33.612 79.058 85.892 1.00 35.85 305 ARG B O 1
ATOM 5011 N N . GLY B 1 306 ? 35.169 80.104 84.645 1.00 36.49 306 GLY B N 1
ATOM 5012 C CA . GLY B 1 306 ? 34.584 79.690 83.381 1.00 36.74 306 GLY B CA 1
ATOM 5013 C C . GLY B 1 306 ? 33.461 80.595 82.900 1.00 36.60 306 GLY B C 1
ATOM 5014 O O . GLY B 1 306 ? 32.543 80.135 82.223 1.00 36.43 306 GLY B O 1
ATOM 5015 N N . ALA B 1 307 ? 33.534 81.879 83.244 1.00 35.62 307 ALA B N 1
ATOM 5016 C CA . ALA B 1 307 ? 32.513 82.845 82.845 1.00 33.84 307 ALA B CA 1
ATOM 5017 C C . ALA B 1 307 ? 33.084 83.994 82.023 1.00 32.63 307 ALA B C 1
ATOM 5018 O O . ALA B 1 307 ? 34.212 84.436 82.247 1.00 32.76 307 ALA B O 1
ATOM 5020 N N . VAL B 1 308 ? 32.308 84.448 81.045 1.00 31.21 308 VAL B N 1
ATOM 5021 C CA . VAL B 1 308 ? 32.712 85.558 80.192 1.00 29.42 308 VAL B CA 1
ATOM 5022 C C . VAL B 1 308 ? 31.829 86.754 80.537 1.00 29.12 308 VAL B C 1
ATOM 5023 O O . VAL B 1 308 ? 30.600 86.652 80.533 1.00 27.04 308 VAL B O 1
ATOM 5027 N N . ILE B 1 309 ? 32.465 87.873 80.875 1.00 28.93 309 ILE B N 1
ATOM 5028 C CA . ILE B 1 309 ? 31.740 89.087 81.226 1.00 28.76 309 ILE B CA 1
ATOM 5029 C C . ILE B 1 309 ? 32.053 90.220 80.254 1.00 28.98 309 ILE B C 1
ATOM 5030 O O . ILE B 1 309 ? 32.797 90.040 79.288 1.00 29.71 309 ILE B O 1
ATOM 5035 N N . ALA B 1 310 ? 31.470 91.387 80.506 1.00 28.17 310 ALA B N 1
ATOM 5036 C CA . ALA B 1 310 ? 31.681 92.538 79.644 1.00 28.05 310 ALA B CA 1
ATOM 5037 C C . ALA B 1 310 ? 32.118 93.746 80.458 1.00 28.73 310 ALA B C 1
ATOM 5038 O O . ALA B 1 310 ? 31.885 93.805 81.671 1.00 28.43 310 ALA B O 1
ATOM 5040 N N . GLY B 1 311 ? 32.769 94.692 79.788 1.00 28.17 311 GLY B N 1
ATOM 5041 C CA . GLY B 1 311 ? 33.238 95.892 80.455 1.00 31.66 311 GLY B CA 1
ATOM 5042 C C . GLY B 1 311 ? 32.498 97.126 79.990 1.00 33.34 311 GLY B C 1
ATOM 5043 O O . GLY B 1 311 ? 31.432 97.030 79.385 1.00 34.34 311 GLY B O 1
ATOM 5044 N N . GLY B 1 312 ? 33.068 98.291 80.274 1.00 36.14 312 GLY B N 1
ATOM 5045 C CA . GLY B 1 312 ? 32.447 99.540 79.873 1.00 38.08 312 GLY B CA 1
ATOM 5046 C C . GLY B 1 312 ? 32.976 100.084 78.561 1.00 39.58 312 GLY B C 1
ATOM 5047 O O . GLY B 1 312 ? 34.010 99.640 78.058 1.00 39.50 312 GLY B O 1
ATOM 5048 N N . GLN B 1 313 ? 32.257 101.056 78.010 1.00 42.34 313 GLN B N 1
ATOM 5049 C CA . GLN B 1 313 ? 32.627 101.698 76.753 1.00 45.87 313 GLN B CA 1
ATOM 5050 C C . GLN B 1 313 ? 32.545 103.215 76.893 1.00 46.81 313 GLN B C 1
ATOM 5051 O O . GLN B 1 313 ? 31.747 103.735 77.680 1.00 46.76 313 GLN B O 1
ATOM 5057 N N . GLY B 1 314 ? 33.373 103.915 76.121 1.00 47.79 314 GLY B N 1
ATOM 5058 C CA . GLY B 1 314 ? 33.394 105.366 76.168 1.00 48.05 314 GLY B CA 1
ATOM 5059 C C . GLY B 1 314 ? 33.952 105.872 77.484 1.00 49.04 314 GLY B C 1
ATOM 5060 O O . GLY B 1 314 ? 35.067 105.509 77.859 1.00 49.89 314 GLY B O 1
ATOM 5061 N N . PRO B 1 315 ? 33.205 106.727 78.204 1.00 49.74 315 PRO B N 1
ATOM 5062 C CA . PRO B 1 315 ? 33.620 107.291 79.494 1.00 49.18 315 PRO B CA 1
ATOM 5063 C C . PRO B 1 315 ? 33.635 106.237 80.600 1.00 49.60 315 PRO B C 1
ATOM 5064 O O . PRO B 1 315 ? 34.232 106.446 81.660 1.00 49.92 315 PRO B O 1
ATOM 5068 N N . LEU B 1 316 ? 32.949 105.121 80.353 1.00 49.12 316 LEU B N 1
ATOM 5069 C CA . LEU B 1 316 ? 32.863 104.024 81.313 1.00 47.34 316 LEU B CA 1
ATOM 5070 C C . LEU B 1 316 ? 33.965 102.979 81.129 1.00 46.97 316 LEU B C 1
ATOM 5071 O O . LEU B 1 316 ? 34.129 102.086 81.965 1.00 47.39 316 LEU B O 1
ATOM 5076 N N . LYS B 1 317 ? 34.715 103.101 80.035 1.00 46.31 317 LYS B N 1
ATOM 5077 C CA . LYS B 1 317 ? 35.816 102.189 79.707 1.00 46.83 317 LYS B CA 1
ATOM 5078 C C . LYS B 1 317 ? 36.826 102.126 80.864 1.00 45.41 317 LYS B C 1
ATOM 5079 O O . LYS B 1 317 ? 37.474 103.122 81.192 1.00 45.08 317 LYS B O 1
ATOM 5085 N N . GLY B 1 318 ? 36.930 100.956 81.491 1.00 43.74 318 GLY B N 1
ATOM 5086 C CA . GLY B 1 318 ? 37.858 100.774 82.595 1.00 42.98 318 GLY B CA 1
ATOM 5087 C C . GLY B 1 318 ? 37.347 101.192 83.964 1.00 43.71 318 GLY B C 1
ATOM 5088 O O . GLY B 1 318 ? 38.060 101.066 84.958 1.00 43.58 318 GLY B O 1
ATOM 5089 N N . LYS B 1 319 ? 36.105 101.664 84.025 1.00 44.51 319 LYS B N 1
ATOM 5090 C CA . LYS B 1 319 ? 35.498 102.108 85.278 1.00 44.50 319 LYS B CA 1
ATOM 5091 C C . LYS B 1 319 ? 34.385 101.185 85.775 1.00 42.62 319 LYS B C 1
ATOM 5092 O O . LYS B 1 319 ? 34.009 101.242 86.948 1.00 41.88 319 LYS B O 1
ATOM 5098 N N . VAL B 1 320 ? 33.857 100.338 84.891 1.00 40.04 320 VAL B N 1
ATOM 5099 C CA . VAL B 1 320 ? 32.750 99.450 85.261 1.00 39.12 320 VAL B CA 1
ATOM 5100 C C . VAL B 1 320 ? 32.846 98.027 84.695 1.00 37.38 320 VAL B C 1
ATOM 5101 O O . VAL B 1 320 ? 33.798 97.681 83.997 1.00 37.00 320 VAL B O 1
ATOM 5105 N N . PHE B 1 321 ? 31.865 97.201 85.052 1.00 35.86 321 PHE B N 1
ATOM 5106 C CA . PHE B 1 321 ? 31.756 95.841 84.514 1.00 35.93 321 PHE B CA 1
ATOM 5107 C C . PHE B 1 321 ? 30.273 95.459 84.380 1.00 36.23 321 PHE B C 1
ATOM 5108 O O . PHE B 1 321 ? 29.483 95.790 85.259 1.00 35.47 321 PHE B O 1
ATOM 5116 N N . ARG B 1 322 ? 29.840 94.838 83.414 1.00 34.60 322 ARG B N 1
ATOM 5117 C CA . ARG B 1 322 ? 28.463 94.396 83.249 1.00 34.25 322 ARG B CA 1
ATOM 5118 C C . ARG B 1 322 ? 28.343 92.884 83.375 1.00 33.11 322 ARG B C 1
ATOM 5119 O O . ARG B 1 322 ? 29.287 92.150 82.975 1.00 32.72 322 ARG B O 1
ATOM 5127 N N . LEU B 1 323 ? 27.365 92.422 83.910 1.00 32.20 323 LEU B N 1
ATOM 5128 C CA . LEU B 1 323 ? 26.806 91.043 84.068 1.00 31.94 323 LEU B CA 1
ATOM 5129 C C . LEU B 1 323 ? 25.373 90.913 83.506 1.00 30.19 323 LEU B C 1
ATOM 5130 O O . LEU B 1 323 ? 24.515 91.773 83.735 1.00 30.20 323 LEU B O 1
ATOM 5135 N N . SER B 1 324 ? 25.113 89.828 82.782 1.00 27.79 324 SER B N 1
ATOM 5136 C CA . SER B 1 324 ? 23.792 89.619 82.202 1.00 27.09 324 SER B CA 1
ATOM 5137 C C . SER B 1 324 ? 23.313 88.172 82.191 1.00 26.49 324 SER B C 1
ATOM 5138 O O . SER B 1 324 ? 24.037 87.266 81.778 1.00 25.52 324 SER B O 1
ATOM 5141 N N . LEU B 1 325 ? 22.078 87.981 82.648 1.00 25.78 325 LEU B N 1
ATOM 5142 C CA . LEU B 1 325 ? 21.438 86.672 82.673 1.00 26.18 325 LEU B CA 1
ATOM 5143 C C . LEU B 1 325 ? 20.307 86.666 81.651 1.00 26.43 325 LEU B C 1
ATOM 5144 O O . LEU B 1 325 ? 19.340 85.917 81.773 1.00 28.93 325 LEU B O 1
ATOM 5149 N N . MET B 1 326 ? 20.461 87.501 80.629 1.00 26.28 326 MET B N 1
ATOM 5150 C CA . MET B 1 326 ? 19.488 87.633 79.550 1.00 26.56 326 MET B CA 1
ATOM 5151 C C . MET B 1 326 ? 19.383 86.345 78.718 1.00 28.07 326 MET B C 1
ATOM 5152 O O . MET B 1 326 ? 18.337 86.064 78.127 1.00 26.37 326 MET B O 1
ATOM 5157 N N . GLY B 1 327 ? 20.451 85.545 78.720 1.00 27.79 327 GLY B N 1
ATOM 5158 C CA . GLY B 1 327 ? 20.453 84.301 77.969 1.00 27.14 327 GLY B CA 1
ATOM 5159 C C . GLY B 1 327 ? 19.501 83.227 78.481 1.00 27.80 327 GLY B C 1
ATOM 5160 O O . GLY B 1 327 ? 18.690 83.468 79.382 1.00 27.76 327 GLY B O 1
ATOM 5161 N N . ALA B 1 328 ? 19.608 82.029 77.908 1.00 26.41 328 ALA B N 1
ATOM 5162 C CA . ALA B 1 328 ? 18.756 80.908 78.293 1.00 28.07 328 ALA B CA 1
ATOM 5163 C C . ALA B 1 328 ? 19.168 80.282 79.624 1.00 29.39 328 ALA B C 1
ATOM 5164 O O . ALA B 1 328 ? 19.782 79.212 79.658 1.00 30.57 328 ALA B O 1
ATOM 5166 N N . TYR B 1 329 ? 18.843 80.975 80.713 1.00 28.54 329 TYR B N 1
ATOM 5167 C CA . TYR B 1 329 ? 19.147 80.519 82.070 1.00 27.52 329 TYR B CA 1
ATOM 5168 C C . TYR B 1 329 ? 17.862 80.469 82.874 1.00 27.42 329 TYR B C 1
ATOM 5169 O O . TYR B 1 329 ? 17.029 81.377 82.775 1.00 25.68 329 TYR B O 1
ATOM 5178 N N . ASP B 1 330 ? 17.708 79.431 83.692 1.00 26.68 330 ASP B N 1
ATOM 5179 C CA . ASP B 1 330 ? 16.518 79.318 84.519 1.00 25.28 330 ASP B CA 1
ATOM 5180 C C . ASP B 1 330 ? 16.775 79.850 85.928 1.00 26.13 330 ASP B C 1
ATOM 5181 O O . ASP B 1 330 ? 17.866 80.326 86.232 1.00 25.11 330 ASP B O 1
ATOM 5186 N N . ARG B 1 331 ? 15.756 79.745 86.771 1.00 26.58 331 ARG B N 1
ATOM 5187 C CA . ARG B 1 331 ? 15.769 80.190 88.161 1.00 28.71 331 ARG B CA 1
ATOM 5188 C C . ARG B 1 331 ? 17.013 79.707 88.934 1.00 27.97 331 ARG B C 1
ATOM 5189 O O . ARG B 1 331 ? 17.742 80.503 89.539 1.00 27.18 331 ARG B O 1
ATOM 5197 N N . TYR B 1 332 ? 17.286 78.409 88.848 1.00 26.70 332 TYR B N 1
ATOM 5198 C CA . TYR B 1 332 ? 18.397 77.810 89.579 1.00 27.44 332 TYR B CA 1
ATOM 5199 C C . TYR B 1 332 ? 19.793 78.003 89.020 1.00 27.02 332 TYR B C 1
ATOM 5200 O O . TYR B 1 332 ? 20.764 78.000 89.775 1.00 26.21 332 TYR B O 1
ATOM 5209 N N . GLU B 1 333 ? 19.900 78.178 87.707 1.00 26.57 333 GLU B N 1
ATOM 5210 C CA . GLU B 1 333 ? 21.198 78.444 87.109 1.00 27.72 333 GLU B CA 1
ATOM 5211 C C . GLU B 1 333 ? 21.554 79.870 87.522 1.00 28.08 333 GLU B C 1
ATOM 5212 O O . GLU B 1 333 ? 22.723 80.183 87.765 1.00 29.25 333 GLU B O 1
ATOM 5218 N N . ALA B 1 334 ? 20.527 80.714 87.657 1.00 26.39 334 ALA B N 1
ATOM 5219 C CA . ALA B 1 334 ? 20.717 82.102 88.078 1.00 26.89 334 ALA B CA 1
ATOM 5220 C C . ALA B 1 334 ? 21.285 82.129 89.500 1.00 27.18 334 ALA B C 1
ATOM 5221 O O . ALA B 1 334 ? 22.160 82.938 89.810 1.00 26.59 334 ALA B O 1
ATOM 5223 N N . LEU B 1 335 ? 20.778 81.244 90.358 1.00 27.53 335 LEU B N 1
ATOM 5224 C CA . LEU B 1 335 ? 21.257 81.155 91.736 1.00 29.12 335 LEU B CA 1
ATOM 5225 C C . LEU B 1 335 ? 22.708 80.678 91.743 1.00 30.16 335 LEU B C 1
ATOM 5226 O O . LEU B 1 335 ? 23.498 81.077 92.598 1.00 30.89 335 LEU B O 1
ATOM 5231 N N . GLY B 1 336 ? 23.056 79.840 90.769 1.00 31.50 336 GLY B N 1
ATOM 5232 C CA . GLY B 1 336 ? 24.418 79.352 90.659 1.00 31.45 336 GLY B CA 1
ATOM 5233 C C . GLY B 1 336 ? 25.354 80.506 90.343 1.00 31.93 336 GLY B C 1
ATOM 5234 O O . GLY B 1 336 ? 26.446 80.606 90.911 1.00 33.17 336 GLY B O 1
ATOM 5235 N N . VAL B 1 337 ? 24.909 81.390 89.451 1.00 31.09 337 VAL B N 1
ATOM 5236 C CA . VAL B 1 337 ? 25.685 82.562 89.050 1.00 30.22 337 VAL B CA 1
ATOM 5237 C C . VAL B 1 337 ? 25.831 83.520 90.233 1.00 30.96 337 VAL B C 1
ATOM 5238 O O . VAL B 1 337 ? 26.892 84.116 90.428 1.00 30.98 337 VAL B O 1
ATOM 5242 N N . ALA B 1 338 ? 24.768 83.650 91.025 1.00 29.25 338 ALA B N 1
ATOM 5243 C CA . ALA B 1 338 ? 24.792 84.510 92.204 1.00 29.89 338 ALA B CA 1
ATOM 5244 C C . ALA B 1 338 ? 25.910 84.030 93.127 1.00 29.70 338 ALA B C 1
ATOM 5245 O O . ALA B 1 338 ? 26.667 84.835 93.675 1.00 29.87 338 ALA B O 1
ATOM 5247 N N . GLY B 1 339 ? 26.022 82.708 93.255 1.00 29.74 339 GLY B N 1
ATOM 5248 C CA . GLY B 1 339 ? 27.053 82.106 94.082 1.00 28.28 339 GLY B CA 1
ATOM 5249 C C . GLY B 1 339 ? 28.436 82.331 93.497 1.00 28.92 339 GLY B C 1
ATOM 5250 O O . GLY B 1 339 ? 29.411 82.499 94.236 1.00 29.68 339 GLY B O 1
ATOM 5251 N N . MET B 1 340 ? 28.523 82.325 92.168 1.00 27.97 340 MET B N 1
ATOM 5252 C CA . MET B 1 340 ? 29.790 82.551 91.470 1.00 27.94 340 MET B CA 1
ATOM 5253 C C . MET B 1 340 ? 30.222 83.996 91.707 1.00 28.38 340 MET B C 1
ATOM 5254 O O . MET B 1 340 ? 31.399 84.280 91.922 1.00 28.18 340 MET B O 1
ATOM 5259 N N . PHE B 1 341 ? 29.246 84.898 91.641 1.00 28.87 341 PHE B N 1
ATOM 5260 C CA . PHE B 1 341 ? 29.448 86.329 91.846 1.00 29.38 341 PHE B CA 1
ATOM 5261 C C . PHE B 1 341 ? 29.945 86.587 93.282 1.00 29.54 341 PHE B C 1
ATOM 5262 O O . PHE B 1 341 ? 30.841 87.404 93.486 1.00 27.95 341 PHE B O 1
ATOM 5270 N N . ARG B 1 342 ? 29.365 85.888 94.261 1.00 31.33 342 ARG B N 1
ATOM 5271 C CA . ARG B 1 342 ? 29.770 86.014 95.671 1.00 35.45 342 ARG B CA 1
ATOM 5272 C C . ARG B 1 342 ? 31.268 85.738 95.782 1.00 35.81 342 ARG B C 1
ATOM 5273 O O . ARG B 1 342 ? 32.004 86.500 96.410 1.00 35.29 342 ARG B O 1
ATOM 5281 N N . GLU B 1 343 ? 31.697 84.627 95.180 1.00 35.52 343 GLU B N 1
ATOM 5282 C CA . GLU B 1 343 ? 33.093 84.206 95.202 1.00 36.84 343 GLU B CA 1
ATOM 5283 C C . GLU B 1 343 ? 34.033 85.242 94.622 1.00 37.64 343 GLU B C 1
ATOM 5284 O O . GLU B 1 343 ? 35.085 85.518 95.199 1.00 36.96 343 GLU B O 1
ATOM 5290 N N . VAL B 1 344 ? 33.657 85.810 93.480 1.00 38.88 344 VAL B N 1
ATOM 5291 C CA . VAL B 1 344 ? 34.478 86.823 92.829 1.00 40.75 344 VAL B CA 1
ATOM 5292 C C . VAL B 1 344 ? 34.687 88.036 93.736 1.00 43.26 344 VAL B C 1
ATOM 5293 O O . VAL B 1 344 ? 35.791 88.575 93.821 1.00 41.71 344 VAL B O 1
ATOM 5297 N N . LEU B 1 345 ? 33.628 88.438 94.432 1.00 44.88 345 LEU B N 1
ATOM 5298 C CA . LEU B 1 345 ? 33.681 89.577 95.339 1.00 48.62 345 LEU B CA 1
ATOM 5299 C C . LEU B 1 345 ? 34.487 89.249 96.592 1.00 51.06 345 LEU B C 1
ATOM 5300 O O . LEU B 1 345 ? 35.290 90.057 97.055 1.00 50.59 345 LEU B O 1
ATOM 5305 N N . GLU B 1 346 ? 34.276 88.045 97.114 1.00 53.81 346 GLU B N 1
ATOM 5306 C CA . GLU B 1 346 ? 34.959 87.565 98.308 1.00 56.31 346 GLU B CA 1
ATOM 5307 C C . GLU B 1 346 ? 36.458 87.408 98.052 1.00 57.49 346 GLU B C 1
ATOM 5308 O O . GLU B 1 346 ? 37.263 87.422 98.984 1.00 57.66 346 GLU B O 1
ATOM 5314 N N . GLU B 1 347 ? 36.824 87.276 96.779 1.00 59.02 347 GLU B N 1
ATOM 5315 C CA . GLU B 1 347 ? 38.218 87.116 96.378 1.00 60.85 347 GLU B CA 1
ATOM 5316 C C . GLU B 1 347 ? 38.846 88.445 95.966 1.00 62.41 347 GLU B C 1
ATOM 5317 O O . GLU B 1 347 ? 40.032 88.684 96.197 1.00 62.40 347 GLU B O 1
ATOM 5323 N N . ILE B 1 348 ? 38.039 89.305 95.357 1.00 64.42 348 ILE B N 1
ATOM 5324 C CA . ILE B 1 348 ? 38.507 90.596 94.878 1.00 66.39 348 ILE B CA 1
ATOM 5325 C C . ILE B 1 348 ? 38.514 91.692 95.949 1.00 67.61 348 ILE B C 1
ATOM 5326 O O . ILE B 1 348 ? 39.285 92.649 95.858 1.00 68.11 348 ILE B O 1
ATOM 5331 N N . LEU B 1 349 ? 37.665 91.539 96.962 1.00 68.81 349 LEU B N 1
ATOM 5332 C CA . LEU B 1 349 ? 37.575 92.505 98.054 1.00 69.78 349 LEU B CA 1
ATOM 5333 C C . LEU B 1 349 ? 38.111 91.915 99.353 1.00 70.26 349 LEU B C 1
ATOM 5334 O O . LEU B 1 349 ? 39.292 92.055 99.666 1.00 71.24 349 LEU B O 1
#

Nearest PDB structures (foldseek):
  1iug-assembly1_B  TM=1.002E+00  e=6.754E-76  Thermus thermophilus
  2dr1-assembly1_B  TM=9.453E-01  e=8.946E-35  Pyrococcus horikoshii OT3
  2yri-assembly1_A  TM=9.128E-01  e=1.297E-33  Thermus thermophilus HB8
  1h0c-assembly1_A-2  TM=9.164E-01  e=7.360E-28  Homo sapiens
  2z9u-assembly1_A  TM=8.926E-01  e=1.272E-27  Mesorhizobium loti

Radius of gyration: 25.96 Å; Cα contacts (8 Å, |Δi|>4): 1619; chains: 2; bounding box: 49×63×77 Å

CATH classification: 3.90.1150.10 (+1 more: 3.40.640.10)

Secondary structure (DSSP, 8-state):
-EE-SSSS-PPPHHHHHHHHSPP--TTSHHHHHHHHHHHHHHHHHHT-SSEEEEEES-HHHHHHHHHHHH--TT-EEEEEE-SHHHHHHHHHHHHTT-EEEEEE--BTB---TTTS--SS-SEEEEESEETTTTEE--HHHHHHHHHHH-TT-EEEEE-TTTBTTB---SGGGT-SEEEEE-------S-EEEEEE-HHHHHT----SSTT-HHHHHHHHTTT--SS---HHHHHHHHHHHHHHGGGHHHHHHHHHHHHHHHHHHHHHTT-EES-SSBPTT-EEEEPPTT--HHHHHHHHHTTTEE-EE--GGGTTTEEEE---SS--HHHHHHHHHHHHHHHHHH-/-EE-SSSS-PPPHHHHHHHTSPP--TTSHHHHHHHHHHHHHHHHHHT-SSEEEEEES-HHHHHHHHHHHH--TT-EEEEEESSHHHHHHHHHHHHTT-EEEEEE--BTB---TTTS--SS-SEEEEESEETTTTEE--HHHHHHHHHHH-TT-EEEEE-TTTTTTS---SGGGT-SEEEEE-------S-EEEEEE-HHHHHT----SSTT-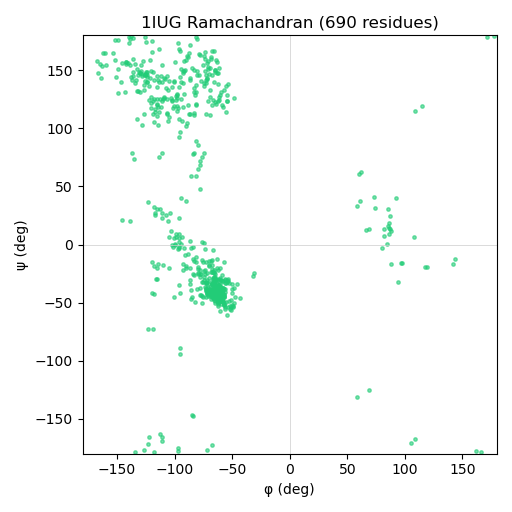HHHHHHHHTTT--SS---HHHHHHHHHHHHHHGGGHHHHHHHHHHHHHHHHHHHHHTTPPBS-SSB-TT-EEEEPPTT--HHHHHHHHHTTTEE-EE--GGGTTTEEEE---SS--HHHHHHHHHHHHHHHHHH-

Foldseek 3Di:
DAEFELFLFAADPLLVVLLVDDDDACPDPVNLVLLLLLFVLVCVLQAAPFTKFKAWAFLLLLLLLQLLFQDAAAFFEEQEDQADVSVVSQVSCVVSRYDYDYHYDHRQEEDDLVVLLDADHQEYEEEQQRSQAQAGYQQLSNLVSNCVRVVNHAYEYECAQVRLQHDHYDVVSNHAKYKYFCSLLSHHGTMMMITGHPSSVVSTRADDDSSRVVVQCVASVSSHGPDGGPSSRSSSSSSSSVVCVVVSVVSNVFLQVLQVLQVVLQVVLPWDFRHPHGGSSKTKTFDPPPDWPVLLQVLVVVVPYGWAFHDDPRHRGMTMGGPSHPDGPVVSVVVSVSSNVSSVVRD/DAEFELFLFAADPLQVVLLVDDDDACVDPVNLVLLQVLFVLVCVLQAAPFTKFKAFAFLLLLLLLQLLFQDAAAFFEEQEDQADVSVSSQVSCVVSNYDYDYHYDHNQEEDDLQVLLDARHQEYEEEQQRSQQQAGYLQLSNLVSNCVRPVNHAYEYECAQPRLQADHYDVVSNHAKYKYFCSLLSHHGTMIMITGHPSSVVSTRADDPSSRVVQQVVQSVSSHGNDRHPSSRSNSSSSSSVVAVVVSVVSNVFLQVLQVLVVVLCVVLPWDWRHPHGRSSKTKTFDPPPDWPVLLQVLQVVVVYHWAFHDDVRHGGMTMTGPSHDDGPVVSVVVSVSVNVSSVVRD